Protein AF-A0A936H126-F1 (afdb_monomer_lite)

Sequence (619 aa):
MRSCILYIIISFVIPNYTYLKANDHKGKNLTFLTEAISPKIKIESTFFDRVHPHCNKDIDKGFNLSETLTKHTDVIVSNYPTHTKMLSPSVNLSISQVSAPETGLPLIVVTATNDVPVIGDQYVFLDVSGMGITFGDYSVSGYQINIADGSSAGSILFYVQDDLLVEGNEVATLSLYDPSVGLALGPVIEQNLTINDNEICGGPSGILINTQAQANAFRSTYPGCLVVEGDLTINDDDGMGTDLVSIDSLYGLTGVNGALGIFFNPVLTKLDSLNNITQVGGDISIFDNNIITNLAGLSGLTSHTGTFSVYNNTALNSLNGIYNLTTFNNLNIYNNPALINLNGLANADIINGSLYISGNDNLIDISGLSSISSVGSSLTISSNPALTTIQELTQLISVNESLFITDNASLENVNGFLFLESISLDLYIDNNGALTEYCGLNPIMDSEVNMGGTAIGGTITITNNAVDPSPSDIVMNGACGSLQNERTGQRYTSLQDAINDADPMGGDTIIFLDNIEESFVAYNSVYVNSNGFTLTIPDEIPDVSFGRMEIYHDVVFIWLGGNIIVNPAGYIENAGTLHNNGTIIYQGGTGTFDNGAIYKGTGSFQGTIPNYGSVKPGN

pLDDT: mean 73.84, std 27.91, range [23.19, 98.88]

Radius of gyration: 50.68 Å; chains: 1; bounding box: 106×81×162 Å

Foldseek 3Di:
DDDDDDDDDDDDDDPDDDDDDDDDDDDDDDDDDDDDDDDDDDDDPPPPPPDDPPPDDDPDDDDDPPPDPPDDDDDDDDDDPPPDPDDQWAWAWDWPDQEDEQPPWDKIKIKIFTPFFFAAKKKWFKDKDWFLDDPQQKDWPDGIFIGHHRGGMTITIIITHHDQDDRAKIKIKIFIDDIDDRHHYHPHGIGIHIYGYLQEDDPQVWDEAQAPVCLVCVCVVRPSHQEYAHEYAYAVPPPPDQHCQDNLSLANHAEYLYEYHAENRQRHAEQQRQLNHAEYNEEYEHEHHAHYQEQQNLLNHQDYDYAYEHAHHANHQEPRRQLNYQEGAHYHAEHNQNHAEHLSQLNHQEHLAEYHAYHNANHAYDLSQLNHQEHNAEYEDEHHQNHAEDLSLQRHAEHAAEYYAYNNQNHAEDNSLLNHQAHQEEYYAYQNANHDADQSCQNLLCCCPPVPHDRHNYYYHQYNYVDRDDSCCCHPVHCYAQKAWPVPRGHDNDPVVVVVPDDLVVWIKIAGNDADDDDDDDDWDDDDDPPDDDDDTDDDDDDDDDDDDDDPDQWGWDDDDRIITTHGDDDDDDDDDDDDPWDKDWPDFDWDADPVRDTDGDTDIDTDDPDPDDDDDDD

Structure (mmCIF, N/CA/C/O backbone):
data_AF-A0A936H126-F1
#
_entry.id   AF-A0A936H126-F1
#
loop_
_atom_site.group_PDB
_atom_site.id
_atom_site.type_symbol
_atom_site.label_atom_id
_atom_site.label_alt_id
_atom_site.label_comp_id
_atom_site.label_asym_id
_atom_site.label_entity_id
_atom_site.label_seq_id
_atom_site.pdbx_PDB_ins_code
_atom_site.Cartn_x
_atom_site.Cartn_y
_atom_site.Cartn_z
_atom_site.occupancy
_atom_site.B_iso_or_equiv
_atom_site.auth_seq_id
_atom_site.auth_comp_id
_atom_site.auth_asym_id
_atom_site.auth_atom_id
_atom_site.pdbx_PDB_model_num
ATOM 1 N N . MET A 1 1 ? -74.222 53.600 30.840 1.00 25.95 1 MET A N 1
ATOM 2 C CA . MET A 1 1 ? -73.215 54.168 31.766 1.00 25.95 1 MET A CA 1
ATOM 3 C C . MET A 1 1 ? -72.563 52.965 32.439 1.00 25.95 1 MET A C 1
ATOM 5 O O . MET A 1 1 ? -73.281 52.226 33.090 1.00 25.95 1 MET A O 1
ATOM 9 N N . ARG A 1 2 ? -71.393 52.503 31.971 1.00 23.48 2 ARG A N 1
ATOM 10 C CA . ARG A 1 2 ? -70.051 52.873 32.486 1.00 23.48 2 ARG A CA 1
ATOM 11 C C . ARG A 1 2 ? -69.997 52.757 34.019 1.00 23.48 2 ARG A C 1
ATOM 13 O O . ARG A 1 2 ? -70.615 53.580 34.674 1.00 23.48 2 ARG A O 1
ATOM 20 N N . SER A 1 3 ? -69.468 51.644 34.541 1.00 27.91 3 SER A N 1
ATOM 21 C CA . SER A 1 3 ? -68.084 51.505 35.075 1.00 27.91 3 SER A CA 1
ATOM 22 C C . SER A 1 3 ? -68.023 51.928 36.560 1.00 27.91 3 SER A C 1
ATOM 24 O O . SER A 1 3 ? -68.662 52.903 36.919 1.00 27.91 3 SER A O 1
ATOM 26 N N . CYS A 1 4 ? -67.339 51.244 37.484 1.00 23.19 4 CYS A N 1
ATOM 27 C CA . CYS A 1 4 ? -66.154 50.386 37.347 1.00 23.19 4 CYS A CA 1
ATOM 28 C C . CYS A 1 4 ? -66.260 49.060 38.130 1.00 23.19 4 CYS A C 1
ATOM 30 O O . CYS A 1 4 ? -66.804 49.023 39.229 1.00 23.19 4 CYS A O 1
ATOM 32 N N . ILE A 1 5 ? -65.637 48.004 37.599 1.00 27.77 5 ILE A N 1
ATOM 33 C CA . ILE A 1 5 ? -65.203 46.830 38.372 1.00 27.77 5 ILE A CA 1
ATOM 34 C C . ILE A 1 5 ? -63.781 47.126 38.858 1.00 27.77 5 ILE A C 1
ATOM 36 O O . ILE A 1 5 ? -62.944 47.519 38.047 1.00 27.77 5 ILE A O 1
ATOM 40 N N . LEU A 1 6 ? -63.501 46.929 40.148 1.00 26.58 6 LEU A N 1
ATOM 41 C CA . LEU A 1 6 ? -62.152 47.040 40.705 1.00 26.58 6 LEU A CA 1
ATOM 42 C C . LEU A 1 6 ? -61.682 45.661 41.188 1.00 26.58 6 LEU A C 1
ATOM 44 O O . LEU A 1 6 ? -61.857 45.300 42.348 1.00 26.58 6 LEU A O 1
ATOM 48 N N . TYR A 1 7 ? -61.098 44.883 40.276 1.00 26.28 7 TYR A N 1
ATOM 49 C CA . TYR A 1 7 ? -60.332 43.687 40.631 1.00 26.28 7 TYR A CA 1
ATOM 50 C C . TYR A 1 7 ? -58.918 44.124 41.022 1.00 26.28 7 TYR A C 1
ATOM 52 O O . TYR A 1 7 ? -58.127 44.508 40.163 1.00 26.28 7 TYR A O 1
ATOM 60 N N . ILE A 1 8 ? -58.596 44.067 42.315 1.00 25.88 8 ILE A N 1
ATOM 61 C CA . ILE A 1 8 ? -57.216 44.186 42.794 1.00 25.88 8 ILE A CA 1
ATOM 62 C C . ILE A 1 8 ? -56.686 42.769 42.978 1.00 25.88 8 ILE A C 1
ATOM 64 O O . ILE A 1 8 ? -56.989 42.106 43.968 1.00 25.88 8 ILE A O 1
ATOM 68 N N . ILE A 1 9 ? -55.892 42.303 42.015 1.00 26.08 9 ILE A N 1
ATOM 69 C CA . ILE A 1 9 ? -55.067 41.111 42.204 1.00 26.08 9 ILE A CA 1
ATOM 70 C C . ILE A 1 9 ? -53.831 41.547 42.990 1.00 26.08 9 ILE A C 1
ATOM 72 O O . ILE A 1 9 ? -52.904 42.132 42.437 1.00 26.08 9 ILE A O 1
ATOM 76 N N . ILE A 1 10 ? -53.822 41.243 44.286 1.00 25.19 10 ILE A N 1
ATOM 77 C CA . ILE A 1 10 ? -52.590 41.067 45.052 1.00 25.19 10 ILE A CA 1
ATOM 78 C C . ILE A 1 10 ? -52.625 39.631 45.557 1.00 25.19 10 ILE A C 1
ATOM 80 O O . ILE A 1 10 ? -53.424 39.271 46.418 1.00 25.19 10 ILE A O 1
ATOM 84 N N . SER A 1 11 ? -51.768 38.789 44.998 1.00 24.52 11 SER A N 1
ATOM 85 C CA . SER A 1 11 ? -51.476 37.467 45.541 1.00 24.52 11 SER A CA 1
ATOM 86 C C . SER A 1 11 ? -49.984 37.243 45.399 1.00 24.52 11 SER A C 1
ATOM 88 O O . SER A 1 11 ? -49.482 36.908 44.330 1.00 24.52 11 SER A O 1
ATOM 90 N N . PHE A 1 12 ? -49.280 37.516 46.496 1.00 25.03 12 PHE A N 1
ATOM 91 C CA . PHE A 1 12 ? -47.901 37.089 46.666 1.00 25.03 12 PHE A CA 1
ATOM 92 C C . PHE A 1 12 ? -47.845 35.562 46.705 1.00 25.03 12 PHE A C 1
ATOM 94 O O . PHE A 1 12 ? -48.740 34.903 47.236 1.00 25.03 12 PHE A O 1
ATOM 101 N N . VAL A 1 13 ? -46.767 35.020 46.150 1.00 26.77 13 VAL A N 1
ATOM 102 C CA . VAL A 1 13 ? -46.498 33.585 46.099 1.00 26.77 13 VAL A CA 1
ATOM 103 C C . VAL A 1 13 ? -46.238 33.047 47.508 1.00 26.77 13 VAL A C 1
ATOM 105 O O . VAL A 1 13 ? -45.222 33.365 48.122 1.00 26.77 13 VAL A O 1
ATOM 108 N N . ILE A 1 14 ? -47.138 32.189 47.991 1.00 27.03 14 ILE A N 1
ATOM 109 C CA . ILE A 1 14 ? -46.841 31.161 48.995 1.00 27.03 14 ILE A CA 1
ATOM 110 C C . ILE A 1 14 ? -47.488 29.862 48.485 1.00 27.03 14 ILE A C 1
ATOM 112 O O . ILE A 1 14 ? -48.705 29.708 48.615 1.00 27.03 14 ILE A O 1
ATOM 116 N N . PRO A 1 15 ? -46.729 28.939 47.870 1.00 25.92 15 PRO A N 1
ATOM 117 C CA . PRO A 1 15 ? -47.246 27.619 47.548 1.00 25.92 15 PRO A CA 1
ATOM 118 C C . PRO A 1 15 ? -47.317 26.810 48.849 1.00 25.92 15 PRO A C 1
ATOM 120 O O . PRO A 1 15 ? -46.318 26.741 49.561 1.00 25.92 15 PRO A O 1
ATOM 123 N N . ASN A 1 16 ? -48.511 26.289 49.173 1.00 30.16 16 ASN A N 1
ATOM 124 C CA . ASN A 1 16 ? -48.796 25.108 50.022 1.00 30.16 16 ASN A CA 1
ATOM 125 C C . ASN A 1 16 ? -50.191 25.155 50.685 1.00 30.16 16 ASN A C 1
ATOM 127 O O . ASN A 1 16 ? -50.305 24.863 51.869 1.00 30.16 16 ASN A O 1
ATOM 131 N N . TYR A 1 17 ? -51.267 25.472 49.949 1.00 31.66 17 TYR A N 1
ATOM 132 C CA . TYR A 1 17 ? -52.632 25.108 50.375 1.00 31.66 17 TYR A CA 1
ATOM 133 C C . TYR A 1 17 ? -53.550 24.817 49.183 1.00 31.66 17 TYR A C 1
ATOM 135 O O . TYR A 1 17 ? -53.791 25.685 48.343 1.00 31.66 17 TYR A O 1
ATOM 143 N N . THR A 1 18 ? -54.119 23.611 49.156 1.00 26.48 18 THR A N 1
ATOM 144 C CA . THR A 1 18 ? -55.199 23.228 48.235 1.00 26.48 18 THR A CA 1
ATOM 145 C C . THR A 1 18 ? -56.544 23.479 48.918 1.00 26.48 18 THR A C 1
ATOM 147 O O . THR A 1 18 ? -56.794 22.984 50.016 1.00 26.48 18 THR A O 1
ATOM 150 N N . TYR A 1 19 ? -57.425 24.258 48.288 1.00 26.02 19 TYR A N 1
ATOM 151 C CA . TYR A 1 19 ? -58.714 24.639 48.875 1.00 26.02 19 TYR A CA 1
ATOM 152 C C . TYR A 1 19 ? -59.754 23.517 48.760 1.00 26.02 19 TYR A C 1
ATOM 154 O O . TYR A 1 19 ? -60.062 23.057 47.660 1.00 26.02 19 TYR A O 1
ATOM 162 N N . LEU A 1 20 ? -60.378 23.145 49.883 1.00 24.00 20 LEU A N 1
ATOM 163 C CA . LEU A 1 20 ? -61.590 22.325 49.871 1.00 24.00 20 LEU A CA 1
ATOM 164 C C . LEU A 1 20 ? -62.825 23.181 49.560 1.00 24.00 20 LEU A C 1
ATOM 166 O O . LEU A 1 20 ? -63.097 24.199 50.194 1.00 24.00 20 LEU A O 1
ATOM 170 N N . LYS A 1 21 ? -63.580 22.731 48.559 1.00 25.78 21 LYS A N 1
ATOM 171 C CA . LYS A 1 21 ? -64.804 23.352 48.045 1.00 25.78 21 LYS A CA 1
ATOM 172 C C . LYS A 1 21 ? -65.969 23.107 49.011 1.00 25.78 21 LYS A C 1
ATOM 174 O O . LYS A 1 21 ? -66.246 21.957 49.340 1.00 25.78 21 LYS A O 1
ATOM 179 N N . ALA A 1 22 ? -66.689 24.154 49.411 1.00 25.95 22 ALA A N 1
ATOM 180 C CA . ALA A 1 22 ? -67.896 24.046 50.235 1.00 25.95 22 ALA A CA 1
ATOM 181 C C . ALA A 1 22 ? -69.112 24.622 49.497 1.00 25.95 22 ALA A C 1
ATOM 183 O O . ALA A 1 22 ? -69.016 25.691 48.897 1.00 25.95 22 ALA A O 1
ATOM 184 N N . ASN A 1 23 ? -70.251 23.928 49.569 1.00 26.61 23 ASN A N 1
ATOM 185 C CA . ASN A 1 23 ? -71.530 24.384 49.028 1.00 26.61 23 ASN A CA 1
ATOM 186 C C . ASN A 1 23 ? -72.638 24.295 50.092 1.00 26.61 23 ASN A C 1
ATOM 188 O O . ASN A 1 23 ? -72.768 23.278 50.764 1.00 26.61 23 ASN A O 1
ATOM 192 N N . ASP A 1 24 ? -73.460 25.345 50.117 1.00 30.42 24 ASP A N 1
ATOM 193 C CA . ASP A 1 24 ? -74.837 25.448 50.631 1.00 30.42 24 ASP A CA 1
ATOM 194 C C . ASP A 1 24 ? -75.144 25.293 52.146 1.00 30.42 24 ASP A C 1
ATOM 196 O O . ASP A 1 24 ? -74.736 24.386 52.871 1.00 30.42 24 ASP A O 1
ATOM 200 N N . HIS A 1 25 ? -75.984 26.221 52.602 1.00 38.25 25 HIS A N 1
ATOM 201 C CA . HIS A 1 25 ? -76.673 26.277 53.879 1.00 38.25 25 HIS A CA 1
ATOM 202 C C . HIS A 1 25 ? -77.534 25.028 54.167 1.00 38.25 25 HIS A C 1
ATOM 204 O O . HIS A 1 25 ? -78.661 24.923 53.679 1.00 38.25 25 HIS A O 1
ATOM 210 N N . LYS A 1 26 ? -77.115 24.208 55.146 1.00 33.50 26 LYS A N 1
ATOM 211 C CA . LYS A 1 26 ? -77.899 23.917 56.383 1.00 33.50 26 LYS A CA 1
ATOM 212 C C . LYS A 1 26 ? -77.162 22.988 57.366 1.00 33.50 26 LYS A C 1
ATOM 214 O O . LYS A 1 26 ? -77.470 21.814 57.508 1.00 33.50 26 LYS A O 1
ATOM 219 N N . GLY A 1 27 ? -76.217 23.598 58.083 1.00 40.19 27 GLY A N 1
ATOM 220 C CA . GLY A 1 27 ? -75.699 23.266 59.419 1.00 40.19 27 GLY A CA 1
ATOM 221 C C . GLY A 1 27 ? -75.761 21.838 59.990 1.00 40.19 27 GLY A C 1
ATOM 222 O O . GLY A 1 27 ? -76.818 21.378 60.419 1.00 40.19 27 GLY A O 1
ATOM 223 N N . LYS A 1 28 ? -74.570 21.300 60.302 1.00 30.02 28 LYS A N 1
ATOM 224 C CA . LYS A 1 28 ? -74.217 20.932 61.690 1.00 30.02 28 LYS A CA 1
ATOM 225 C C . LYS A 1 28 ? -72.698 20.849 61.924 1.00 30.02 28 LYS A C 1
ATOM 227 O O . LYS A 1 28 ? -71.977 20.315 61.099 1.00 30.02 28 LYS A O 1
ATOM 232 N N . ASN A 1 29 ? -72.290 21.351 63.093 1.00 28.80 29 ASN A N 1
ATOM 233 C CA . ASN A 1 29 ? -71.028 21.158 63.825 1.00 28.80 29 ASN A CA 1
ATOM 234 C C . ASN A 1 29 ? -69.686 21.308 63.075 1.00 28.80 29 ASN A C 1
ATOM 236 O O . ASN A 1 29 ? -69.172 20.357 62.496 1.00 28.80 29 ASN A O 1
ATOM 240 N N . LEU A 1 30 ? -69.043 22.463 63.277 1.00 24.53 30 LEU A N 1
ATOM 241 C CA . LEU A 1 30 ? -67.590 22.633 63.189 1.00 24.53 30 LEU A CA 1
ATOM 242 C C . LEU A 1 30 ? -67.051 23.035 64.567 1.00 24.53 30 LEU A C 1
ATOM 244 O O . LEU A 1 30 ? -67.583 23.944 65.206 1.00 24.53 30 LEU A O 1
ATOM 248 N N . THR A 1 31 ? -66.012 22.341 65.023 1.00 25.34 31 THR A N 1
ATOM 249 C CA . THR A 1 31 ? -65.267 22.669 66.245 1.00 25.34 31 THR A CA 1
ATOM 250 C C . THR A 1 31 ? -64.351 23.862 65.960 1.00 25.34 31 THR A C 1
ATOM 252 O O . THR A 1 31 ? -63.657 23.871 64.946 1.00 25.34 31 THR A O 1
ATOM 255 N N . PHE A 1 32 ? -64.350 24.876 66.826 1.00 23.92 32 PHE A N 1
ATOM 256 C CA . PHE A 1 32 ? -63.590 26.112 66.607 1.00 23.92 32 PHE A CA 1
ATOM 257 C C . PHE A 1 32 ? -62.101 25.968 66.950 1.00 23.92 32 PHE A C 1
ATOM 259 O O . PHE A 1 32 ? -61.765 25.469 68.021 1.00 23.92 32 PHE A O 1
ATOM 266 N N . LEU A 1 33 ? -61.242 26.530 66.092 1.00 24.41 33 LEU A N 1
ATOM 267 C CA . LEU A 1 33 ? -59.887 26.990 66.424 1.00 24.41 33 LEU A CA 1
ATOM 268 C C . LEU A 1 33 ? -59.634 28.371 65.781 1.00 24.41 33 LEU A C 1
ATOM 270 O O . LEU A 1 33 ? -59.030 28.501 64.721 1.00 24.41 33 LEU A O 1
ATOM 274 N N . THR A 1 34 ? -60.147 29.407 66.442 1.00 26.27 34 THR A N 1
ATOM 275 C CA . THR A 1 34 ? -59.568 30.768 66.503 1.00 26.27 34 THR A CA 1
ATOM 276 C C . THR A 1 34 ? -58.270 30.708 67.324 1.00 26.27 34 THR A C 1
ATOM 278 O O . THR A 1 34 ? -58.204 29.882 68.229 1.00 26.27 34 THR A O 1
ATOM 281 N N . GLU A 1 35 ? -57.219 31.518 67.194 1.00 31.50 35 GLU A N 1
ATOM 282 C CA . GLU A 1 35 ? -56.786 32.669 66.367 1.00 31.50 35 GLU A CA 1
ATOM 283 C C . GLU A 1 35 ? -55.218 32.684 66.505 1.00 31.50 35 GLU A C 1
ATOM 285 O O . GLU A 1 35 ? -54.674 31.800 67.162 1.00 31.50 35 GLU A O 1
ATOM 290 N N . ALA A 1 36 ? -54.357 33.547 65.951 1.00 26.48 36 ALA A N 1
ATOM 291 C CA . ALA A 1 36 ? -54.438 34.979 65.664 1.00 26.48 36 ALA A CA 1
ATOM 292 C C . ALA A 1 36 ? -53.338 35.426 64.668 1.00 26.48 36 ALA A C 1
ATOM 294 O O . ALA A 1 36 ? -52.376 34.706 64.401 1.00 26.48 36 ALA A O 1
ATOM 295 N N . ILE A 1 37 ? -53.452 36.661 64.170 1.00 27.08 37 ILE A N 1
ATOM 296 C CA . ILE A 1 37 ? -52.550 37.285 63.186 1.00 27.08 37 ILE A CA 1
ATOM 297 C C . ILE A 1 37 ? -51.665 38.350 63.854 1.00 27.08 37 ILE A C 1
ATOM 299 O O . ILE A 1 37 ? -52.142 39.126 64.681 1.00 27.08 37 ILE A O 1
ATOM 303 N N . SER A 1 38 ? -50.415 38.494 63.402 1.00 24.16 38 SER A N 1
ATOM 304 C CA . SER A 1 38 ? -49.755 39.807 63.261 1.00 24.16 38 SER A CA 1
ATOM 305 C C . SER A 1 38 ? -48.546 39.701 62.331 1.00 24.16 38 SER A C 1
ATOM 307 O O . SER A 1 38 ? -47.624 38.936 62.604 1.00 24.16 38 SER A O 1
ATOM 309 N N . PRO A 1 39 ? -48.518 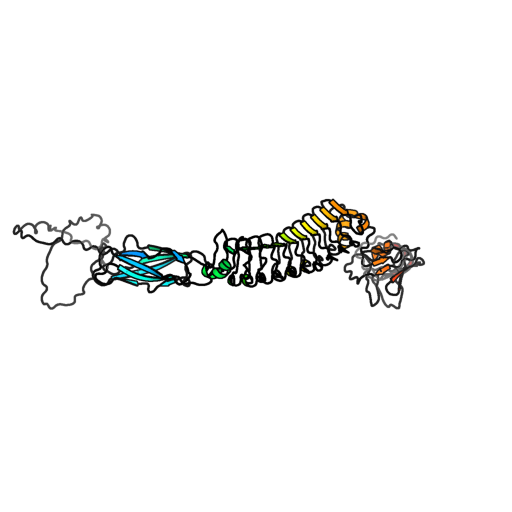40.500 61.252 1.00 30.62 39 PRO A N 1
ATOM 310 C CA . PRO A 1 39 ? -47.722 41.722 61.361 1.00 30.62 39 PRO A CA 1
ATOM 311 C C . PRO A 1 39 ? -48.428 42.991 60.852 1.00 30.62 39 PRO A C 1
ATOM 313 O O . PRO A 1 39 ? -49.438 42.960 60.154 1.00 30.62 39 PRO A O 1
ATOM 316 N N . LYS A 1 40 ? -47.850 44.139 61.223 1.00 25.31 40 LYS A N 1
ATOM 317 C CA . LYS A 1 40 ? -48.321 45.491 60.888 1.00 25.31 40 LYS A CA 1
ATOM 318 C C . LYS A 1 40 ? -48.373 45.708 59.370 1.00 25.31 40 LYS A C 1
ATOM 320 O O . LYS A 1 40 ? -47.328 45.745 58.724 1.00 25.31 40 LYS A O 1
ATOM 325 N N . ILE A 1 41 ? -49.566 45.944 58.826 1.00 28.33 41 ILE A N 1
ATOM 326 C CA . ILE A 1 41 ? -49.740 46.375 57.434 1.00 28.33 41 ILE A CA 1
ATOM 327 C C . ILE A 1 41 ? -49.248 47.821 57.302 1.00 28.33 41 ILE A C 1
ATOM 329 O O . ILE A 1 41 ? -49.760 48.728 57.959 1.00 28.33 41 ILE A O 1
ATOM 333 N N . LYS A 1 42 ? -48.253 48.035 56.439 1.00 27.80 42 LYS A N 1
ATOM 334 C CA . LYS A 1 42 ? -47.741 49.356 56.066 1.00 27.80 42 LYS A CA 1
ATOM 335 C C . LYS A 1 42 ? -48.319 49.693 54.689 1.00 27.80 42 LYS A C 1
ATOM 337 O O . LYS A 1 42 ? -47.927 49.082 53.702 1.00 27.80 42 LYS A O 1
ATOM 342 N N . ILE A 1 43 ? -49.294 50.598 54.632 1.00 30.34 43 ILE A N 1
ATOM 343 C CA . ILE A 1 43 ? -49.942 50.991 53.370 1.00 30.34 43 ILE A CA 1
ATOM 344 C C . ILE A 1 43 ? -49.024 51.983 52.646 1.00 30.34 43 ILE A C 1
ATOM 346 O O . ILE A 1 43 ? -48.740 53.053 53.184 1.00 30.34 43 ILE A O 1
ATOM 350 N N . GLU A 1 44 ? -48.556 51.638 51.445 1.00 28.11 44 GLU A N 1
ATOM 351 C CA . GLU A 1 44 ? -47.771 52.558 50.615 1.00 28.11 44 GLU A CA 1
ATOM 352 C C . GLU A 1 44 ? -48.662 53.578 49.893 1.00 28.11 44 GLU A C 1
ATOM 354 O O . GLU A 1 44 ? -49.742 53.270 49.387 1.00 28.11 44 GLU A O 1
ATOM 359 N N . SER A 1 45 ? -48.201 54.827 49.856 1.00 36.53 45 SER A N 1
ATOM 360 C CA . SER A 1 45 ? -49.002 56.009 49.523 1.00 36.53 45 SER A CA 1
ATOM 361 C C . SER A 1 45 ? -49.123 56.313 48.022 1.00 36.53 45 SER A C 1
ATOM 363 O O . SER A 1 45 ? -49.316 57.467 47.654 1.00 36.53 45 SER A O 1
ATOM 365 N N . THR A 1 46 ? -48.990 55.313 47.149 1.00 37.59 46 THR A N 1
ATOM 366 C CA . THR A 1 46 ? -48.987 55.475 45.677 1.00 37.59 46 THR A CA 1
ATOM 367 C C . THR A 1 46 ? -50.115 54.717 44.968 1.00 37.59 46 THR A C 1
ATOM 369 O O . THR A 1 46 ? -50.216 54.745 43.743 1.00 37.59 46 THR A O 1
ATOM 372 N N . PHE A 1 47 ? -51.024 54.081 45.717 1.00 37.72 47 PHE A N 1
ATOM 373 C CA . PHE A 1 47 ? -52.165 53.358 45.138 1.00 37.72 47 PHE A CA 1
ATOM 374 C C . PHE A 1 47 ? -53.301 54.274 44.623 1.00 37.72 47 PHE A C 1
ATOM 376 O O . PHE A 1 47 ? -54.203 53.811 43.926 1.00 37.72 47 PHE A O 1
ATOM 383 N N . PHE A 1 48 ? -53.275 55.576 44.929 1.00 36.81 48 PHE A N 1
ATOM 384 C CA . PHE A 1 48 ? -54.357 56.506 44.572 1.00 36.81 48 PHE A CA 1
ATOM 385 C C . PHE A 1 48 ? -54.290 57.081 43.143 1.00 36.81 48 PHE A C 1
ATOM 387 O O . PHE A 1 48 ? -55.310 57.556 42.647 1.00 36.81 48 PHE A O 1
ATOM 394 N N . ASP A 1 49 ? -53.163 56.958 42.433 1.00 38.62 49 ASP A N 1
ATOM 395 C CA . ASP A 1 49 ? -52.962 57.598 41.116 1.00 38.62 49 ASP A CA 1
ATOM 396 C C . ASP A 1 49 ? -53.378 56.736 39.902 1.00 38.62 49 ASP A C 1
ATOM 398 O O . ASP A 1 49 ? -53.065 57.065 38.757 1.00 38.62 49 ASP A O 1
ATOM 402 N N . ARG A 1 50 ? -54.087 55.614 40.113 1.00 38.88 50 ARG A N 1
ATOM 403 C CA . ARG A 1 50 ? -54.556 54.720 39.025 1.00 38.88 50 ARG A CA 1
ATOM 404 C C . ARG A 1 50 ? -56.060 54.419 39.041 1.00 38.88 50 ARG A C 1
ATOM 406 O O . ARG A 1 50 ? -56.494 53.414 38.482 1.00 38.88 50 ARG A O 1
ATOM 413 N N . VAL A 1 51 ? -56.872 55.301 39.628 1.00 36.81 51 VAL A N 1
ATOM 414 C CA . VAL A 1 51 ? -58.343 55.202 39.590 1.00 36.81 51 VAL A CA 1
ATOM 415 C C . VAL A 1 51 ? -58.930 56.273 38.666 1.00 36.81 51 VAL A C 1
ATOM 417 O O . VAL A 1 51 ? -58.683 57.465 38.825 1.00 36.81 51 VAL A O 1
ATOM 420 N N . HIS A 1 52 ? -59.734 55.849 37.688 1.00 34.44 52 HIS A N 1
ATOM 421 C CA . HIS A 1 52 ? -60.389 56.741 36.724 1.00 34.44 52 HIS A CA 1
ATOM 422 C C . HIS A 1 52 ? -61.345 57.727 37.444 1.00 34.44 52 HIS A C 1
ATOM 424 O O . HIS A 1 52 ? -62.142 57.281 38.275 1.00 34.44 52 HIS A O 1
ATOM 430 N N . PRO A 1 53 ? -61.355 59.040 37.120 1.00 37.53 53 PRO A N 1
ATOM 431 C CA . PRO A 1 53 ? -61.951 60.105 37.955 1.00 37.53 53 PRO A CA 1
ATOM 432 C C . PRO A 1 53 ? -63.499 60.183 38.003 1.00 37.53 53 PRO A C 1
ATOM 434 O O . PRO A 1 53 ? -64.068 61.264 38.138 1.00 37.53 53 PRO A O 1
ATOM 437 N N . HIS A 1 54 ? -64.217 59.059 37.903 1.00 37.44 54 HIS A N 1
ATOM 438 C CA . HIS A 1 54 ? -65.691 59.010 37.893 1.00 37.44 54 HIS A CA 1
ATOM 439 C C . HIS A 1 54 ? -66.350 58.230 39.048 1.00 37.44 54 HIS A C 1
ATOM 441 O O . HIS A 1 54 ? -67.573 58.124 39.065 1.00 37.44 54 HIS A O 1
ATOM 447 N N . CYS A 1 55 ? -65.592 57.750 40.041 1.00 36.00 55 CYS A N 1
ATOM 448 C CA . CYS A 1 55 ? -66.139 56.999 41.187 1.00 36.00 55 CYS A CA 1
ATOM 449 C C . CYS A 1 55 ? -65.969 57.695 42.554 1.00 36.00 55 CYS A C 1
ATOM 451 O O . CYS A 1 55 ? -66.023 57.028 43.581 1.00 36.00 55 CYS A O 1
ATOM 453 N N . ASN A 1 56 ? -65.755 59.016 42.593 1.00 37.84 56 ASN A N 1
ATOM 454 C CA . ASN A 1 56 ? -65.494 59.744 43.841 1.00 37.84 56 ASN A CA 1
ATOM 455 C C . ASN A 1 56 ? -66.713 60.554 44.327 1.00 37.84 56 ASN A C 1
ATOM 457 O O . ASN A 1 56 ? -66.895 61.698 43.905 1.00 37.84 56 ASN A O 1
ATOM 461 N N . LYS A 1 57 ? -67.518 59.965 45.222 1.00 33.84 57 LYS A N 1
ATOM 462 C CA . LYS A 1 57 ? -68.371 60.668 46.198 1.00 33.84 57 LYS A CA 1
ATOM 463 C C . LYS A 1 57 ? -68.468 59.853 47.494 1.00 33.84 57 LYS A C 1
ATOM 465 O O . LYS A 1 57 ? -68.454 58.629 47.449 1.00 33.84 57 LYS A O 1
ATOM 470 N N . ASP A 1 58 ? -68.590 60.574 48.605 1.00 31.28 58 ASP A N 1
ATOM 471 C CA . ASP A 1 58 ? -68.883 60.092 49.964 1.00 31.28 58 ASP A CA 1
ATOM 472 C C . ASP A 1 58 ? -67.744 59.380 50.728 1.00 31.28 58 ASP A C 1
ATOM 474 O O . ASP A 1 58 ? -67.971 58.481 51.536 1.00 31.28 58 ASP A O 1
ATOM 478 N N . ILE A 1 59 ? -66.511 59.883 50.578 1.00 31.06 59 ILE A N 1
ATOM 479 C CA . ILE A 1 59 ? -65.525 59.833 51.672 1.00 31.06 59 ILE A CA 1
ATOM 480 C C . ILE A 1 59 ? -65.803 61.017 52.602 1.00 31.06 59 ILE A C 1
ATOM 482 O O . ILE A 1 59 ? -65.361 62.125 52.309 1.00 31.06 59 ILE A O 1
ATOM 486 N N . ASP A 1 60 ? -66.494 60.792 53.725 1.00 32.72 60 ASP A N 1
ATOM 487 C CA . ASP A 1 60 ? -66.276 61.614 54.921 1.00 32.72 60 ASP A CA 1
ATOM 488 C C . ASP A 1 60 ? -66.778 60.965 56.226 1.00 32.72 60 ASP A C 1
ATOM 490 O O . ASP A 1 60 ? -67.962 60.646 56.354 1.00 32.72 60 ASP A O 1
ATOM 494 N N . LYS A 1 61 ? -65.860 60.886 57.208 1.00 30.03 61 LYS A N 1
ATOM 495 C CA . LYS A 1 61 ? -65.956 60.479 58.639 1.00 30.03 61 LYS A CA 1
ATOM 496 C C . LYS A 1 61 ? -65.203 59.198 58.993 1.00 30.03 61 LYS A C 1
ATOM 498 O O . LYS A 1 61 ? -65.718 58.087 58.915 1.00 30.03 61 LYS A O 1
ATOM 503 N N . GLY A 1 62 ? -63.968 59.393 59.454 1.00 34.91 62 GLY A N 1
ATOM 504 C CA . GLY A 1 62 ? -63.108 58.320 59.941 1.00 34.91 62 GLY A CA 1
ATOM 505 C C . GLY A 1 62 ? -63.610 57.683 61.239 1.00 34.91 62 GLY A C 1
ATOM 506 O O . GLY A 1 62 ? -64.059 58.371 62.153 1.00 34.91 62 GLY A O 1
ATOM 507 N N . PHE A 1 63 ? -63.439 56.366 61.330 1.00 29.11 63 PHE A N 1
ATOM 508 C CA . PHE A 1 63 ? -63.442 55.610 62.579 1.00 29.11 63 PHE A CA 1
ATOM 509 C C . PHE A 1 63 ? -62.145 54.802 62.644 1.00 29.11 63 PHE A C 1
ATOM 511 O O . PHE A 1 63 ? -61.824 54.054 61.722 1.00 29.11 63 PHE A O 1
ATOM 518 N N . ASN A 1 64 ? -61.373 55.001 63.711 1.00 29.97 64 ASN A N 1
ATOM 519 C CA . ASN A 1 64 ? -60.059 54.392 63.882 1.00 29.97 64 ASN A CA 1
ATOM 520 C C . ASN A 1 64 ? -60.192 53.089 64.687 1.00 29.97 64 ASN A C 1
ATOM 522 O O . ASN A 1 64 ? -60.642 53.109 65.829 1.00 29.97 64 ASN A O 1
ATOM 526 N N . LEU A 1 65 ? -59.806 51.957 64.096 1.00 29.94 65 LEU A N 1
ATOM 527 C CA . LEU A 1 65 ? -59.996 50.607 64.652 1.00 29.94 65 LEU A CA 1
ATOM 528 C C . LEU A 1 65 ? -58.935 50.193 65.699 1.00 29.94 65 LEU A C 1
ATOM 530 O O . LEU A 1 65 ? -58.804 49.015 66.020 1.00 29.94 65 LEU A O 1
ATOM 534 N N . SER A 1 66 ? -58.169 51.141 66.247 1.00 30.02 66 SER A N 1
ATOM 535 C CA . SER A 1 66 ? -57.015 50.864 67.117 1.00 30.02 66 SER A CA 1
ATOM 536 C C . SER A 1 66 ? -57.316 50.706 68.619 1.00 30.02 66 SER A C 1
ATOM 538 O O . SER A 1 66 ? -56.373 50.557 69.389 1.00 30.02 66 SER A O 1
ATOM 540 N N . GLU A 1 67 ? -58.579 50.753 69.065 1.00 30.44 67 GLU A N 1
ATOM 541 C CA . GLU A 1 67 ? -58.935 50.775 70.504 1.00 30.44 67 GLU A CA 1
ATOM 542 C C . GLU A 1 67 ? -59.643 49.513 71.046 1.00 30.44 67 GLU A C 1
ATOM 544 O O . GLU A 1 67 ? -59.951 49.448 72.233 1.00 30.44 67 GLU A O 1
ATOM 549 N N . THR A 1 68 ? -59.896 48.482 70.232 1.00 31.38 68 THR A N 1
ATOM 550 C CA . THR A 1 68 ? -60.762 47.343 70.634 1.00 31.38 68 THR A CA 1
ATOM 551 C C . THR A 1 68 ? -60.012 46.065 71.060 1.00 31.38 68 THR A C 1
ATOM 553 O O . THR A 1 68 ? -60.634 45.019 71.205 1.00 31.38 68 THR A O 1
ATOM 556 N N . LEU A 1 69 ? -58.690 46.115 71.279 1.00 26.80 69 LEU A N 1
ATOM 557 C CA . LEU A 1 69 ? -57.852 44.921 71.539 1.00 26.80 69 LEU A CA 1
ATOM 558 C C . LEU A 1 69 ? -56.917 45.025 72.765 1.00 26.80 69 LEU A C 1
ATOM 560 O O . LEU A 1 69 ? -55.906 44.333 72.852 1.00 26.80 69 LEU A O 1
ATOM 564 N N . THR A 1 70 ? -57.263 45.850 73.757 1.00 31.72 70 THR A N 1
ATOM 565 C CA . THR A 1 70 ? -56.509 45.983 75.023 1.00 31.72 70 THR A CA 1
ATOM 566 C C . THR A 1 70 ? -57.394 45.836 76.261 1.00 31.72 70 THR A C 1
ATOM 568 O O . THR A 1 70 ? -57.558 46.765 77.051 1.00 31.72 70 THR A O 1
ATOM 571 N N . LYS A 1 71 ? -57.933 44.627 76.469 1.00 28.34 71 LYS A N 1
ATOM 572 C CA . LYS A 1 71 ? -58.375 44.133 77.788 1.00 28.34 71 LYS A CA 1
ATOM 573 C C . LYS A 1 71 ? -58.592 42.619 77.765 1.00 28.34 71 LYS A C 1
ATOM 575 O O . LYS A 1 71 ? -59.650 42.169 77.356 1.00 28.34 71 LYS A O 1
ATOM 580 N N . HIS A 1 72 ? -57.583 41.867 78.204 1.00 29.41 72 HIS A N 1
ATOM 581 C CA . HIS A 1 72 ? -57.702 40.742 79.145 1.00 29.41 72 HIS A CA 1
ATOM 582 C C . HIS A 1 72 ? -56.318 40.111 79.359 1.00 29.41 72 HIS A C 1
ATOM 584 O O . HIS A 1 72 ? -55.873 39.254 78.603 1.00 29.41 72 HIS A O 1
ATOM 590 N N . THR A 1 73 ? -55.632 40.549 80.412 1.00 27.50 73 THR A N 1
ATOM 591 C CA . THR A 1 73 ? -54.612 39.736 81.078 1.00 27.50 73 THR A CA 1
ATOM 592 C C . THR A 1 73 ? -55.329 38.736 81.977 1.00 27.50 73 THR A C 1
ATOM 594 O O . THR A 1 73 ? -56.105 39.161 82.831 1.00 27.50 73 THR A O 1
ATOM 597 N N . ASP A 1 74 ? -55.129 37.438 81.750 1.00 27.58 74 ASP A N 1
ATOM 598 C CA . ASP A 1 74 ? -54.627 36.487 82.757 1.00 27.58 74 ASP A CA 1
ATOM 599 C C . ASP A 1 74 ? -54.794 35.029 82.300 1.00 27.58 74 ASP A C 1
ATOM 601 O O . ASP A 1 74 ? -55.648 34.706 81.480 1.00 27.58 74 ASP A O 1
ATOM 605 N N . VAL A 1 75 ? -53.984 34.164 82.922 1.00 25.67 75 VAL A N 1
ATOM 606 C CA . VAL A 1 75 ? -53.828 32.704 82.750 1.00 25.67 75 VAL A CA 1
ATOM 607 C C . VAL A 1 75 ? -52.692 32.295 81.805 1.00 25.67 75 VAL A C 1
ATOM 609 O O . VAL A 1 75 ? -52.868 31.983 80.630 1.00 25.67 75 VAL A O 1
ATOM 612 N N . ILE A 1 76 ? -51.495 32.202 82.392 1.00 28.86 76 ILE A N 1
ATOM 613 C CA . ILE A 1 76 ? -50.390 31.400 81.862 1.00 28.86 76 ILE A CA 1
ATOM 614 C C . ILE A 1 76 ? -50.699 29.927 82.162 1.00 28.86 76 ILE A C 1
ATOM 616 O O . ILE A 1 76 ? -50.656 29.511 83.319 1.00 28.86 76 ILE A O 1
ATOM 620 N N . VAL A 1 77 ? -50.960 29.129 81.125 1.00 26.36 77 VAL A N 1
ATOM 621 C CA . VAL A 1 77 ? -50.843 27.663 81.179 1.00 26.36 77 VAL A CA 1
ATOM 622 C C . VAL A 1 77 ? -49.798 27.243 80.154 1.00 26.36 77 VAL A C 1
ATOM 624 O O . VAL A 1 77 ? -49.916 27.514 78.961 1.00 26.36 77 VAL A O 1
ATOM 627 N N . SER A 1 78 ? -48.739 26.610 80.645 1.00 33.25 78 SER A N 1
ATOM 628 C CA . SER A 1 78 ? -47.611 26.132 79.854 1.00 33.25 78 SER A CA 1
ATOM 629 C C . SER A 1 78 ? -47.962 24.854 79.094 1.00 33.25 78 SER A C 1
ATOM 631 O O . SER A 1 78 ? -48.229 23.836 79.734 1.00 33.25 78 SER A O 1
ATOM 633 N N . ASN A 1 79 ? -47.918 24.916 77.760 1.00 32.94 79 ASN A N 1
ATOM 634 C CA . ASN A 1 79 ? -47.369 23.913 76.826 1.00 32.94 79 ASN A CA 1
ATOM 635 C C . ASN A 1 79 ? -48.069 24.023 75.465 1.00 32.94 79 ASN A C 1
ATOM 637 O O . ASN A 1 79 ? -49.101 23.399 75.237 1.00 32.94 79 ASN A O 1
ATOM 641 N N . TYR A 1 80 ? -47.448 24.750 74.536 1.00 27.89 80 TYR A N 1
ATOM 642 C CA . TYR A 1 80 ? -47.643 24.522 73.106 1.00 27.89 80 TYR A CA 1
ATOM 643 C C . TYR A 1 80 ? -46.323 24.001 72.535 1.00 27.89 80 TYR A C 1
ATOM 645 O O . TYR A 1 80 ? -45.288 24.625 72.790 1.00 27.89 80 TYR A O 1
ATOM 653 N N . PRO A 1 81 ? -46.315 22.876 71.798 1.00 32.41 81 PRO A N 1
ATOM 654 C CA . PRO A 1 81 ? -45.125 22.473 71.073 1.00 32.41 81 PRO A CA 1
ATOM 655 C C . PRO A 1 81 ? -44.821 23.526 70.004 1.00 32.41 81 PRO A C 1
ATOM 657 O O . PRO A 1 81 ? -45.722 24.057 69.354 1.00 32.41 81 PRO A O 1
ATOM 660 N N . THR A 1 82 ? -43.541 23.827 69.812 1.00 28.59 82 THR A N 1
ATOM 661 C CA . THR A 1 82 ? -43.082 24.633 68.681 1.00 28.59 82 THR A CA 1
ATOM 662 C C . THR A 1 82 ? -43.569 24.001 67.380 1.00 28.59 82 THR A C 1
ATOM 664 O O . THR A 1 82 ? -43.135 22.896 67.053 1.00 28.59 82 THR A O 1
ATOM 667 N N . HIS A 1 83 ? -44.419 24.696 66.616 1.00 35.75 83 HIS A N 1
ATOM 668 C CA . HIS A 1 83 ? -44.659 24.331 65.221 1.00 35.75 83 HIS A CA 1
ATOM 669 C C . HIS A 1 83 ? -43.369 24.581 64.437 1.00 35.75 83 HIS A C 1
ATOM 671 O O . HIS A 1 83 ? -43.125 25.675 63.924 1.00 35.75 83 HIS A O 1
ATOM 677 N N . THR A 1 84 ? -42.520 23.559 64.374 1.00 37.22 84 THR A N 1
ATOM 678 C CA . THR A 1 84 ? -41.443 23.487 63.400 1.00 37.22 84 THR A CA 1
ATOM 679 C C . THR A 1 84 ? -42.065 23.609 62.015 1.00 37.22 84 THR A C 1
ATOM 681 O O . THR A 1 84 ? -42.986 22.874 61.658 1.00 37.22 84 THR A O 1
ATOM 684 N N . LYS A 1 85 ? -41.567 24.563 61.225 1.00 42.28 85 LYS A N 1
ATOM 685 C CA . LYS A 1 85 ? -41.833 24.607 59.788 1.00 42.28 85 LYS A CA 1
ATOM 686 C C . LYS A 1 85 ? -41.354 23.269 59.222 1.00 42.28 85 LYS A C 1
ATOM 688 O O . LYS A 1 85 ? -40.145 23.057 59.177 1.00 42.28 85 LYS A O 1
ATOM 693 N N . MET A 1 86 ? -42.272 22.380 58.831 1.00 52.41 86 MET A N 1
ATOM 694 C CA . MET A 1 86 ? -41.890 21.191 58.071 1.00 52.41 86 MET A CA 1
ATOM 695 C C . MET A 1 86 ? -41.248 21.681 56.778 1.00 52.41 86 MET A C 1
ATOM 697 O O . MET A 1 86 ? -41.896 22.330 55.955 1.00 52.41 86 MET A O 1
ATOM 701 N N . LEU A 1 87 ? -39.947 21.449 56.661 1.00 64.69 87 LEU A N 1
ATOM 702 C CA . LEU A 1 87 ? -39.246 21.551 55.397 1.00 64.69 87 LEU A CA 1
ATOM 703 C C . LEU A 1 87 ? -39.618 20.295 54.609 1.00 64.69 87 LEU A C 1
ATOM 705 O O . LEU A 1 87 ? -39.576 19.195 55.158 1.00 64.69 87 LEU A O 1
ATOM 709 N N . SER A 1 88 ? -40.028 20.477 53.357 1.00 80.12 88 SER A N 1
ATOM 710 C CA . SER A 1 88 ? -40.128 19.372 52.405 1.00 80.12 88 SER A CA 1
ATOM 711 C C . SER A 1 88 ? -38.768 18.680 52.290 1.00 80.12 88 SER A C 1
ATOM 713 O O . SER A 1 88 ? -37.769 19.405 52.227 1.00 80.12 88 SER A O 1
ATOM 715 N N . PRO A 1 89 ? -38.709 17.335 52.248 1.00 90.44 89 PRO A N 1
ATOM 716 C CA . PRO A 1 89 ? -37.463 16.626 52.002 1.00 90.44 89 PRO A CA 1
ATOM 717 C C . PRO A 1 89 ? -36.824 17.088 50.688 1.00 90.44 89 PRO A C 1
ATOM 719 O O . PRO A 1 89 ? -37.522 17.398 49.717 1.00 90.44 89 PRO A O 1
ATOM 722 N N . SER A 1 90 ? -35.499 17.154 50.687 1.00 94.31 90 SER A N 1
ATOM 723 C CA . SER A 1 90 ? -34.670 17.683 49.607 1.00 94.31 90 SER A CA 1
ATOM 724 C C . SER A 1 90 ? -34.068 16.536 48.796 1.00 94.31 90 SER A C 1
ATOM 726 O O . SER A 1 90 ? -33.179 15.836 49.290 1.00 94.31 90 SER A O 1
ATOM 728 N N . VAL A 1 91 ? -34.557 16.325 47.570 1.00 97.12 91 VAL A N 1
ATOM 729 C CA . VAL A 1 91 ? -34.139 15.221 46.693 1.00 97.12 91 VAL A CA 1
ATOM 730 C C . VAL A 1 91 ? -32.917 15.587 45.857 1.00 97.12 91 VAL A C 1
ATOM 732 O O . VAL A 1 91 ? -32.877 16.637 45.218 1.00 97.12 91 VAL A O 1
ATOM 735 N N . ASN A 1 92 ? -31.919 14.708 45.846 1.00 97.75 92 ASN A N 1
ATOM 736 C CA . ASN A 1 92 ? -30.682 14.857 45.087 1.00 97.75 92 ASN A CA 1
ATOM 737 C C . ASN A 1 92 ? -30.440 13.643 44.185 1.00 97.75 92 ASN A C 1
ATOM 739 O O . ASN A 1 92 ? -30.770 12.513 44.551 1.00 97.75 92 ASN A O 1
ATOM 743 N N . LEU A 1 93 ? -29.832 13.877 43.025 1.00 98.31 93 LEU A N 1
ATOM 744 C CA . LEU A 1 93 ? -29.498 12.863 42.037 1.00 98.31 93 LEU A CA 1
ATOM 745 C C . LEU A 1 93 ? -28.110 12.266 42.279 1.00 98.31 93 LEU A C 1
ATOM 747 O O . LEU A 1 93 ? -27.122 12.974 42.484 1.00 98.31 93 LEU A O 1
ATOM 751 N N . SER A 1 94 ? -28.036 10.946 42.167 1.00 97.88 94 SER A N 1
ATOM 752 C CA . SER A 1 94 ? -26.796 10.176 42.145 1.00 97.88 94 SER A CA 1
ATOM 753 C C . SER A 1 94 ? -26.905 9.039 41.132 1.00 97.88 94 SER A C 1
ATOM 755 O O . SER A 1 94 ? -27.995 8.512 40.904 1.00 97.88 94 SER A O 1
ATOM 757 N N . ILE A 1 95 ? -25.776 8.657 40.541 1.00 97.81 95 ILE A N 1
ATOM 758 C CA . ILE A 1 95 ? -25.659 7.521 39.622 1.00 97.81 95 ILE A CA 1
ATOM 759 C C . ILE A 1 95 ? -24.583 6.563 40.128 1.00 97.81 95 ILE A C 1
ATOM 761 O O . ILE A 1 95 ? -23.608 6.993 40.744 1.00 97.81 95 ILE A O 1
ATOM 765 N N . SER A 1 96 ? -24.769 5.258 39.911 1.00 96.56 96 SER A N 1
ATOM 766 C CA . SER A 1 96 ? -23.843 4.228 40.410 1.00 96.56 96 SER A CA 1
ATOM 767 C C . SER A 1 96 ? -22.452 4.279 39.771 1.00 96.56 96 SER A C 1
ATOM 769 O O . SER A 1 96 ? -21.493 3.797 40.369 1.00 96.56 96 SER A O 1
ATOM 771 N N . GLN A 1 97 ? -22.350 4.846 38.569 1.00 94.44 97 GLN A N 1
ATOM 772 C CA . GLN A 1 97 ? -21.113 5.090 37.830 1.00 94.44 97 GLN A CA 1
ATOM 773 C C . GLN A 1 97 ? -21.309 6.292 36.898 1.00 94.44 97 GLN A C 1
ATOM 775 O O . GLN A 1 97 ? -22.430 6.544 36.467 1.00 94.44 97 GLN A O 1
ATOM 780 N N . VAL A 1 98 ? -20.231 7.036 36.632 1.00 93.88 98 VAL A N 1
ATOM 781 C CA . VAL A 1 98 ? -20.221 8.269 35.809 1.00 93.88 98 VAL A CA 1
ATOM 782 C C . VAL A 1 98 ? -19.665 8.053 34.395 1.00 93.88 98 VAL A C 1
ATOM 784 O O . VAL A 1 98 ? -19.601 8.988 33.608 1.00 93.88 98 VAL A O 1
ATOM 787 N N . SER A 1 99 ? -19.246 6.827 34.084 1.00 93.50 99 SER A N 1
ATOM 788 C CA . SER A 1 99 ? -18.778 6.382 32.769 1.00 93.50 99 SER A CA 1
ATOM 789 C C . SER A 1 99 ? -19.173 4.916 32.610 1.00 93.50 99 SER A C 1
ATOM 791 O O . SER A 1 99 ? -19.144 4.190 33.610 1.00 93.50 99 SER A O 1
ATOM 793 N N . ALA A 1 100 ? -19.517 4.477 31.404 1.00 91.38 100 ALA A N 1
ATOM 794 C CA . ALA A 1 100 ? -19.740 3.070 31.083 1.00 91.38 100 ALA A CA 1
ATOM 795 C C . ALA A 1 100 ? -19.454 2.798 29.592 1.00 91.38 100 ALA A C 1
ATOM 797 O O . ALA A 1 100 ? -19.773 3.658 28.774 1.00 91.38 100 ALA A O 1
ATOM 798 N N . PRO A 1 101 ? -18.880 1.633 29.233 1.00 88.19 101 PRO A N 1
ATOM 799 C CA . PRO A 1 101 ? -18.727 1.231 27.835 1.00 88.19 101 PRO A CA 1
ATOM 800 C C . PRO A 1 101 ? -20.075 0.882 27.207 1.00 88.19 101 PRO A C 1
ATOM 802 O O . PRO A 1 101 ? -21.051 0.683 27.925 1.00 88.19 101 PRO A O 1
ATOM 805 N N . GLU A 1 102 ? -20.128 0.730 25.893 1.00 87.38 102 GLU A N 1
ATOM 806 C CA . GLU A 1 102 ? -21.312 0.177 25.225 1.00 87.38 102 GLU A CA 1
ATOM 807 C C . GLU A 1 102 ? -21.347 -1.359 25.356 1.00 87.38 102 GLU A C 1
ATOM 809 O O . GLU A 1 102 ? -22.398 -1.948 25.640 1.00 87.38 102 GLU A O 1
ATOM 814 N N . THR A 1 103 ? -20.166 -1.997 25.377 1.00 82.62 103 THR A N 1
ATOM 815 C CA . THR A 1 103 ? -20.001 -3.447 25.551 1.00 82.62 103 THR A CA 1
ATOM 816 C C . THR A 1 103 ? -20.797 -4.015 26.734 1.00 82.62 103 THR A C 1
ATOM 818 O O . THR A 1 103 ? -20.616 -3.642 27.898 1.00 82.62 103 THR A O 1
ATOM 821 N N . GLY A 1 104 ? -21.601 -5.046 26.464 1.00 67.81 104 GLY A N 1
ATOM 822 C CA . GLY A 1 104 ? -22.120 -5.938 27.507 1.00 67.81 104 GLY A CA 1
ATOM 823 C C . GLY A 1 104 ? -23.297 -5.408 28.336 1.00 67.81 104 GLY A C 1
ATOM 824 O O . GLY A 1 104 ? -23.566 -5.970 29.402 1.00 67.81 104 GLY A O 1
ATOM 825 N N . LEU A 1 105 ? -24.019 -4.391 27.847 1.00 69.56 105 LEU A N 1
ATOM 826 C CA . LEU A 1 105 ? -25.221 -3.805 28.471 1.00 69.56 105 LEU A CA 1
ATOM 827 C C . LEU A 1 105 ? -25.005 -3.342 29.931 1.00 69.56 105 LEU A C 1
ATOM 829 O O . LEU A 1 105 ? -25.683 -3.832 30.849 1.00 69.56 105 LEU A O 1
ATOM 833 N N . PRO A 1 106 ? -24.065 -2.416 30.197 1.00 71.25 106 PRO A N 1
ATOM 834 C CA . PRO A 1 106 ? -23.785 -1.979 31.552 1.00 71.25 106 PRO A CA 1
ATOM 835 C C . PRO A 1 106 ? -24.980 -1.272 32.188 1.00 71.25 106 PRO A C 1
ATOM 837 O O . PRO A 1 106 ? -25.651 -0.412 31.615 1.00 71.25 106 PRO A O 1
ATOM 840 N N . LEU A 1 107 ? -25.219 -1.658 33.439 1.00 85.12 107 LEU A N 1
ATOM 841 C CA . LEU A 1 107 ? -26.355 -1.218 34.226 1.00 85.12 107 LEU A CA 1
ATOM 842 C C . LEU A 1 107 ? -25.978 -0.017 35.094 1.00 85.12 107 LEU A C 1
ATOM 844 O O . LEU A 1 107 ? -25.142 -0.123 35.997 1.00 85.12 107 LEU A O 1
ATOM 848 N N . ILE A 1 108 ? -26.635 1.115 34.870 1.00 94.62 108 ILE A N 1
ATOM 849 C CA . ILE A 1 108 ? -26.514 2.310 35.702 1.00 94.62 108 ILE A CA 1
ATOM 850 C C . ILE A 1 108 ? -27.735 2.379 36.621 1.00 94.62 108 ILE A C 1
ATOM 852 O O . ILE A 1 108 ? -28.879 2.389 36.162 1.00 94.62 108 ILE A O 1
ATOM 856 N N . VAL A 1 109 ? -27.513 2.445 37.933 1.00 96.62 109 VAL A N 1
ATOM 857 C CA . VAL A 1 109 ? -28.591 2.676 38.901 1.00 96.62 109 VAL A CA 1
ATOM 858 C C . VAL A 1 109 ? -28.695 4.174 39.149 1.00 96.62 109 VAL A C 1
ATOM 860 O O . VAL A 1 109 ? -27.832 4.766 39.801 1.00 96.62 109 VAL A O 1
ATOM 863 N N . VAL A 1 110 ? -29.761 4.784 38.638 1.00 97.94 110 VAL A N 1
ATOM 864 C CA . VAL A 1 110 ? -30.065 6.206 38.822 1.00 97.94 110 VAL A CA 1
ATOM 865 C C . VAL A 1 110 ? -30.917 6.343 40.078 1.00 97.94 110 VAL A C 1
ATOM 867 O O . VAL A 1 110 ? -32.014 5.790 40.149 1.00 97.94 110 VAL A O 1
ATOM 870 N N . THR A 1 111 ? -30.401 7.032 41.097 1.00 98.06 111 THR A N 1
ATOM 871 C CA . THR A 1 111 ? -30.998 7.080 42.439 1.00 98.06 111 THR A CA 1
ATOM 872 C C . THR A 1 111 ? -31.266 8.510 42.885 1.00 98.06 111 THR A C 1
ATOM 874 O O . THR A 1 111 ? -30.346 9.320 43.028 1.00 98.06 111 THR A O 1
ATOM 877 N N . ALA A 1 112 ? -32.536 8.781 43.174 1.00 97.94 112 ALA A N 1
ATOM 878 C CA . ALA A 1 112 ? -33.008 9.995 43.817 1.00 97.94 112 ALA A CA 1
ATOM 879 C C . ALA A 1 112 ? -32.986 9.790 45.341 1.00 97.94 112 ALA A C 1
ATOM 881 O O . ALA A 1 112 ? -33.704 8.934 45.859 1.00 97.94 112 ALA A O 1
ATOM 882 N N . THR A 1 113 ? -32.149 10.547 46.056 1.00 97.94 113 THR A N 1
ATOM 883 C CA . THR A 1 113 ? -31.933 10.421 47.509 1.00 97.94 113 THR A CA 1
ATOM 884 C C . THR A 1 113 ? -32.366 11.685 48.242 1.00 97.94 113 THR A C 1
ATOM 886 O O . THR A 1 113 ? -31.959 12.788 47.884 1.00 97.94 113 THR A O 1
ATOM 889 N N . ASN A 1 114 ? -33.141 11.515 49.307 1.00 96.12 114 ASN A N 1
ATOM 890 C CA . ASN A 1 114 ? -33.670 12.584 50.145 1.00 96.12 114 ASN A CA 1
ATOM 891 C C . ASN A 1 114 ? -32.839 12.749 51.420 1.00 96.12 114 ASN A C 1
ATOM 893 O O . ASN A 1 114 ? -32.346 11.770 51.984 1.00 96.12 114 ASN A O 1
ATOM 897 N N . ASP A 1 115 ? -32.743 13.979 51.918 1.00 94.00 115 ASP A N 1
ATOM 898 C CA . ASP A 1 115 ? -32.105 14.297 53.203 1.00 94.00 115 ASP A CA 1
ATOM 899 C C . ASP A 1 115 ? -32.812 13.665 54.420 1.00 94.00 115 ASP A C 1
ATOM 901 O O . ASP A 1 115 ? -32.163 13.339 55.417 1.00 94.00 115 ASP A O 1
ATOM 905 N N . VAL A 1 116 ? -34.127 13.449 54.329 1.00 92.81 116 VAL A N 1
ATOM 906 C CA . VAL A 1 116 ? -34.944 12.715 55.305 1.00 92.81 116 VAL A CA 1
ATOM 907 C C . VAL A 1 116 ? -35.954 11.789 54.605 1.00 92.81 116 VAL A C 1
ATOM 909 O O . VAL A 1 116 ? -36.309 12.031 53.449 1.00 92.81 116 VAL A O 1
ATOM 912 N N . PRO A 1 117 ? -36.456 10.733 55.276 1.00 94.81 117 PRO A N 1
ATOM 913 C CA . PRO A 1 117 ? -37.542 9.910 54.748 1.00 94.81 117 PRO A CA 1
ATOM 914 C C . PRO A 1 117 ? -38.793 10.721 54.384 1.00 94.81 117 PRO A C 1
ATOM 916 O O . PRO A 1 117 ? -39.170 11.645 55.110 1.00 94.81 117 PRO A O 1
ATOM 919 N N . VAL A 1 118 ? -39.449 10.360 53.279 1.00 94.25 118 VAL A N 1
ATOM 920 C CA . VAL A 1 118 ? -40.684 11.027 52.835 1.00 94.25 118 VAL A CA 1
ATOM 921 C C . VAL A 1 118 ? -41.898 10.616 53.670 1.00 94.25 118 VAL A C 1
ATOM 923 O O . VAL A 1 118 ? -41.899 9.567 54.313 1.00 94.25 118 VAL A O 1
ATOM 926 N N . ILE A 1 119 ? -42.933 11.461 53.648 1.00 90.31 119 ILE A N 1
ATOM 927 C CA . ILE A 1 119 ? -44.242 11.193 54.254 1.00 90.31 119 ILE A CA 1
ATOM 928 C C . ILE A 1 119 ? -45.271 11.075 53.125 1.00 90.31 119 ILE A C 1
ATOM 930 O O . ILE A 1 119 ? -45.483 12.028 52.367 1.00 90.31 119 ILE A O 1
ATOM 934 N N . GLY A 1 120 ? -45.912 9.912 53.041 1.00 92.12 120 GLY A N 1
ATOM 935 C CA . GLY A 1 120 ? -46.657 9.466 51.865 1.00 92.12 120 GLY A CA 1
ATOM 936 C C . GLY A 1 120 ? -45.732 9.116 50.697 1.00 92.12 120 GLY A C 1
ATOM 937 O O . GLY A 1 120 ? -44.583 9.555 50.649 1.00 92.12 120 GLY A O 1
ATOM 938 N N . ASP A 1 121 ? -46.242 8.343 49.738 1.00 94.31 121 ASP A N 1
ATOM 939 C CA . ASP A 1 121 ? -45.509 8.053 48.504 1.00 94.31 121 ASP A CA 1
ATOM 940 C C . ASP A 1 121 ? -45.250 9.356 47.726 1.00 94.31 121 ASP A C 1
ATOM 942 O O . ASP A 1 121 ? -46.162 10.157 47.500 1.00 94.31 121 ASP A O 1
ATOM 946 N N . GLN A 1 122 ? -43.999 9.566 47.323 1.00 97.38 122 GLN A N 1
ATOM 947 C CA . GLN A 1 122 ? -43.538 10.711 46.538 1.00 97.38 122 GLN A CA 1
ATOM 948 C C . GLN A 1 122 ? -42.905 10.223 45.226 1.00 97.38 122 GLN A C 1
ATOM 950 O O . GLN A 1 122 ? -42.546 9.053 45.081 1.00 97.38 122 GLN A O 1
ATOM 955 N N . TYR A 1 123 ? -42.735 11.123 44.264 1.00 97.12 123 TYR A N 1
ATOM 956 C CA . TYR A 1 123 ? -42.026 10.852 43.019 1.00 97.12 123 TYR A CA 1
ATOM 957 C C . TYR A 1 123 ? -41.265 12.086 42.524 1.00 97.12 123 TYR A C 1
ATOM 959 O O . TYR A 1 123 ? -41.534 13.219 42.927 1.00 97.12 123 TYR A O 1
ATOM 967 N N . VAL A 1 124 ? -40.327 11.857 41.613 1.00 98.19 124 VAL A N 1
ATOM 968 C CA . VAL A 1 124 ? -39.648 12.890 40.820 1.00 98.19 124 VAL A CA 1
ATOM 969 C C . VAL A 1 124 ? -39.410 12.339 39.413 1.00 98.19 124 VAL A C 1
ATOM 971 O O . VAL A 1 124 ? -39.208 11.131 39.259 1.00 98.19 124 VAL A O 1
ATOM 974 N N . PHE A 1 125 ? -39.474 13.181 38.384 1.00 98.44 125 PHE A N 1
ATOM 975 C CA . PHE A 1 125 ? -39.197 12.751 37.015 1.00 98.44 125 PHE A CA 1
ATOM 976 C C . PHE A 1 125 ? -37.707 12.863 36.687 1.00 98.44 125 PHE A C 1
ATOM 978 O O . PHE A 1 125 ? -37.010 13.736 37.205 1.00 98.44 125 PHE A O 1
ATOM 985 N N . LEU A 1 126 ? -37.237 11.964 35.825 1.00 98.06 126 LEU A N 1
ATOM 986 C CA . LEU A 1 126 ? -35.926 11.999 35.189 1.00 98.06 126 LEU A CA 1
ATOM 987 C C . LEU A 1 126 ? -36.096 12.476 33.744 1.00 98.06 126 LEU A C 1
ATOM 989 O O . LEU A 1 126 ? -36.931 11.942 33.013 1.00 98.06 126 LEU A O 1
ATOM 993 N N . ASP A 1 127 ? -35.280 13.441 33.337 1.00 97.25 127 ASP A N 1
ATOM 994 C CA . ASP A 1 127 ? -35.014 13.773 31.939 1.00 97.25 127 ASP A CA 1
ATOM 995 C C . ASP A 1 127 ? -33.659 13.193 31.513 1.00 97.25 127 ASP A C 1
ATOM 997 O O . ASP A 1 127 ? -32.751 13.059 32.342 1.00 97.25 127 ASP A O 1
ATOM 1001 N N . VAL A 1 128 ? -33.532 12.860 30.229 1.00 96.81 128 VAL A N 1
ATOM 1002 C CA . VAL A 1 128 ? -32.273 12.421 29.615 1.00 96.81 128 VAL A CA 1
ATOM 1003 C C . VAL A 1 128 ? -32.034 13.272 28.375 1.00 96.81 128 VAL A C 1
ATOM 1005 O O . VAL A 1 128 ? -32.802 13.232 27.416 1.00 96.81 128 VAL A O 1
ATOM 1008 N N . SER A 1 129 ? -30.960 14.048 28.410 1.00 95.25 129 SER A N 1
ATOM 1009 C CA . SER A 1 129 ? -30.475 14.877 27.304 1.00 95.25 129 SER A CA 1
ATOM 1010 C C . SER A 1 129 ? -28.960 14.703 27.193 1.00 95.25 129 SER A C 1
ATOM 1012 O O . SER A 1 129 ? -28.391 13.935 27.964 1.00 95.25 129 SER A O 1
ATOM 1014 N N . GLY A 1 130 ? -28.276 15.363 26.259 1.00 93.38 130 GLY A N 1
ATOM 1015 C CA . GLY A 1 130 ? -26.836 15.153 26.138 1.00 93.38 130 GLY A CA 1
ATOM 1016 C C . GLY A 1 130 ? -26.186 15.714 24.884 1.00 93.38 130 GLY A C 1
ATOM 1017 O O . GLY A 1 130 ? -26.757 16.545 24.175 1.00 93.38 130 GLY A O 1
ATOM 1018 N N . MET A 1 131 ? -24.967 15.237 24.641 1.00 91.62 131 MET A N 1
ATOM 1019 C CA . MET A 1 131 ? -24.171 15.463 23.436 1.00 91.62 131 MET A CA 1
ATOM 1020 C C . MET A 1 131 ? -23.691 14.103 22.912 1.00 91.62 131 MET A C 1
ATOM 1022 O O . MET A 1 131 ? -23.261 13.279 23.716 1.00 91.62 131 MET A O 1
ATOM 1026 N N . GLY A 1 132 ? -23.769 13.887 21.597 1.00 87.06 132 GLY A N 1
ATOM 1027 C CA . GLY A 1 132 ? -23.677 12.552 20.987 1.00 87.06 132 GLY A CA 1
ATOM 1028 C C . GLY A 1 132 ? -25.061 11.904 20.958 1.00 87.06 132 GLY A C 1
ATOM 1029 O O . GLY A 1 132 ? -25.726 11.962 19.925 1.00 87.06 132 GLY A O 1
ATOM 1030 N N . ILE A 1 133 ? -25.514 11.495 22.149 1.00 92.19 133 ILE A N 1
ATOM 1031 C CA . ILE A 1 133 ? -26.606 10.542 22.387 1.00 92.19 133 ILE A CA 1
ATOM 1032 C C . ILE A 1 133 ? -27.845 10.666 21.484 1.00 92.19 133 ILE A C 1
ATOM 1034 O O . ILE A 1 133 ? -28.377 11.756 21.221 1.00 92.19 133 ILE A O 1
ATOM 1038 N N . THR A 1 134 ? -28.392 9.513 21.114 1.00 89.88 134 THR A N 1
ATOM 1039 C CA . THR A 1 134 ? -29.622 9.343 20.340 1.00 89.88 134 THR A CA 1
ATOM 1040 C C . THR A 1 134 ? -30.651 8.504 21.123 1.00 89.88 134 THR A C 1
ATOM 1042 O O . THR A 1 134 ? -30.804 8.653 22.331 1.00 89.88 134 THR A O 1
ATOM 1045 N N . PHE A 1 135 ? -31.470 7.694 20.444 1.00 85.88 135 PHE A N 1
ATOM 1046 C CA . PHE A 1 135 ? -32.295 6.651 21.075 1.00 85.88 135 PHE A CA 1
ATOM 1047 C C . PHE A 1 135 ? -31.755 5.236 20.779 1.00 85.88 135 PHE A C 1
ATOM 1049 O O . PHE A 1 135 ? -32.429 4.260 21.113 1.00 85.88 135 PHE A O 1
ATOM 1056 N N . GLY A 1 136 ? -30.610 5.123 20.095 1.00 87.50 136 GLY A N 1
ATOM 1057 C CA . GLY A 1 136 ? -29.920 3.858 19.833 1.00 87.50 136 GLY A CA 1
ATOM 1058 C C . GLY A 1 136 ? -29.114 3.414 21.048 1.00 87.50 136 GLY A C 1
ATOM 1059 O O . GLY A 1 136 ? -29.376 2.349 21.590 1.00 87.50 136 GLY A O 1
ATOM 1060 N N . ASP A 1 137 ? -28.246 4.304 21.510 1.00 90.25 137 ASP A N 1
ATOM 1061 C CA . ASP A 1 137 ? -27.206 4.210 22.547 1.00 90.25 137 ASP A CA 1
ATOM 1062 C C . ASP A 1 137 ? -27.705 4.068 24.006 1.00 90.25 137 ASP A C 1
ATOM 1064 O O . ASP A 1 137 ? -26.966 3.597 24.877 1.00 90.25 137 ASP A O 1
ATOM 1068 N N . TYR A 1 138 ? -28.976 4.366 24.323 1.00 93.19 138 TYR A N 1
ATOM 1069 C CA . TYR A 1 138 ? -29.513 4.093 25.668 1.00 93.19 138 TYR A CA 1
ATOM 1070 C C . TYR A 1 138 ? -30.997 3.709 25.752 1.00 93.19 138 TYR A C 1
ATOM 1072 O O . TYR A 1 138 ? -31.840 4.040 24.919 1.00 93.19 138 TYR A O 1
ATOM 1080 N N . SER A 1 139 ? -31.352 3.055 26.863 1.00 93.31 139 SER A N 1
ATOM 1081 C CA . SER A 1 139 ? -32.738 2.879 27.305 1.00 93.31 139 SER A CA 1
ATOM 1082 C C . SER A 1 139 ? -32.882 3.016 28.828 1.00 93.31 139 SER A C 1
ATOM 1084 O O . SER A 1 139 ? -31.934 2.814 29.584 1.00 93.31 139 SER A O 1
ATOM 1086 N N . VAL A 1 140 ? -34.078 3.366 29.315 1.00 94.50 140 VAL A N 1
ATOM 1087 C CA . VAL A 1 140 ? -34.375 3.488 30.758 1.00 94.50 140 VAL A CA 1
ATOM 1088 C C . VAL A 1 140 ? -35.576 2.639 31.166 1.00 94.50 140 VAL A C 1
ATOM 1090 O O . VAL A 1 140 ? -36.538 2.495 30.413 1.00 94.50 140 VAL A O 1
ATOM 1093 N N . SER A 1 141 ? -35.579 2.121 32.398 1.00 95.19 141 SER A N 1
ATOM 1094 C CA . SER A 1 141 ? -36.708 1.344 32.940 1.00 95.19 141 SER A CA 1
ATOM 1095 C C . SER A 1 141 ? -37.976 2.178 33.184 1.00 95.19 141 SER A C 1
ATOM 1097 O O . SER A 1 141 ? -39.032 1.625 33.485 1.00 95.19 141 SER A O 1
ATOM 1099 N N . GLY A 1 142 ? -37.870 3.506 33.109 1.00 95.25 142 GLY A N 1
ATOM 1100 C CA . GLY A 1 142 ? -38.968 4.462 33.219 1.00 95.25 142 GLY A CA 1
ATOM 1101 C C . GLY A 1 142 ? -38.460 5.857 33.585 1.00 95.25 142 GLY A C 1
ATOM 1102 O O . GLY A 1 142 ? -37.399 5.986 34.180 1.00 95.25 142 GLY A O 1
ATOM 1103 N N . TYR A 1 143 ? -39.234 6.896 33.269 1.00 96.50 143 TYR A N 1
ATOM 1104 C CA . TYR A 1 143 ? -38.862 8.302 33.506 1.00 96.50 143 TYR A CA 1
ATOM 1105 C C . TYR A 1 143 ? -39.379 8.872 34.841 1.00 96.50 143 TYR A C 1
ATOM 1107 O O . TYR A 1 143 ? -39.203 10.053 35.113 1.00 96.50 143 TYR A O 1
ATOM 1115 N N . GLN A 1 144 ? -40.029 8.063 35.684 1.00 98.06 144 GLN A N 1
ATOM 1116 C CA . GLN A 1 144 ? -40.542 8.478 36.996 1.00 98.06 144 GLN A CA 1
ATOM 1117 C C . GLN A 1 144 ? -39.883 7.647 38.099 1.00 98.06 144 GLN A C 1
ATOM 1119 O O . GLN A 1 144 ? -40.060 6.428 38.156 1.00 98.06 144 GLN A O 1
ATOM 1124 N N . ILE A 1 145 ? -39.159 8.311 38.998 1.00 98.25 145 ILE A N 1
ATOM 1125 C CA . ILE A 1 145 ? -38.525 7.690 40.160 1.00 98.25 145 ILE A CA 1
ATOM 1126 C C . ILE A 1 145 ? -39.499 7.763 41.335 1.00 98.25 145 ILE A C 1
ATOM 1128 O O . ILE A 1 145 ? -39.794 8.845 41.841 1.00 98.25 145 ILE A O 1
ATOM 1132 N N . ASN A 1 146 ? -40.003 6.608 41.770 1.00 97.62 146 ASN A N 1
ATOM 1133 C CA . ASN A 1 146 ? -40.926 6.503 42.901 1.00 97.62 146 ASN A CA 1
ATOM 1134 C C . ASN A 1 146 ? -40.165 6.308 44.217 1.00 97.62 146 ASN A C 1
ATOM 1136 O O . ASN A 1 146 ? -39.270 5.468 44.304 1.00 97.62 146 ASN A O 1
ATOM 1140 N N . ILE A 1 147 ? -40.567 7.045 45.249 1.00 97.50 147 ILE A N 1
ATOM 1141 C CA . ILE A 1 147 ? -40.026 6.988 46.607 1.00 97.50 147 ILE A CA 1
ATOM 1142 C C . ILE A 1 147 ? -41.193 6.640 47.539 1.00 97.50 147 ILE A C 1
ATOM 1144 O O . ILE A 1 147 ? -42.100 7.448 47.729 1.00 97.50 147 ILE A O 1
ATOM 1148 N N . ALA A 1 148 ? -41.186 5.436 48.108 1.00 96.94 148 ALA A N 1
ATOM 1149 C CA . ALA A 1 148 ? -42.273 4.967 48.970 1.00 96.94 148 ALA A CA 1
ATOM 1150 C C . ALA A 1 148 ? -42.310 5.693 50.330 1.00 96.94 148 ALA A C 1
ATOM 1152 O O . ALA A 1 148 ? -41.267 6.115 50.836 1.00 96.94 148 ALA A O 1
ATOM 1153 N N . ASP A 1 149 ? -43.490 5.773 50.952 1.00 95.56 149 ASP A N 1
ATOM 1154 C CA . ASP A 1 149 ? -43.676 6.310 52.310 1.00 95.56 149 ASP A CA 1
ATOM 1155 C C . ASP A 1 149 ? -42.647 5.739 53.308 1.00 95.56 149 ASP A C 1
ATOM 1157 O O . ASP A 1 149 ? -42.359 4.538 53.328 1.00 95.56 149 ASP A O 1
ATOM 1161 N N . GLY A 1 150 ? -42.043 6.610 54.119 1.00 93.56 150 GLY A N 1
ATOM 1162 C CA . GLY A 1 150 ? -40.988 6.239 55.064 1.00 93.56 150 GLY A CA 1
ATOM 1163 C C . GLY A 1 150 ? -39.634 5.864 54.441 1.00 93.56 150 GLY A C 1
ATOM 1164 O O . GLY A 1 150 ? -38.717 5.511 55.186 1.00 93.56 150 GLY A O 1
ATOM 1165 N N . SER A 1 151 ? -39.462 5.967 53.118 1.00 96.62 151 SER A N 1
ATOM 1166 C CA . SER A 1 151 ? -38.180 5.738 52.431 1.00 96.62 151 SER A CA 1
ATOM 1167 C C . SER A 1 151 ? -37.426 7.046 52.175 1.00 96.62 151 SER A C 1
ATOM 1169 O O . SER A 1 151 ? -38.018 8.094 51.920 1.00 96.62 151 SER A O 1
ATOM 1171 N N . SER A 1 152 ? -36.093 6.995 52.214 1.00 95.88 152 SER A N 1
ATOM 1172 C CA . SER A 1 152 ? -35.217 8.135 51.896 1.00 95.88 152 SER A CA 1
ATOM 1173 C C . SER A 1 152 ? -34.633 8.086 50.482 1.00 95.88 152 SER A C 1
ATOM 1175 O O . SER A 1 152 ? -33.828 8.945 50.145 1.00 95.88 152 SER A O 1
ATOM 1177 N N . ALA A 1 153 ? -34.986 7.096 49.660 1.00 97.38 153 ALA A N 1
ATOM 1178 C CA . ALA A 1 153 ? -34.515 7.000 48.283 1.00 97.38 153 ALA A CA 1
ATOM 1179 C C . ALA A 1 153 ? -35.489 6.219 47.390 1.00 97.38 153 ALA A C 1
ATOM 1181 O O . ALA A 1 153 ? -36.287 5.416 47.878 1.00 97.38 153 ALA A O 1
ATOM 1182 N N . GLY A 1 154 ? -35.374 6.449 46.086 1.00 97.81 154 GLY A N 1
ATOM 1183 C CA . GLY A 1 154 ? -35.985 5.668 45.015 1.00 97.81 154 GLY A CA 1
ATOM 1184 C C . GLY A 1 154 ? -35.007 5.559 43.845 1.00 97.81 154 GLY A C 1
ATOM 1185 O O . GLY A 1 154 ? -34.171 6.446 43.662 1.00 97.81 154 GLY A O 1
ATOM 1186 N N . SER A 1 155 ? -35.102 4.488 43.057 1.00 97.75 155 SER A N 1
ATOM 1187 C CA . SER A 1 155 ? -34.168 4.232 41.953 1.00 97.75 155 SER A CA 1
ATOM 1188 C C . SER A 1 155 ? -34.870 3.711 40.703 1.00 97.75 155 SER A C 1
ATOM 1190 O O . SER A 1 155 ? -35.893 3.032 40.788 1.00 97.75 155 SER A O 1
ATOM 1192 N N . ILE A 1 156 ? -34.264 3.989 39.552 1.00 97.50 156 ILE A N 1
ATOM 1193 C CA . ILE A 1 156 ? -34.568 3.397 38.244 1.00 97.50 156 ILE A CA 1
ATOM 1194 C C . ILE A 1 156 ? -33.271 2.904 37.595 1.00 97.50 156 ILE A C 1
ATOM 1196 O O . ILE A 1 156 ? -32.170 3.187 38.077 1.00 97.50 156 ILE A O 1
ATOM 1200 N N . LEU A 1 157 ? -33.407 2.137 36.519 1.00 96.00 157 LEU A N 1
ATOM 1201 C CA . LEU A 1 157 ? -32.293 1.574 35.768 1.00 96.00 157 LEU A CA 1
ATOM 1202 C C . LEU A 1 157 ? -32.140 2.318 34.442 1.00 96.00 157 LEU A C 1
ATOM 1204 O O . LEU A 1 157 ? -33.129 2.570 33.753 1.00 96.00 157 LEU A O 1
ATOM 1208 N N . PHE A 1 158 ? -30.902 2.640 34.097 1.00 95.50 158 PHE A N 1
ATOM 1209 C CA . PHE A 1 158 ? -30.483 3.120 32.787 1.00 95.50 158 PHE A CA 1
ATOM 1210 C C . PHE A 1 158 ? -29.536 2.063 32.208 1.00 95.50 158 PHE A C 1
ATOM 1212 O O . PHE A 1 158 ? -28.682 1.531 32.922 1.00 95.50 158 PHE A O 1
ATOM 1219 N N . TYR A 1 159 ? -29.732 1.728 30.939 1.00 92.81 159 TYR A N 1
ATOM 1220 C CA . TYR A 1 159 ? -29.000 0.708 30.204 1.00 92.81 159 TYR A CA 1
ATOM 1221 C C . TYR A 1 159 ? -28.337 1.376 29.008 1.00 92.81 159 TYR A C 1
ATOM 1223 O O . TYR A 1 159 ? -29.043 1.867 28.125 1.00 92.81 159 TYR A O 1
ATOM 1231 N N . VAL A 1 160 ? -27.010 1.346 28.954 1.00 93.19 160 VAL A N 1
ATOM 1232 C CA . VAL A 1 160 ? -26.294 1.624 27.703 1.00 93.19 160 VAL A CA 1
ATOM 1233 C C . VAL A 1 160 ? -26.615 0.493 26.714 1.00 93.19 160 VAL A C 1
ATOM 1235 O O . VAL A 1 160 ? -26.794 -0.656 27.139 1.00 93.19 160 VAL A O 1
ATOM 1238 N N . GLN A 1 161 ? -26.796 0.818 25.438 1.00 90.44 161 GLN A N 1
ATOM 1239 C CA . GLN A 1 161 ? -26.942 -0.157 24.357 1.00 90.44 161 GLN A CA 1
ATOM 1240 C C . GLN A 1 161 ? -25.622 -0.288 23.590 1.00 90.44 161 GLN A C 1
ATOM 1242 O O . GLN A 1 161 ? -24.831 0.641 23.562 1.00 90.44 161 GLN A O 1
ATOM 1247 N N . ASP A 1 162 ? -25.408 -1.457 22.997 1.00 87.94 162 ASP A N 1
ATOM 1248 C CA . ASP A 1 162 ? -24.226 -1.817 22.207 1.00 87.94 162 ASP A CA 1
ATOM 1249 C C . ASP A 1 162 ? -24.673 -1.876 20.740 1.00 87.94 162 ASP A C 1
ATOM 1251 O O . ASP A 1 162 ? -25.639 -2.601 20.447 1.00 87.94 162 ASP A O 1
ATOM 1255 N N . ASP A 1 163 ? -24.040 -1.123 19.834 1.00 84.75 163 ASP A N 1
ATOM 1256 C CA . ASP A 1 163 ? -24.320 -1.222 18.396 1.00 84.75 163 ASP A CA 1
ATOM 1257 C C . ASP A 1 163 ? -23.075 -1.468 17.515 1.00 84.75 163 ASP A C 1
ATOM 1259 O O . ASP A 1 163 ? -22.309 -2.382 17.809 1.00 84.75 163 ASP A O 1
ATOM 1263 N N . LEU A 1 164 ? -22.960 -0.835 16.346 1.00 83.62 164 LEU A N 1
ATOM 1264 C CA . LEU A 1 164 ? -21.890 -1.027 15.356 1.00 83.62 164 LEU A CA 1
ATOM 1265 C C . LEU A 1 164 ? -21.507 0.293 14.651 1.00 83.62 164 LEU A C 1
ATOM 1267 O O . LEU A 1 164 ? -20.888 0.262 13.581 1.00 83.62 164 LEU A O 1
ATOM 1271 N N . LEU A 1 165 ? -21.940 1.441 15.173 1.00 84.69 165 LEU A N 1
ATOM 1272 C CA . LEU A 1 165 ? -21.623 2.763 14.651 1.00 84.69 165 LEU A CA 1
ATOM 1273 C C . LEU A 1 165 ? -20.360 3.305 15.332 1.00 84.69 165 LEU A C 1
ATOM 1275 O O . LEU A 1 165 ? -20.121 3.075 16.505 1.00 84.69 165 LEU A O 1
ATOM 1279 N N . VAL A 1 166 ? -19.532 4.022 14.570 1.00 84.00 166 VAL A N 1
ATOM 1280 C CA . VAL A 1 166 ? -18.356 4.721 15.110 1.00 84.00 166 VAL A CA 1
ATOM 1281 C C . VAL A 1 166 ? -18.777 6.158 15.399 1.00 84.00 166 VAL A C 1
ATOM 1283 O O . VAL A 1 166 ? -18.807 6.985 14.481 1.00 84.00 166 VAL A O 1
ATOM 1286 N N . GLU A 1 167 ? -19.134 6.447 16.648 1.00 84.12 167 GLU A N 1
ATOM 1287 C CA . GLU A 1 167 ? -19.738 7.727 17.061 1.00 84.12 167 GLU A CA 1
ATOM 1288 C C . GLU A 1 167 ? -18.876 8.467 18.104 1.00 84.12 167 GLU A C 1
ATOM 1290 O O . GLU A 1 167 ? -18.870 9.703 18.157 1.00 84.12 167 GLU A O 1
ATOM 1295 N N . GLY A 1 168 ? -18.016 7.735 18.818 1.00 84.62 168 GLY A N 1
ATOM 1296 C CA . GLY A 1 168 ? -17.088 8.247 19.821 1.00 84.62 168 GLY A CA 1
ATOM 1297 C C . GLY A 1 168 ? -17.730 8.456 21.196 1.00 84.62 168 GLY A C 1
ATOM 1298 O O . GLY A 1 168 ? -18.903 8.194 21.416 1.00 84.62 168 GLY A O 1
ATOM 1299 N N . ASN A 1 169 ? -16.947 8.936 22.170 1.00 89.12 169 ASN A N 1
ATOM 1300 C CA . ASN A 1 169 ? -17.449 9.111 23.539 1.00 89.12 169 ASN A CA 1
ATOM 1301 C C . ASN A 1 169 ? -18.585 10.146 23.619 1.00 89.12 169 ASN A C 1
ATOM 1303 O O . ASN A 1 169 ? -18.368 11.336 23.365 1.00 89.12 169 ASN A O 1
ATOM 1307 N N . GLU A 1 170 ? -19.741 9.713 24.108 1.00 92.94 170 GLU A N 1
ATOM 1308 C CA . GLU A 1 170 ? -20.933 10.540 24.280 1.00 92.94 170 GLU A CA 1
ATOM 1309 C C . GLU A 1 170 ? -21.143 10.964 25.739 1.00 92.94 170 GLU A C 1
ATOM 1311 O O . GLU A 1 170 ? -20.526 10.431 26.666 1.00 92.94 170 GLU A O 1
ATOM 1316 N N . VAL A 1 171 ? -22.039 11.926 25.978 1.00 95.50 171 VAL A N 1
ATOM 1317 C CA . VAL A 1 171 ? -22.391 12.372 27.335 1.00 95.50 171 VAL A CA 1
ATOM 1318 C C . VAL A 1 171 ? -23.902 12.463 27.505 1.00 95.50 171 VAL A C 1
ATOM 1320 O O . VAL A 1 171 ? -24.530 13.396 27.005 1.00 95.50 171 VAL A O 1
ATOM 1323 N N . ALA A 1 172 ? -24.460 11.547 28.298 1.00 96.38 172 ALA A N 1
ATOM 1324 C CA . ALA A 1 172 ? -25.833 11.590 28.782 1.00 96.38 172 ALA A CA 1
ATOM 1325 C C . ALA A 1 172 ? -25.940 12.431 30.067 1.00 96.38 172 ALA A C 1
ATOM 1327 O O . ALA A 1 172 ? -25.478 12.045 31.143 1.00 96.38 172 ALA A O 1
ATOM 1328 N N . THR A 1 173 ? -26.589 13.585 29.960 1.00 97.31 173 THR A N 1
ATOM 1329 C CA . THR A 1 173 ? -26.978 14.464 31.065 1.00 97.31 173 THR A CA 1
ATOM 1330 C C . THR A 1 173 ? -28.341 14.038 31.612 1.00 97.31 173 THR A C 1
ATOM 1332 O O . THR A 1 173 ? -29.385 14.192 30.973 1.00 97.31 173 THR A O 1
ATOM 1335 N N . LEU A 1 174 ? -28.310 13.497 32.827 1.00 97.81 174 LEU A N 1
ATOM 1336 C CA . LEU A 1 174 ? -29.444 12.988 33.591 1.00 97.81 174 LEU A CA 1
ATOM 1337 C C . LEU A 1 174 ? -29.916 14.067 34.570 1.00 97.81 174 LEU A C 1
ATOM 1339 O O . LEU A 1 174 ? -29.139 14.454 35.443 1.00 97.81 174 LEU A O 1
ATOM 1343 N N . SER A 1 175 ? -31.173 14.512 34.473 1.00 97.94 175 SER A N 1
ATOM 1344 C CA . SER A 1 175 ? -31.677 15.650 35.265 1.00 97.94 175 SER A CA 1
ATOM 1345 C C . SER A 1 175 ? -33.018 15.384 35.952 1.00 97.94 175 SER A C 1
ATOM 1347 O O . SER A 1 175 ? -33.969 14.911 35.335 1.00 97.94 175 SER A O 1
ATOM 1349 N N . LEU A 1 176 ? -33.124 15.718 37.242 1.00 98.19 176 LEU A N 1
ATOM 1350 C CA . LEU A 1 176 ? -34.364 15.609 38.018 1.00 98.19 176 LEU A CA 1
ATOM 1351 C C . LEU A 1 176 ? -35.261 16.840 37.855 1.00 98.19 176 LEU A C 1
ATOM 1353 O O . LEU A 1 176 ? -34.818 17.972 38.063 1.00 98.19 176 LEU A O 1
ATOM 1357 N N . TYR A 1 177 ? -36.549 16.618 37.585 1.00 97.81 177 TYR A N 1
ATOM 1358 C CA . TYR A 1 177 ? -37.547 17.681 37.449 1.00 97.81 177 TYR A CA 1
ATOM 1359 C C . TYR A 1 177 ? -38.936 17.291 37.993 1.00 97.81 177 TYR A C 1
ATOM 1361 O O . TYR A 1 177 ? -39.193 16.138 38.333 1.00 97.81 177 TYR A O 1
ATOM 1369 N N . ASP A 1 178 ? -39.811 18.299 38.117 1.00 97.00 178 ASP A N 1
ATOM 1370 C CA . ASP A 1 178 ? -41.224 18.203 38.541 1.00 97.00 178 ASP A CA 1
ATOM 1371 C C . ASP A 1 178 ? -41.498 17.216 39.708 1.00 97.00 178 ASP A C 1
ATOM 1373 O O . ASP A 1 178 ? -42.196 16.211 39.543 1.00 97.00 178 ASP A O 1
ATOM 1377 N N . PRO A 1 179 ? -40.922 17.459 40.906 1.00 96.94 179 PRO A N 1
ATOM 1378 C CA . PRO A 1 179 ? -41.157 16.617 42.075 1.00 96.94 179 PRO A CA 1
ATOM 1379 C C . PRO A 1 179 ? -42.603 16.728 42.583 1.00 96.94 179 PRO A C 1
ATOM 1381 O O . PRO A 1 179 ? -43.238 17.784 42.520 1.00 96.94 179 PRO A O 1
ATOM 1384 N N . SER A 1 180 ? -43.107 15.643 43.166 1.00 95.75 180 SER A N 1
ATOM 1385 C CA . SER A 1 180 ? -44.453 15.578 43.736 1.00 95.75 180 SER A CA 1
ATOM 1386 C C . SER A 1 180 ? -44.673 16.533 44.917 1.00 95.75 180 SER A C 1
ATOM 1388 O O . SER A 1 180 ? -43.750 16.927 45.632 1.00 95.75 180 SER A O 1
ATOM 1390 N N . VAL A 1 181 ? -45.942 16.883 45.167 1.00 89.19 181 VAL A N 1
ATOM 1391 C CA . VAL A 1 181 ? -46.332 17.799 46.251 1.00 89.19 181 VAL A CA 1
ATOM 1392 C C . VAL A 1 181 ? -45.964 17.216 47.618 1.00 89.19 181 VAL A C 1
ATOM 1394 O O . VAL A 1 181 ? -46.645 16.339 48.148 1.00 89.19 181 VAL A O 1
ATOM 1397 N N . GLY A 1 182 ? -44.908 17.769 48.209 1.00 86.94 182 GLY A N 1
ATOM 1398 C CA . GLY A 1 182 ? -44.328 17.301 49.466 1.00 86.94 182 GLY A CA 1
ATOM 1399 C C . GLY A 1 182 ? -42.808 17.214 49.396 1.00 86.94 182 GLY A C 1
ATOM 1400 O O . GLY A 1 182 ? -42.160 17.445 50.414 1.00 86.94 182 GLY A O 1
ATOM 1401 N N . LEU A 1 183 ? -42.262 16.992 48.200 1.00 93.31 183 LEU A N 1
ATOM 1402 C CA . LEU A 1 183 ? -40.840 16.882 47.888 1.00 93.31 183 LEU A CA 1
ATOM 1403 C C . LEU A 1 183 ? -40.304 18.189 47.268 1.00 93.31 183 LEU A C 1
ATOM 1405 O O . LEU A 1 183 ? -41.039 18.919 46.604 1.00 93.31 183 LEU A O 1
ATOM 1409 N N . ALA A 1 184 ? -39.027 18.507 47.486 1.00 94.38 184 ALA A N 1
ATOM 1410 C CA . ALA A 1 184 ? -38.357 19.666 46.894 1.00 94.38 184 ALA A CA 1
ATOM 1411 C C . ALA A 1 184 ? -37.039 19.252 46.228 1.00 94.38 184 ALA A C 1
ATOM 1413 O O . ALA A 1 184 ? -36.328 18.399 46.752 1.00 94.38 184 ALA A O 1
ATOM 1414 N N . LEU A 1 185 ? -36.691 19.874 45.098 1.00 96.69 185 LEU A N 1
ATOM 1415 C CA . LEU A 1 185 ? -35.391 19.671 44.452 1.00 96.69 185 LEU A CA 1
ATOM 1416 C C . LEU A 1 185 ? -34.248 20.212 45.328 1.00 96.69 185 LEU A C 1
ATOM 1418 O O . LEU A 1 185 ? -34.327 21.328 45.850 1.00 96.69 185 LEU A O 1
ATOM 1422 N N . GLY A 1 186 ? -33.197 19.409 45.479 1.00 95.44 186 GLY A N 1
ATOM 1423 C CA . GLY A 1 186 ? -31.984 19.736 46.219 1.00 95.44 186 GLY A CA 1
ATOM 1424 C C . GLY A 1 186 ? -30.915 20.454 45.385 1.00 95.44 186 GLY A C 1
ATOM 1425 O O . GLY A 1 186 ? -31.167 20.862 44.252 1.00 95.44 186 GLY A O 1
ATOM 1426 N N . PRO A 1 187 ? -29.705 20.651 45.943 1.00 95.31 187 PRO A N 1
ATOM 1427 C CA . PRO A 1 187 ? -28.592 21.297 45.242 1.00 95.31 187 PRO A CA 1
ATOM 1428 C C . PRO A 1 187 ? -27.979 20.472 44.100 1.00 95.31 187 PRO A C 1
ATOM 1430 O O . PRO A 1 187 ? -27.363 21.064 43.219 1.00 95.31 187 PRO A O 1
ATOM 1433 N N . VAL A 1 188 ? -28.104 19.140 44.109 1.00 97.12 188 VAL A N 1
ATOM 1434 C CA . VAL A 1 188 ? -27.562 18.260 43.060 1.00 97.12 188 VAL A CA 1
ATOM 1435 C C . VAL A 1 188 ? -28.725 17.567 42.366 1.00 97.12 188 VAL A C 1
ATOM 1437 O O . VAL A 1 188 ? -29.248 16.587 42.882 1.00 97.12 188 VAL A O 1
ATOM 1440 N N . ILE A 1 189 ? -29.148 18.081 41.214 1.00 97.62 189 ILE A N 1
ATOM 1441 C CA . ILE A 1 189 ? -30.254 17.512 40.418 1.00 97.62 189 ILE A CA 1
ATOM 1442 C C . ILE A 1 189 ? -29.820 16.984 39.056 1.00 97.62 189 ILE A C 1
ATOM 1444 O O . ILE A 1 189 ? -30.632 16.370 38.380 1.00 97.62 189 ILE A O 1
ATOM 1448 N N . GLU A 1 190 ? -28.566 17.207 38.677 1.00 97.88 190 GLU A N 1
ATOM 1449 C CA . GLU A 1 190 ? -28.003 16.876 37.371 1.00 97.88 190 GLU A CA 1
ATOM 1450 C C . GLU A 1 190 ? -26.753 16.012 37.569 1.00 97.88 190 GLU A C 1
ATOM 1452 O O . GLU A 1 190 ? -25.973 16.247 38.498 1.00 97.88 190 GLU A O 1
ATOM 1457 N N . GLN A 1 191 ? -26.587 14.992 36.731 1.00 97.94 191 GLN A N 1
ATOM 1458 C CA . GLN A 1 191 ? -25.413 14.123 36.679 1.00 97.94 191 GLN A CA 1
ATOM 1459 C C . GLN A 1 191 ? -25.085 13.812 35.220 1.00 97.94 191 GLN A C 1
ATOM 1461 O O . GLN A 1 191 ? -25.984 13.512 34.441 1.00 97.94 191 GLN A O 1
ATOM 1466 N N . ASN A 1 192 ? -23.802 13.823 34.870 1.00 97.06 192 ASN A N 1
ATOM 1467 C CA . ASN A 1 192 ? -23.342 13.385 33.555 1.00 97.06 192 ASN A CA 1
ATOM 1468 C C . ASN A 1 192 ? -22.827 11.947 33.640 1.00 97.06 192 ASN A C 1
ATOM 1470 O O . ASN A 1 192 ? -22.014 11.623 34.509 1.00 97.06 192 ASN A O 1
ATOM 1474 N N . LEU A 1 193 ? -23.302 11.116 32.721 1.00 96.06 193 LEU A N 1
ATOM 1475 C CA . LEU A 1 193 ? -22.796 9.789 32.415 1.00 96.06 193 LEU A CA 1
ATOM 1476 C C . LEU A 1 193 ? -22.093 9.863 31.059 1.00 96.06 193 LEU A C 1
ATOM 1478 O O . LEU A 1 193 ? -22.724 10.213 30.066 1.00 96.06 193 LEU A O 1
ATOM 1482 N N . THR A 1 194 ? -20.810 9.524 31.009 1.00 95.12 194 THR A N 1
ATOM 1483 C CA . THR A 1 194 ? -20.117 9.310 29.735 1.00 95.12 194 THR A CA 1
ATOM 1484 C C . THR A 1 194 ? -20.441 7.910 29.213 1.00 95.12 194 THR A C 1
ATOM 1486 O O . THR A 1 194 ? -20.304 6.936 29.957 1.00 95.12 194 THR A O 1
ATOM 1489 N N . ILE A 1 195 ? -20.853 7.807 27.953 1.00 92.62 195 ILE A N 1
ATOM 1490 C CA . ILE A 1 195 ? -20.970 6.535 27.233 1.00 92.62 195 ILE A CA 1
ATOM 1491 C C . ILE A 1 195 ? -19.688 6.371 26.407 1.00 92.62 195 ILE A C 1
ATOM 1493 O O . ILE A 1 195 ? -19.207 7.340 25.817 1.00 92.62 195 ILE A O 1
ATOM 1497 N N . ASN A 1 196 ? -19.064 5.193 26.467 1.00 89.12 196 ASN A N 1
ATOM 1498 C CA . ASN A 1 196 ? -17.781 4.927 25.822 1.00 89.12 196 ASN A CA 1
ATOM 1499 C C . ASN A 1 196 ? -17.936 3.920 24.668 1.00 89.12 196 ASN A C 1
ATOM 1501 O O . ASN A 1 196 ? -17.983 2.717 24.929 1.00 89.12 196 ASN A O 1
ATOM 1505 N N . ASP A 1 197 ? -17.945 4.448 23.438 1.00 88.69 197 ASP A N 1
ATOM 1506 C CA . ASP A 1 197 ? -17.751 3.742 22.155 1.00 88.69 197 ASP A CA 1
ATOM 1507 C C . ASP A 1 197 ? -16.618 2.704 22.250 1.00 88.69 197 ASP A C 1
ATOM 1509 O O . ASP A 1 197 ? -15.572 2.958 22.870 1.00 88.69 197 ASP A O 1
ATOM 1513 N N . ASN A 1 198 ? -16.835 1.523 21.663 1.00 87.19 198 ASN A N 1
ATOM 1514 C CA . ASN A 1 198 ? -15.869 0.418 21.636 1.00 87.19 198 ASN A CA 1
ATOM 1515 C C . ASN A 1 198 ? -15.373 0.047 20.233 1.00 87.19 198 ASN A C 1
ATOM 1517 O O . ASN A 1 198 ? -14.539 -0.853 20.069 1.00 87.19 198 ASN A O 1
ATOM 1521 N N . GLU A 1 199 ? -15.842 0.763 19.224 1.00 92.69 199 GLU A N 1
ATOM 1522 C CA . GLU A 1 199 ? -15.611 0.495 17.818 1.00 92.69 199 GLU A CA 1
ATOM 1523 C C . GLU A 1 199 ? -14.243 1.056 17.421 1.00 92.69 199 GLU A C 1
ATOM 1525 O O . GLU A 1 199 ? -13.609 0.517 16.513 1.00 92.69 199 GLU A O 1
ATOM 1530 N N . ILE A 1 200 ? -13.730 2.047 18.158 1.00 92.62 200 ILE A N 1
ATOM 1531 C CA . ILE A 1 200 ? -12.337 2.503 18.106 1.00 92.62 200 ILE A CA 1
ATOM 1532 C C . ILE A 1 200 ? -11.505 1.851 19.226 1.00 92.62 200 ILE A C 1
ATOM 1534 O O . ILE A 1 200 ? -11.793 2.008 20.411 1.00 92.62 200 ILE A O 1
ATOM 1538 N N . CYS A 1 201 ? -10.413 1.159 18.876 1.00 93.31 201 CYS A N 1
ATOM 1539 C CA . CYS A 1 201 ? -9.553 0.481 19.855 1.00 93.31 201 CYS A CA 1
ATOM 1540 C C . CYS A 1 201 ? -8.037 0.697 19.671 1.00 93.31 201 CYS A C 1
ATOM 1542 O O . CYS A 1 201 ? -7.561 1.236 18.675 1.00 93.31 201 CYS A O 1
ATOM 1544 N N . GLY A 1 202 ? -7.253 0.289 20.679 1.00 92.88 202 GLY A N 1
ATOM 1545 C CA . GLY A 1 202 ? -5.784 0.403 20.712 1.00 92.88 202 GLY A CA 1
ATOM 1546 C C . GLY A 1 202 ? -5.238 1.714 21.289 1.00 92.88 202 GLY A C 1
ATOM 1547 O O . GLY A 1 202 ? -4.162 1.724 21.887 1.00 92.88 202 GLY A O 1
ATOM 1548 N N . GLY A 1 203 ? -5.987 2.812 21.186 1.00 93.06 203 GLY A N 1
ATOM 1549 C CA . GLY A 1 203 ? -5.478 4.134 21.550 1.00 93.06 203 GLY A CA 1
ATOM 1550 C C . GLY A 1 203 ? -4.434 4.657 20.547 1.00 93.06 203 GLY A C 1
ATOM 1551 O O . GLY A 1 203 ? -4.042 3.936 19.624 1.00 93.06 203 GLY A O 1
ATOM 1552 N N . PRO A 1 204 ? -3.863 5.855 20.769 1.00 93.88 204 PRO A N 1
ATOM 1553 C CA . PRO A 1 204 ? -2.801 6.410 19.918 1.00 93.88 204 PRO A CA 1
ATOM 1554 C C . PRO A 1 204 ? -1.515 5.569 19.845 1.00 93.88 204 PRO A C 1
ATOM 1556 O O . PRO A 1 204 ? -0.643 5.849 19.030 1.00 93.88 204 PRO A O 1
ATOM 1559 N N . SER A 1 205 ? -1.351 4.576 20.727 1.00 94.12 205 SER A N 1
ATOM 1560 C CA . SER A 1 205 ? -0.229 3.625 20.704 1.00 94.12 205 SER A CA 1
ATOM 1561 C C . SER A 1 205 ? -0.478 2.401 19.819 1.00 94.12 205 SER A C 1
ATOM 1563 O O . SER A 1 205 ? 0.450 1.622 19.616 1.00 94.12 205 SER A O 1
ATOM 1565 N N . GLY A 1 206 ? -1.696 2.229 19.299 1.00 97.44 206 GLY A N 1
ATOM 1566 C CA . GLY A 1 206 ? -2.044 1.120 18.423 1.00 97.44 206 GLY A CA 1
ATOM 1567 C C . GLY A 1 206 ? -2.166 -0.234 19.126 1.00 97.44 206 GLY A C 1
ATOM 1568 O O . GLY A 1 206 ? -2.290 -0.336 20.348 1.00 97.44 206 GLY A O 1
ATOM 1569 N N . ILE A 1 207 ? -2.157 -1.295 18.323 1.00 98.44 207 ILE A N 1
ATOM 1570 C CA . ILE A 1 207 ? -2.268 -2.688 18.755 1.00 98.44 207 ILE A CA 1
ATOM 1571 C C . ILE A 1 207 ? -1.098 -3.480 18.185 1.00 98.44 207 ILE A C 1
ATOM 1573 O O . ILE A 1 207 ? -0.892 -3.528 16.974 1.00 98.44 207 ILE A O 1
ATOM 1577 N N . LEU A 1 208 ? -0.375 -4.155 19.077 1.00 97.31 208 LEU A N 1
ATOM 1578 C CA . LEU A 1 208 ? 0.635 -5.147 18.735 1.00 97.31 208 LEU A CA 1
ATOM 1579 C C . LEU A 1 208 ? 0.065 -6.554 18.943 1.00 97.31 208 LEU A C 1
ATOM 1581 O O . LEU A 1 208 ? -0.392 -6.885 20.036 1.00 97.31 208 LEU A O 1
ATOM 1585 N N . ILE A 1 209 ? 0.141 -7.374 17.899 1.00 97.19 209 ILE A N 1
ATOM 1586 C CA . ILE A 1 209 ? -0.091 -8.816 17.924 1.00 97.19 209 ILE A CA 1
ATOM 1587 C C . ILE A 1 209 ? 1.256 -9.491 17.662 1.00 97.19 209 ILE A C 1
ATOM 1589 O O . ILE A 1 209 ? 1.690 -9.584 16.516 1.00 97.19 209 ILE A O 1
ATOM 1593 N N . ASN A 1 210 ? 1.920 -9.937 18.729 1.00 94.62 210 ASN A N 1
ATOM 1594 C CA . ASN A 1 210 ? 3.206 -10.635 18.682 1.00 94.62 210 ASN A CA 1
ATOM 1595 C C . ASN A 1 210 ? 3.184 -12.072 19.213 1.00 94.62 210 ASN A C 1
ATOM 1597 O O . ASN A 1 210 ? 4.230 -12.685 19.361 1.00 94.62 210 ASN A O 1
ATOM 1601 N N . THR A 1 211 ? 1.998 -12.615 19.496 1.00 94.44 211 THR A N 1
ATOM 1602 C CA . THR A 1 211 ? 1.807 -14.030 19.852 1.00 94.44 211 THR A CA 1
ATOM 1603 C C . THR A 1 211 ? 0.449 -14.528 19.373 1.00 94.44 211 THR A C 1
ATOM 1605 O O . THR A 1 211 ? -0.538 -13.781 19.338 1.00 94.44 211 THR A O 1
ATOM 1608 N N . GLN A 1 212 ? 0.335 -15.831 19.125 1.00 95.19 212 GLN A N 1
ATOM 1609 C CA . GLN A 1 212 ? -0.940 -16.497 18.866 1.00 95.19 212 GLN A CA 1
ATOM 1610 C C . GLN A 1 212 ? -1.920 -16.351 20.040 1.00 95.19 212 GLN A C 1
ATOM 1612 O O . GLN A 1 212 ? -3.136 -16.338 19.839 1.00 95.19 212 GLN A O 1
ATOM 1617 N N . ALA A 1 213 ? -1.418 -16.208 21.272 1.00 93.88 213 ALA A N 1
ATOM 1618 C CA . ALA A 1 213 ? -2.241 -15.958 22.453 1.00 93.88 213 ALA A CA 1
ATOM 1619 C C . ALA A 1 213 ? -2.959 -14.598 22.387 1.00 93.88 213 ALA A C 1
ATOM 1621 O O . ALA A 1 213 ? -4.163 -14.538 22.640 1.00 93.88 213 ALA A O 1
ATOM 1622 N N . GLN A 1 214 ? -2.255 -13.527 22.003 1.00 95.25 214 GLN A N 1
ATOM 1623 C CA . GLN A 1 214 ? -2.857 -12.205 21.792 1.00 95.25 214 GLN A CA 1
ATOM 1624 C C . GLN A 1 214 ? -3.813 -12.199 20.602 1.00 95.25 214 GLN A C 1
ATOM 1626 O O . GLN A 1 214 ? -4.917 -11.672 20.729 1.00 95.25 214 GLN A O 1
ATOM 1631 N N . ALA A 1 215 ? -3.432 -12.832 19.485 1.00 96.19 215 ALA A N 1
ATOM 1632 C CA . ALA A 1 215 ? -4.316 -12.991 18.335 1.00 96.19 215 ALA A CA 1
ATOM 1633 C C . ALA A 1 215 ? -5.633 -13.652 18.771 1.00 96.19 215 ALA A C 1
ATOM 1635 O O . ALA A 1 215 ? -6.700 -13.058 18.634 1.00 96.19 215 ALA A O 1
ATOM 1636 N N . ASN A 1 216 ? -5.574 -14.823 19.411 1.00 96.06 216 ASN A N 1
ATOM 1637 C CA . ASN A 1 216 ? -6.758 -15.533 19.908 1.00 96.06 216 ASN A CA 1
ATOM 1638 C C . ASN A 1 216 ? -7.595 -14.697 20.894 1.00 96.06 216 ASN A C 1
ATOM 1640 O O . ASN A 1 216 ? -8.820 -14.818 20.912 1.00 96.06 216 ASN A O 1
ATOM 1644 N N . ALA A 1 217 ? -6.950 -13.855 21.705 1.00 96.62 217 ALA A N 1
ATOM 1645 C CA . ALA A 1 217 ? -7.612 -12.992 22.675 1.00 96.62 217 ALA A CA 1
ATOM 1646 C C . ALA A 1 217 ? -8.213 -11.708 22.075 1.00 96.62 217 ALA A C 1
ATOM 1648 O O . ALA A 1 217 ? -9.018 -11.084 22.763 1.00 96.62 217 ALA A O 1
ATOM 1649 N N . PHE A 1 218 ? -7.887 -11.320 20.832 1.00 97.25 218 PHE A N 1
ATOM 1650 C CA . PHE A 1 218 ? -8.224 -10.009 20.247 1.00 97.25 218 PHE A CA 1
ATOM 1651 C C . PHE A 1 218 ? -9.671 -9.570 20.516 1.00 97.25 218 PHE A C 1
ATOM 1653 O O . PHE A 1 218 ? -9.884 -8.534 21.135 1.00 97.25 218 PHE A O 1
ATOM 1660 N N . ARG A 1 219 ? -10.666 -10.403 20.177 1.00 93.38 219 ARG A N 1
ATOM 1661 C CA . ARG A 1 219 ? -12.101 -10.094 20.365 1.00 93.38 219 ARG A CA 1
ATOM 1662 C C . ARG A 1 219 ? -12.604 -10.138 21.813 1.00 93.38 219 ARG A C 1
ATOM 1664 O O . ARG A 1 219 ? -13.723 -9.716 22.075 1.00 93.38 219 ARG A O 1
ATOM 1671 N N . SER A 1 220 ? -11.797 -10.637 22.749 1.00 92.56 220 SER A N 1
ATOM 1672 C CA . SER A 1 220 ? -12.053 -10.536 24.196 1.00 92.56 220 SER A CA 1
ATOM 1673 C C . SER A 1 220 ? -11.328 -9.360 24.859 1.00 92.56 220 SER A C 1
ATOM 1675 O O . SER A 1 220 ? -11.788 -8.874 25.886 1.00 92.56 220 SER A O 1
ATOM 1677 N N . THR A 1 221 ? -10.221 -8.897 24.270 1.00 94.25 221 THR A N 1
ATOM 1678 C CA . THR A 1 221 ? -9.468 -7.708 24.704 1.00 94.25 221 THR A CA 1
ATOM 1679 C C . THR A 1 221 ? -10.089 -6.424 24.154 1.00 94.25 221 THR A C 1
ATOM 1681 O O . THR A 1 221 ? -10.160 -5.425 24.862 1.00 94.25 221 THR A O 1
ATOM 1684 N N . TYR A 1 222 ? -10.569 -6.480 22.910 1.00 92.56 222 TYR A N 1
ATOM 1685 C CA . TYR A 1 222 ? -11.230 -5.405 22.175 1.00 92.56 222 TYR A CA 1
ATOM 1686 C C . TYR A 1 222 ? -12.565 -5.929 21.599 1.00 92.56 222 TYR A C 1
ATOM 1688 O O . TYR A 1 222 ? -12.647 -6.281 20.414 1.00 92.56 222 TYR A O 1
ATOM 1696 N N . PRO A 1 223 ? -13.611 -6.078 22.437 1.00 89.12 223 PRO A N 1
ATOM 1697 C CA . PRO A 1 223 ? -14.969 -6.304 21.945 1.00 89.12 223 PRO A CA 1
ATOM 1698 C C . PRO A 1 223 ? -15.428 -5.080 21.133 1.00 89.12 223 PRO A C 1
ATOM 1700 O O . PRO A 1 223 ? -14.881 -3.998 21.321 1.00 89.12 223 PRO A O 1
ATOM 1703 N N . GLY A 1 224 ? -16.379 -5.254 20.210 1.00 88.12 224 GLY A N 1
ATOM 1704 C CA . GLY A 1 224 ? -16.842 -4.182 19.310 1.00 88.12 224 GLY A CA 1
ATOM 1705 C C . GLY A 1 224 ? -15.861 -3.866 18.173 1.00 88.12 224 GLY A C 1
ATOM 1706 O O . GLY A 1 224 ? -16.155 -4.120 17.008 1.00 88.12 224 GLY A O 1
ATOM 1707 N N . CYS A 1 225 ? -14.633 -3.468 18.521 1.00 93.62 225 CYS A N 1
ATOM 1708 C CA . CYS A 1 225 ? -13.640 -2.821 17.657 1.00 93.62 225 CYS A CA 1
ATOM 1709 C C . CYS A 1 225 ? -13.712 -3.089 16.141 1.00 93.62 225 CYS A C 1
ATOM 1711 O O . CYS A 1 225 ? -13.442 -4.194 15.645 1.00 93.62 225 CYS A O 1
ATOM 1713 N N . LEU A 1 226 ? -13.980 -2.014 15.406 1.00 95.44 226 LEU A N 1
ATOM 1714 C CA . LEU A 1 226 ? -14.011 -1.929 13.951 1.00 95.44 226 LEU A CA 1
ATOM 1715 C C . LEU A 1 226 ? -12.8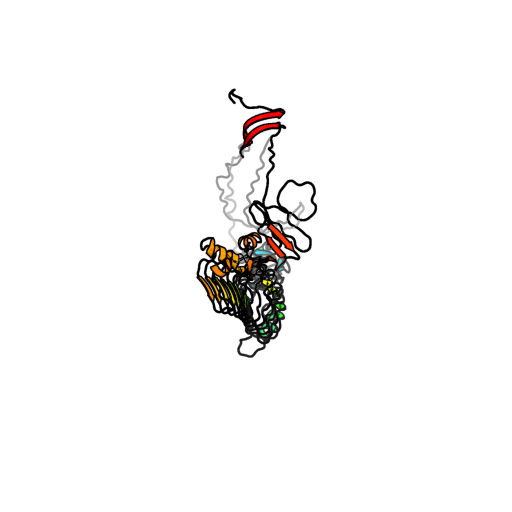34 -1.107 13.399 1.00 95.44 226 LEU A C 1
ATOM 1717 O O . LEU A 1 226 ? -12.473 -1.295 12.239 1.00 95.44 226 LEU A O 1
ATOM 1721 N N . VAL A 1 227 ? -12.222 -0.221 14.189 1.00 97.25 227 VAL A N 1
ATOM 1722 C CA . VAL A 1 227 ? -11.143 0.686 13.771 1.00 97.25 227 VAL A CA 1
ATOM 1723 C C . VAL A 1 227 ? -10.027 0.710 14.815 1.00 97.25 227 VAL A C 1
ATOM 1725 O O . VAL A 1 227 ? -10.273 0.894 16.004 1.00 97.25 227 VAL A O 1
ATOM 1728 N N . VAL A 1 228 ? -8.773 0.569 14.383 1.00 98.06 228 VAL A N 1
ATOM 1729 C CA . VAL A 1 228 ? -7.608 0.768 15.264 1.00 98.06 228 VAL A CA 1
ATOM 1730 C C . VAL A 1 228 ? -7.218 2.251 15.253 1.00 98.06 228 VAL A C 1
ATOM 1732 O O . VAL A 1 228 ? -6.987 2.804 14.182 1.00 98.06 228 VAL A O 1
ATOM 1735 N N . GLU A 1 229 ? -7.155 2.912 16.414 1.00 96.25 229 GLU A N 1
ATOM 1736 C CA . GLU A 1 229 ? -6.865 4.358 16.524 1.00 96.25 229 GLU A CA 1
ATOM 1737 C C . GLU A 1 229 ? -5.406 4.707 16.186 1.00 96.25 229 GLU A C 1
ATOM 1739 O O . GLU A 1 229 ? -5.128 5.754 15.606 1.00 96.25 229 GLU A O 1
ATOM 1744 N N . GLY A 1 230 ? -4.475 3.830 16.558 1.00 97.94 230 GLY A N 1
ATOM 1745 C CA . GLY A 1 230 ? -3.060 3.928 16.209 1.00 97.94 230 GLY A CA 1
ATOM 1746 C C . GLY A 1 230 ? -2.665 2.899 15.154 1.00 97.94 230 GLY A C 1
ATOM 1747 O O . GLY A 1 230 ? -3.463 2.514 14.298 1.00 97.94 230 GLY A O 1
ATOM 1748 N N . ASP A 1 231 ? -1.422 2.438 15.234 1.00 98.62 231 ASP A N 1
ATOM 1749 C CA . ASP A 1 231 ? -0.880 1.431 14.323 1.00 98.62 231 ASP A CA 1
ATOM 1750 C C . ASP A 1 231 ? -1.464 0.034 14.605 1.00 98.62 231 ASP A C 1
ATOM 1752 O O . ASP A 1 231 ? -1.681 -0.339 15.756 1.00 98.62 231 ASP A O 1
ATOM 1756 N N . LEU A 1 232 ? -1.648 -0.790 13.574 1.00 98.75 232 LEU A N 1
ATOM 1757 C CA . LEU A 1 232 ? -1.865 -2.231 13.723 1.00 98.75 232 LEU A CA 1
ATOM 1758 C C . LEU A 1 232 ? -0.577 -2.956 13.330 1.00 98.75 232 LEU A C 1
ATOM 1760 O O . LEU A 1 232 ? -0.228 -3.004 12.154 1.00 98.75 232 LEU A O 1
ATOM 1764 N N . THR A 1 233 ? 0.129 -3.519 14.310 1.00 98.50 233 THR A N 1
ATOM 1765 C CA . THR A 1 233 ? 1.377 -4.266 14.097 1.00 98.50 233 THR A CA 1
ATOM 1766 C C . THR A 1 233 ? 1.170 -5.753 14.366 1.00 98.50 233 THR A C 1
ATOM 1768 O O . THR A 1 233 ? 0.751 -6.142 15.453 1.00 98.50 233 THR A O 1
ATOM 1771 N N . ILE A 1 234 ? 1.506 -6.588 13.389 1.00 98.25 234 ILE A N 1
ATOM 1772 C CA . ILE A 1 234 ? 1.438 -8.051 13.425 1.00 98.25 234 ILE A CA 1
ATOM 1773 C C . ILE A 1 234 ? 2.869 -8.566 13.223 1.00 98.25 234 ILE A C 1
ATOM 1775 O O . ILE A 1 234 ? 3.406 -8.449 12.118 1.00 98.25 234 ILE A O 1
ATOM 1779 N N . ASN A 1 235 ? 3.502 -9.040 14.301 1.00 95.38 235 ASN A N 1
ATOM 1780 C CA . ASN A 1 235 ? 4.938 -9.336 14.342 1.00 95.38 235 ASN A CA 1
ATOM 1781 C C . ASN A 1 235 ? 5.318 -10.393 15.397 1.00 95.38 235 ASN A C 1
ATOM 1783 O O . ASN A 1 235 ? 5.369 -10.069 16.576 1.00 95.38 235 ASN A O 1
ATOM 1787 N N . ASP A 1 236 ? 5.658 -11.609 14.961 1.00 92.25 236 ASP A N 1
ATOM 1788 C CA . ASP A 1 236 ? 6.046 -12.796 15.760 1.00 92.25 236 ASP A CA 1
ATOM 1789 C C . ASP A 1 236 ? 7.469 -12.716 16.394 1.00 92.25 236 ASP A C 1
ATOM 1791 O O . ASP A 1 236 ? 7.932 -13.686 16.989 1.00 92.25 236 ASP A O 1
ATOM 1795 N N . ASP A 1 237 ? 8.194 -11.585 16.304 1.00 85.81 237 ASP A N 1
ATOM 1796 C CA . ASP A 1 237 ? 9.526 -11.374 16.922 1.00 85.81 237 ASP A CA 1
ATOM 1797 C C . ASP A 1 237 ? 9.442 -11.047 18.434 1.00 85.81 237 ASP A C 1
ATOM 1799 O O . ASP A 1 237 ? 9.918 -10.016 18.918 1.00 85.81 237 ASP A O 1
ATOM 1803 N N . ASP A 1 238 ? 8.787 -11.916 19.212 1.00 79.19 238 ASP A N 1
ATOM 1804 C CA . ASP A 1 238 ? 8.647 -11.776 20.673 1.00 79.19 238 ASP A CA 1
ATOM 1805 C C . ASP A 1 238 ? 9.768 -12.470 21.481 1.00 79.19 238 ASP A C 1
ATOM 1807 O O . ASP A 1 238 ? 9.903 -12.270 22.694 1.00 79.19 238 ASP A O 1
ATOM 1811 N N . GLY A 1 239 ? 10.589 -13.281 20.806 1.00 77.00 239 GLY A N 1
ATOM 1812 C CA . GLY A 1 239 ? 11.685 -14.053 21.391 1.00 77.00 239 GLY A CA 1
ATOM 1813 C C . GLY A 1 239 ? 11.269 -15.306 22.179 1.00 77.00 239 GLY A C 1
ATOM 1814 O O . GLY A 1 239 ? 12.135 -15.942 22.789 1.00 77.00 239 GLY A O 1
ATOM 1815 N N . MET A 1 240 ? 9.988 -15.687 22.184 1.00 72.62 240 MET A N 1
ATOM 1816 C CA . MET A 1 240 ? 9.460 -16.884 22.857 1.00 72.62 240 MET A CA 1
ATOM 1817 C C . MET A 1 240 ? 9.255 -18.074 21.911 1.00 72.62 240 MET A C 1
ATOM 1819 O O . MET A 1 240 ? 9.162 -19.216 22.372 1.00 72.62 240 MET A O 1
ATOM 1823 N N . GLY A 1 241 ? 9.254 -17.842 20.599 1.00 74.88 241 GLY A N 1
ATOM 1824 C CA . GLY A 1 241 ? 9.177 -18.883 19.581 1.00 74.88 241 GLY A CA 1
ATOM 1825 C C . GLY A 1 241 ? 8.889 -18.296 18.207 1.00 74.88 241 GLY A C 1
ATOM 1826 O O . GLY A 1 241 ? 9.252 -17.163 17.930 1.00 74.88 241 GLY A O 1
ATOM 1827 N N . THR A 1 242 ? 8.248 -19.095 17.361 1.00 81.75 242 THR A N 1
ATOM 1828 C CA . THR A 1 242 ? 7.527 -18.607 16.181 1.00 81.75 242 THR A CA 1
ATOM 1829 C C . THR A 1 242 ? 6.172 -19.301 16.207 1.00 81.75 242 THR A C 1
ATOM 1831 O O . THR A 1 242 ? 6.110 -20.507 15.924 1.00 81.75 242 THR A O 1
ATOM 1834 N N . ASP A 1 243 ? 5.136 -18.620 16.694 1.00 87.31 243 ASP A N 1
ATOM 1835 C CA . ASP A 1 243 ? 3.861 -19.248 17.071 1.00 87.31 243 ASP A CA 1
ATOM 1836 C C . ASP A 1 243 ? 2.621 -18.620 16.420 1.00 87.31 243 ASP A C 1
ATOM 1838 O O . ASP A 1 243 ? 1.581 -19.285 16.351 1.00 87.31 243 ASP A O 1
ATOM 1842 N N . LEU A 1 244 ? 2.741 -17.416 15.852 1.00 94.75 244 LEU A N 1
ATOM 1843 C CA . LEU A 1 244 ? 1.653 -16.684 15.206 1.00 94.75 244 LEU A CA 1
ATOM 1844 C C . LEU A 1 244 ? 1.287 -17.263 13.823 1.00 94.75 244 LEU A C 1
ATOM 1846 O O . LEU A 1 244 ? 1.671 -16.765 12.766 1.00 94.75 244 LEU A O 1
ATOM 1850 N N . VAL A 1 245 ? 0.505 -18.344 13.827 1.00 95.00 245 VAL A N 1
ATOM 1851 C CA . VAL A 1 245 ? 0.059 -19.080 12.628 1.00 95.00 245 VAL A CA 1
ATOM 1852 C C . VAL A 1 245 ? -1.203 -18.475 11.995 1.00 95.00 245 VAL A C 1
ATOM 1854 O O . VAL A 1 245 ? -1.394 -18.577 10.775 1.00 95.00 245 VAL A O 1
ATOM 1857 N N . SER A 1 246 ? -2.079 -17.868 12.805 1.00 95.75 246 SER A N 1
ATOM 1858 C CA . SER A 1 246 ? -3.351 -17.280 12.366 1.00 95.75 246 SER A CA 1
ATOM 1859 C C . SER A 1 246 ? -3.726 -16.002 13.123 1.00 95.75 246 SER A C 1
ATOM 1861 O O . SER A 1 246 ? -3.602 -15.907 14.343 1.00 95.75 246 SER A O 1
ATOM 1863 N N . ILE A 1 247 ? -4.296 -15.060 12.371 1.00 97.56 247 ILE A N 1
ATOM 1864 C CA . ILE A 1 247 ? -4.918 -13.817 12.838 1.00 97.56 247 ILE A CA 1
ATOM 1865 C C . ILE A 1 247 ? -6.437 -13.802 12.571 1.00 97.56 247 ILE A C 1
ATOM 1867 O O . ILE A 1 247 ? -7.032 -12.733 12.453 1.00 97.56 247 ILE A O 1
ATOM 1871 N N . ASP A 1 248 ? -7.086 -14.969 12.430 1.00 96.00 248 ASP A N 1
ATOM 1872 C CA . ASP A 1 248 ? -8.499 -15.071 12.006 1.00 96.00 248 ASP A CA 1
ATOM 1873 C C . ASP A 1 248 ? -9.462 -14.254 12.902 1.00 96.00 248 ASP A C 1
ATOM 1875 O O . ASP A 1 248 ? -10.483 -13.771 12.424 1.00 96.00 248 ASP A O 1
ATOM 1879 N N . SER A 1 249 ? -9.126 -14.044 14.179 1.00 95.88 249 SER A N 1
ATOM 1880 C CA . SER A 1 249 ? -9.870 -13.238 15.166 1.00 95.88 249 SER A CA 1
ATOM 1881 C C . SER A 1 249 ? -9.945 -11.733 14.870 1.00 95.88 249 SER A C 1
ATOM 1883 O O . SER A 1 249 ? -10.829 -11.064 15.405 1.00 95.88 249 SER A O 1
ATOM 1885 N N . LEU A 1 250 ? -9.066 -11.199 14.017 1.00 97.25 250 LEU A N 1
ATOM 1886 C CA . LEU A 1 250 ? -9.083 -9.795 13.584 1.00 97.25 250 LEU A CA 1
ATOM 1887 C C . LEU A 1 250 ? -10.224 -9.504 12.583 1.00 97.25 250 LEU A C 1
ATOM 1889 O O . LEU A 1 250 ? -10.377 -8.366 12.145 1.00 97.25 250 LEU A O 1
ATOM 1893 N N . TYR A 1 251 ? -11.044 -10.513 12.243 1.00 94.81 251 TYR A N 1
ATOM 1894 C CA . TYR A 1 251 ? -12.186 -10.387 11.335 1.00 94.81 251 TYR A CA 1
ATOM 1895 C C . TYR A 1 251 ? -13.052 -9.169 11.672 1.00 94.81 251 TYR A C 1
ATOM 1897 O O . TYR A 1 251 ? -13.335 -8.901 12.840 1.00 94.81 251 TYR A O 1
ATOM 1905 N N . GLY A 1 252 ? -13.518 -8.450 10.652 1.00 92.88 252 GLY A N 1
ATOM 1906 C CA . GLY A 1 252 ? -14.434 -7.320 10.836 1.00 92.88 252 GLY A CA 1
ATOM 1907 C C . GLY A 1 252 ? -13.776 -5.982 11.180 1.00 92.88 252 GLY A C 1
ATOM 1908 O O . GLY A 1 252 ? -14.501 -5.003 11.298 1.00 92.88 252 GLY A O 1
ATOM 1909 N N . LEU A 1 253 ? -12.443 -5.900 11.283 1.00 97.50 253 LEU A N 1
ATOM 1910 C CA . LEU A 1 253 ? -11.763 -4.603 11.209 1.00 97.50 253 LEU A CA 1
ATOM 1911 C C . LEU A 1 253 ? -12.020 -3.944 9.843 1.00 97.50 253 LEU A C 1
ATOM 1913 O O . LEU A 1 253 ? -12.001 -4.606 8.807 1.00 97.50 253 LEU A O 1
ATOM 1917 N N . THR A 1 254 ? -12.261 -2.636 9.867 1.00 97.62 254 THR A N 1
ATOM 1918 C CA . THR A 1 254 ? -12.652 -1.785 8.730 1.00 97.62 254 THR A CA 1
ATOM 1919 C C . THR A 1 254 ? -11.656 -0.656 8.460 1.00 97.62 254 THR A C 1
ATOM 1921 O O . THR A 1 254 ? -11.554 -0.184 7.329 1.00 97.62 254 THR A O 1
ATOM 1924 N N . GLY A 1 255 ? -10.857 -0.264 9.456 1.00 98.06 255 GLY A N 1
ATOM 1925 C CA . GLY A 1 255 ? -9.849 0.782 9.307 1.00 98.06 255 GLY A CA 1
ATOM 1926 C C . GLY A 1 255 ? -8.704 0.673 10.309 1.00 98.06 255 GLY A C 1
ATOM 1927 O O . GLY A 1 255 ? -8.841 0.099 11.390 1.00 98.06 255 GLY A O 1
ATOM 1928 N N . VAL A 1 256 ? -7.570 1.259 9.939 1.00 98.69 256 VAL A N 1
ATOM 1929 C CA . VAL A 1 256 ? -6.428 1.516 10.824 1.00 98.69 256 VAL A CA 1
ATOM 1930 C C . VAL A 1 256 ? -6.070 2.985 10.642 1.00 98.69 256 VAL A C 1
ATOM 1932 O O . VAL A 1 256 ? -5.740 3.394 9.536 1.00 98.69 256 VAL A O 1
ATOM 1935 N N . ASN A 1 257 ? -6.172 3.800 11.687 1.00 98.25 257 ASN A N 1
ATOM 1936 C CA . ASN A 1 257 ? -5.906 5.239 11.609 1.00 98.25 257 ASN A CA 1
ATOM 1937 C C . ASN A 1 257 ? -4.399 5.556 11.629 1.00 98.25 257 ASN A C 1
ATOM 1939 O O . ASN A 1 257 ? -3.996 6.603 11.125 1.00 98.25 257 ASN A O 1
ATOM 1943 N N . GLY A 1 258 ? -3.571 4.659 12.173 1.00 98.44 258 GLY A N 1
ATOM 1944 C CA . GLY A 1 258 ? -2.114 4.677 12.030 1.00 98.44 258 GLY A CA 1
ATOM 1945 C C . GLY A 1 258 ? -1.613 3.834 10.851 1.00 98.44 258 GLY A C 1
ATOM 1946 O O . GLY A 1 258 ? -2.297 3.660 9.841 1.00 98.44 258 GLY A O 1
ATOM 1947 N N . ALA A 1 259 ? -0.400 3.304 10.985 1.00 98.69 259 ALA A N 1
ATOM 1948 C CA . ALA A 1 259 ? 0.240 2.403 10.032 1.00 98.69 259 ALA A CA 1
ATOM 1949 C C . ALA A 1 259 ? -0.220 0.938 10.182 1.00 98.69 259 ALA A C 1
ATOM 1951 O O . ALA A 1 259 ? -0.590 0.489 11.267 1.00 98.69 259 ALA A O 1
ATOM 1952 N N . LEU A 1 260 ? -0.135 0.159 9.101 1.00 98.88 260 LEU A N 1
ATOM 1953 C CA . LEU A 1 260 ? -0.340 -1.292 9.096 1.00 98.88 260 LEU A CA 1
ATOM 1954 C C . LEU A 1 260 ? 1.001 -2.008 8.885 1.00 98.88 260 LEU A C 1
ATOM 1956 O O . LEU A 1 260 ? 1.550 -2.020 7.783 1.00 98.88 260 LEU A O 1
ATOM 1960 N N . GLY A 1 261 ? 1.518 -2.625 9.944 1.00 98.69 261 GLY A N 1
ATOM 1961 C CA . GLY A 1 261 ? 2.726 -3.446 9.924 1.00 98.69 261 GLY A CA 1
ATOM 1962 C C . GLY A 1 261 ? 2.394 -4.936 9.961 1.00 98.69 261 GLY A C 1
ATOM 1963 O O . GLY A 1 261 ? 1.725 -5.394 10.881 1.00 98.69 261 GLY A O 1
ATOM 1964 N N . ILE A 1 262 ? 2.880 -5.705 8.990 1.00 98.62 262 ILE A N 1
ATOM 1965 C CA . ILE A 1 262 ? 2.748 -7.167 8.926 1.00 98.62 262 ILE A CA 1
ATOM 1966 C C . ILE A 1 262 ? 4.135 -7.731 8.629 1.00 98.62 262 ILE A C 1
ATOM 1968 O O . ILE A 1 262 ? 4.514 -7.871 7.464 1.00 98.62 262 ILE A O 1
ATOM 1972 N N . PHE A 1 263 ? 4.936 -7.993 9.659 1.00 97.81 263 PHE A N 1
ATOM 1973 C CA . PHE A 1 263 ? 6.341 -8.325 9.440 1.00 97.81 263 PHE A CA 1
ATOM 1974 C C . PHE A 1 263 ? 6.972 -9.269 10.457 1.00 97.81 263 PHE A C 1
ATOM 1976 O O . PHE A 1 263 ? 6.479 -9.392 11.565 1.00 97.81 263 PHE A O 1
ATOM 1983 N N . PHE A 1 264 ? 8.052 -9.951 10.060 1.00 96.44 264 PHE A N 1
ATOM 1984 C CA . PHE A 1 264 ? 8.691 -11.036 10.823 1.00 96.44 264 PHE A CA 1
ATOM 1985 C C . PHE A 1 264 ? 7.709 -12.137 11.268 1.00 96.44 264 PHE A C 1
ATOM 1987 O O . PHE A 1 264 ? 7.810 -12.650 12.377 1.00 96.44 264 PHE A O 1
ATOM 1994 N N . ASN A 1 265 ? 6.768 -12.543 10.406 1.00 96.69 265 ASN A N 1
ATOM 1995 C CA . ASN A 1 265 ? 5.846 -13.648 10.697 1.00 96.69 265 ASN A CA 1
ATOM 1996 C C . ASN A 1 265 ? 6.215 -14.896 9.867 1.00 96.69 265 ASN A C 1
ATOM 1998 O O . ASN A 1 265 ? 5.659 -15.120 8.785 1.00 96.69 265 ASN A O 1
ATOM 2002 N N . PRO A 1 266 ? 7.163 -15.738 10.322 1.00 94.38 266 PRO A N 1
ATOM 2003 C CA . PRO A 1 266 ? 7.682 -16.848 9.526 1.00 94.38 266 PRO A CA 1
ATOM 2004 C C . PRO A 1 266 ? 6.718 -18.037 9.416 1.00 94.38 266 PRO A C 1
ATOM 2006 O O . PRO A 1 266 ? 6.949 -18.905 8.576 1.00 94.38 266 PRO A O 1
ATOM 2009 N N . VAL A 1 267 ? 5.663 -18.093 10.240 1.00 95.06 267 VAL A N 1
ATOM 2010 C CA . VAL A 1 267 ? 4.652 -19.169 10.236 1.00 95.06 267 VAL A CA 1
ATOM 2011 C C . VAL A 1 267 ? 3.222 -18.699 9.924 1.00 95.06 267 VAL A C 1
ATOM 2013 O O . VAL A 1 267 ? 2.328 -19.538 9.792 1.00 95.06 267 VAL A O 1
ATOM 2016 N N . LEU A 1 268 ? 2.999 -17.391 9.747 1.00 96.44 268 LEU A N 1
ATOM 2017 C CA . LEU A 1 268 ? 1.690 -16.833 9.402 1.00 96.44 268 LEU A CA 1
ATOM 2018 C C . LEU A 1 268 ? 1.302 -17.221 7.971 1.00 96.44 268 LEU A C 1
ATOM 2020 O O . LEU A 1 268 ? 2.030 -16.972 7.010 1.00 96.44 268 LEU A O 1
ATOM 2024 N N . THR A 1 269 ? 0.140 -17.857 7.831 1.00 93.25 269 THR A N 1
ATOM 2025 C CA . THR A 1 269 ? -0.236 -18.543 6.582 1.00 93.25 269 THR A CA 1
ATOM 2026 C C . THR A 1 269 ? -1.027 -17.689 5.590 1.00 93.25 269 THR A C 1
ATOM 2028 O O . THR A 1 269 ? -0.958 -17.941 4.386 1.00 93.25 269 THR A O 1
ATOM 2031 N N . LYS A 1 270 ? -1.809 -16.717 6.074 1.00 94.75 270 LYS A N 1
ATOM 2032 C CA . LYS A 1 270 ? -2.774 -15.935 5.283 1.00 94.75 270 LYS A CA 1
ATOM 2033 C C . LYS A 1 270 ? -3.192 -14.660 6.020 1.00 94.75 270 LYS A C 1
ATOM 2035 O O . LYS A 1 270 ? -2.994 -14.557 7.229 1.00 94.75 270 LYS A O 1
ATOM 2040 N N . LEU A 1 271 ? -3.821 -13.733 5.296 1.00 97.62 271 LEU A N 1
ATOM 2041 C CA . LEU A 1 271 ? -4.260 -12.427 5.810 1.00 97.62 271 LEU A CA 1
ATOM 2042 C C . LEU A 1 271 ? -5.786 -12.219 5.766 1.00 97.62 271 LEU A C 1
ATOM 2044 O O . LEU A 1 271 ? -6.249 -11.111 6.003 1.00 97.62 271 LEU A O 1
ATOM 2048 N N . ASP A 1 272 ? -6.571 -13.256 5.447 1.00 94.88 272 ASP A N 1
ATOM 2049 C CA . ASP A 1 272 ? -7.999 -13.157 5.087 1.00 94.88 272 ASP A CA 1
ATOM 2050 C C . ASP A 1 272 ? -8.883 -12.355 6.058 1.00 94.88 272 ASP A C 1
ATOM 2052 O O . ASP A 1 272 ? -9.893 -11.807 5.633 1.00 94.88 272 ASP A O 1
ATOM 2056 N N . SER A 1 273 ? -8.548 -12.293 7.350 1.00 96.31 273 SER A N 1
ATOM 2057 C CA . SER A 1 273 ? -9.319 -11.548 8.356 1.00 96.31 273 SER A CA 1
ATOM 2058 C C . SER A 1 273 ? -9.211 -10.025 8.234 1.00 96.31 273 SER A C 1
ATOM 2060 O O . SER A 1 273 ? -10.040 -9.317 8.803 1.00 96.31 273 SER A O 1
ATOM 2062 N N . LEU A 1 274 ? -8.230 -9.522 7.480 1.00 98.31 274 LEU A N 1
ATOM 2063 C CA . LEU A 1 274 ? -8.028 -8.098 7.199 1.00 98.31 274 LEU A CA 1
ATOM 2064 C C . LEU A 1 274 ? -8.851 -7.606 5.990 1.00 98.31 274 LEU A C 1
ATOM 2066 O O . LEU A 1 274 ? -8.819 -6.422 5.663 1.00 98.31 274 LEU A O 1
ATOM 2070 N N . ASN A 1 275 ? -9.613 -8.492 5.333 1.00 97.31 275 ASN A N 1
ATOM 2071 C CA . ASN A 1 275 ? -10.250 -8.247 4.032 1.00 97.31 275 ASN A CA 1
ATOM 2072 C C . ASN A 1 275 ? -11.301 -7.127 4.011 1.00 97.31 275 ASN A C 1
ATOM 2074 O O . ASN A 1 275 ? -11.670 -6.674 2.928 1.00 97.31 275 ASN A O 1
ATOM 2078 N N . ASN A 1 276 ? -11.782 -6.710 5.181 1.00 97.75 276 ASN A N 1
ATOM 2079 C CA . ASN A 1 276 ? -12.739 -5.624 5.351 1.00 97.75 276 ASN A CA 1
ATOM 2080 C C . ASN A 1 276 ? -12.068 -4.263 5.618 1.00 97.75 276 ASN A C 1
ATOM 2082 O O . ASN A 1 276 ? -12.775 -3.259 5.621 1.00 97.75 276 ASN A O 1
ATOM 2086 N N . ILE A 1 277 ? -10.743 -4.200 5.817 1.00 98.56 277 ILE A N 1
ATOM 2087 C CA . ILE A 1 277 ? -10.026 -2.936 6.035 1.00 98.56 277 ILE A CA 1
ATOM 2088 C C . ILE A 1 277 ? -10.034 -2.129 4.735 1.00 98.56 277 ILE A C 1
ATOM 2090 O O . ILE A 1 277 ? -9.401 -2.516 3.755 1.00 98.56 277 ILE A O 1
ATOM 2094 N N . THR A 1 278 ? -10.740 -0.996 4.727 1.00 98.38 278 THR A N 1
ATOM 2095 C CA . THR A 1 278 ? -10.884 -0.131 3.547 1.00 98.38 278 THR A CA 1
ATOM 2096 C C . THR A 1 278 ? -9.876 1.011 3.490 1.00 98.38 278 THR A C 1
ATOM 2098 O O . THR A 1 278 ? -9.646 1.553 2.405 1.00 98.38 278 THR A O 1
ATOM 2101 N N . GLN A 1 279 ? -9.271 1.373 4.625 1.00 98.00 279 GLN A N 1
ATOM 2102 C CA . GLN A 1 279 ? -8.355 2.508 4.754 1.00 98.00 279 GLN A CA 1
ATOM 2103 C C . GLN A 1 279 ? -7.238 2.242 5.776 1.00 98.00 279 GLN A C 1
ATOM 2105 O O . GLN A 1 279 ? -7.491 1.683 6.846 1.00 98.00 279 GLN A O 1
ATOM 2110 N N . VAL A 1 280 ? -6.025 2.713 5.461 1.00 98.69 280 VAL A N 1
ATOM 2111 C CA . VAL A 1 280 ? -4.897 2.833 6.404 1.00 98.69 280 VAL A CA 1
ATOM 2112 C C . VAL A 1 280 ? -4.422 4.293 6.460 1.00 98.69 280 VAL A C 1
ATOM 2114 O O . VAL A 1 280 ? -4.123 4.900 5.434 1.00 98.69 280 VAL A O 1
ATOM 2117 N N . GLY A 1 281 ? -4.372 4.882 7.652 1.00 98.12 281 GLY A N 1
ATOM 2118 C CA . GLY A 1 281 ? -4.064 6.298 7.879 1.00 98.12 281 GLY A CA 1
ATOM 2119 C C . GLY A 1 281 ? -2.572 6.638 7.966 1.00 98.12 281 GLY A C 1
ATOM 2120 O O . GLY A 1 281 ? -2.239 7.814 8.136 1.00 98.12 281 GLY A O 1
ATOM 2121 N N . GLY A 1 282 ? -1.689 5.651 7.785 1.00 97.94 282 GLY A N 1
ATOM 2122 C CA . GLY A 1 282 ? -0.234 5.794 7.702 1.00 97.94 282 GLY A CA 1
ATOM 2123 C C . GLY A 1 282 ? 0.416 4.868 6.663 1.00 97.94 282 GLY A C 1
ATOM 2124 O O . GLY A 1 282 ? -0.155 4.593 5.604 1.00 97.94 282 GLY A O 1
ATOM 2125 N N . ASP A 1 283 ? 1.637 4.416 6.957 1.00 98.62 283 ASP A N 1
ATOM 2126 C CA . ASP A 1 283 ? 2.407 3.488 6.116 1.00 98.62 283 ASP A CA 1
ATOM 2127 C C . ASP A 1 283 ? 1.795 2.075 6.105 1.00 98.62 283 ASP A C 1
ATOM 2129 O O . ASP A 1 283 ? 1.163 1.642 7.067 1.00 98.62 283 ASP A O 1
ATOM 2133 N N . ILE A 1 284 ? 2.040 1.317 5.035 1.00 98.88 284 ILE A N 1
ATOM 2134 C CA . ILE A 1 284 ? 1.762 -0.123 4.959 1.00 98.88 284 ILE A CA 1
ATOM 2135 C C . ILE A 1 284 ? 3.093 -0.837 4.734 1.00 98.88 284 ILE A C 1
ATOM 2137 O O . ILE A 1 284 ? 3.767 -0.589 3.738 1.00 98.88 284 ILE A O 1
ATOM 2141 N N . SER A 1 285 ? 3.485 -1.713 5.659 1.00 98.75 285 SER A N 1
ATOM 2142 C CA . SER A 1 285 ? 4.776 -2.413 5.631 1.00 98.75 285 SER A CA 1
ATOM 2143 C C . SER A 1 285 ? 4.592 -3.916 5.800 1.00 98.75 285 SER A C 1
ATOM 2145 O O . SER A 1 285 ? 4.206 -4.378 6.871 1.00 98.75 285 SER A O 1
ATOM 2147 N N . ILE A 1 286 ? 4.894 -4.679 4.748 1.00 98.81 286 ILE A N 1
ATOM 2148 C CA . ILE A 1 286 ? 4.712 -6.133 4.690 1.00 98.81 286 ILE A CA 1
ATOM 2149 C C . ILE A 1 286 ? 6.058 -6.789 4.384 1.00 98.81 286 ILE A C 1
ATOM 2151 O O . ILE A 1 286 ? 6.488 -6.785 3.226 1.00 98.81 286 ILE A O 1
ATOM 2155 N N . PHE A 1 287 ? 6.753 -7.326 5.391 1.00 98.62 287 PHE A N 1
ATOM 2156 C CA . PHE A 1 287 ? 8.104 -7.850 5.165 1.00 98.62 287 PHE A CA 1
ATOM 2157 C C . PHE A 1 287 ? 8.567 -9.011 6.043 1.00 98.62 287 PHE A C 1
ATOM 2159 O O . PHE A 1 287 ? 8.078 -9.212 7.145 1.00 98.62 287 PH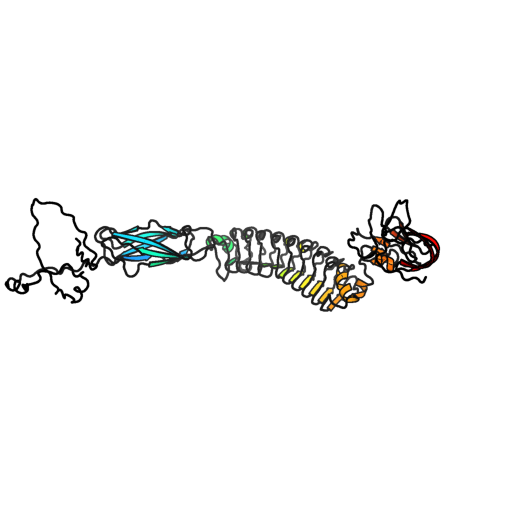E A O 1
ATOM 2166 N N . ASP A 1 288 ? 9.523 -9.798 5.546 1.00 97.44 288 ASP A N 1
ATOM 2167 C CA . ASP A 1 288 ? 10.057 -10.979 6.246 1.00 97.44 288 ASP A CA 1
ATOM 2168 C C . ASP A 1 288 ? 8.951 -11.982 6.682 1.00 97.44 288 ASP A C 1
ATOM 2170 O O . ASP A 1 288 ? 9.030 -12.640 7.723 1.00 97.44 288 ASP A O 1
ATOM 2174 N N . ASN A 1 289 ? 7.891 -12.119 5.869 1.00 97.06 289 ASN A N 1
ATOM 2175 C CA . ASN A 1 289 ? 6.855 -13.143 6.037 1.00 97.06 289 ASN A CA 1
ATOM 2176 C C . ASN A 1 289 ? 7.149 -14.338 5.113 1.00 97.06 289 ASN A C 1
ATOM 2178 O O . ASN A 1 289 ? 6.970 -14.267 3.895 1.00 97.06 289 ASN A O 1
ATOM 2182 N N . ASN A 1 290 ? 7.593 -15.460 5.684 1.00 94.81 290 ASN A N 1
ATOM 2183 C CA . ASN A 1 290 ? 8.170 -16.565 4.902 1.00 94.81 290 ASN A CA 1
ATOM 2184 C C . ASN A 1 290 ? 7.156 -17.493 4.213 1.00 94.81 290 ASN A C 1
ATOM 2186 O O . ASN A 1 290 ? 7.554 -18.282 3.359 1.00 94.81 290 ASN A O 1
ATOM 2190 N N . ILE A 1 291 ? 5.873 -17.450 4.588 1.00 96.56 291 ILE A N 1
ATOM 2191 C CA . ILE A 1 291 ? 4.838 -18.372 4.071 1.00 96.56 291 ILE A CA 1
ATOM 2192 C C . ILE A 1 291 ? 3.730 -17.645 3.294 1.00 96.56 291 ILE A C 1
ATOM 2194 O O . ILE A 1 291 ? 3.068 -18.264 2.458 1.00 96.56 291 ILE A O 1
ATOM 2198 N N . ILE A 1 292 ? 3.540 -16.340 3.508 1.00 96.69 292 ILE A N 1
ATOM 2199 C CA . ILE A 1 292 ? 2.504 -15.560 2.820 1.00 96.69 292 ILE A CA 1
ATOM 2200 C C . ILE A 1 292 ? 2.793 -15.543 1.313 1.00 96.69 292 ILE A C 1
ATOM 2202 O O . ILE A 1 292 ? 3.820 -15.044 0.863 1.00 96.69 292 ILE A O 1
ATOM 2206 N N . THR A 1 293 ? 1.869 -16.101 0.527 1.00 97.69 293 THR A N 1
ATOM 2207 C CA . THR A 1 293 ? 2.026 -16.260 -0.931 1.00 97.69 293 THR A CA 1
ATOM 2208 C C . THR A 1 293 ? 1.419 -15.123 -1.747 1.00 97.69 293 THR A C 1
ATOM 2210 O O . THR A 1 293 ? 1.809 -14.921 -2.897 1.00 97.69 293 THR A O 1
ATOM 2213 N N . ASN A 1 294 ? 0.460 -14.396 -1.171 1.00 97.81 294 ASN A N 1
ATOM 2214 C CA . ASN A 1 294 ? -0.267 -13.303 -1.807 1.00 97.81 294 ASN A CA 1
ATOM 2215 C C . ASN A 1 294 ? -0.869 -12.354 -0.755 1.00 97.81 294 ASN A C 1
ATOM 2217 O O . ASN A 1 294 ? -0.880 -12.671 0.435 1.00 97.81 294 ASN A O 1
ATOM 2221 N N . LEU A 1 295 ? -1.403 -11.217 -1.203 1.00 98.25 295 LEU A N 1
ATOM 2222 C CA . LEU A 1 295 ? -1.960 -10.164 -0.352 1.00 98.25 295 LEU A CA 1
ATOM 2223 C C . LEU A 1 295 ? -3.501 -10.156 -0.320 1.00 98.25 295 LEU A C 1
ATOM 2225 O O . LEU A 1 295 ? -4.083 -9.127 0.006 1.00 98.25 295 LEU A O 1
ATOM 2229 N N . ALA A 1 296 ? -4.190 -11.260 -0.649 1.00 96.88 296 ALA A N 1
ATOM 2230 C CA . ALA A 1 296 ? -5.645 -11.253 -0.875 1.00 96.88 296 ALA A CA 1
ATOM 2231 C C . ALA A 1 296 ? -6.463 -10.793 0.343 1.00 96.88 296 ALA A C 1
ATOM 2233 O O . ALA A 1 296 ? -7.549 -10.244 0.180 1.00 96.88 296 ALA A O 1
ATOM 2234 N N . GLY A 1 297 ? -5.914 -10.936 1.551 1.00 97.50 297 GLY A N 1
ATOM 2235 C CA . GLY A 1 297 ? -6.474 -10.363 2.774 1.00 97.50 297 GLY A CA 1
ATOM 2236 C C . GLY A 1 297 ? -6.526 -8.832 2.816 1.00 97.50 297 GLY A C 1
ATOM 2237 O O . GLY A 1 297 ? -7.123 -8.295 3.730 1.00 97.50 297 GLY A O 1
ATOM 2238 N N . LEU A 1 298 ? -5.948 -8.117 1.850 1.00 98.31 298 LEU A N 1
ATOM 2239 C CA . LEU A 1 298 ? -6.044 -6.659 1.720 1.00 98.31 298 LEU A CA 1
ATOM 2240 C C . LEU A 1 298 ? -7.062 -6.223 0.651 1.00 98.31 298 LEU A C 1
ATOM 2242 O O . LEU A 1 298 ? -7.126 -5.044 0.325 1.00 98.31 298 LEU A O 1
ATOM 2246 N N . SER A 1 299 ? -7.893 -7.140 0.131 1.00 97.56 299 SER A N 1
ATOM 2247 C CA . SER A 1 299 ? -8.850 -6.872 -0.960 1.00 97.56 299 SER A CA 1
ATOM 2248 C C . SER A 1 299 ? -9.850 -5.741 -0.702 1.00 97.56 299 SER A C 1
ATOM 2250 O O . SER A 1 299 ? -10.421 -5.214 -1.654 1.00 97.56 299 SER A O 1
ATOM 2252 N N . GLY A 1 300 ? -10.111 -5.389 0.559 1.00 97.81 300 GLY A N 1
ATOM 2253 C CA . GLY A 1 300 ? -10.976 -4.264 0.918 1.00 97.81 300 GLY A CA 1
ATOM 2254 C C . GLY A 1 300 ? -10.317 -2.896 0.750 1.00 97.81 300 GLY A C 1
ATOM 2255 O O . GLY A 1 300 ? -11.028 -1.898 0.669 1.00 97.81 300 GLY A O 1
ATOM 2256 N N . LEU A 1 301 ? -8.985 -2.833 0.683 1.00 98.31 301 LEU A N 1
ATOM 2257 C CA . LEU A 1 301 ? -8.226 -1.596 0.815 1.00 98.31 301 LEU A CA 1
ATOM 2258 C C . LEU A 1 301 ? -8.399 -0.693 -0.413 1.00 98.31 301 LEU A C 1
ATOM 2260 O O . LEU A 1 301 ? -8.065 -1.070 -1.533 1.00 98.31 301 LEU A O 1
ATOM 2264 N N . THR A 1 302 ? -8.889 0.525 -0.180 1.00 97.56 302 THR A N 1
ATOM 2265 C CA . THR A 1 302 ? -9.167 1.530 -1.225 1.00 97.56 302 THR A CA 1
ATOM 2266 C C . THR A 1 302 ? -8.299 2.780 -1.107 1.00 97.56 302 THR A C 1
ATOM 2268 O O . THR A 1 302 ? -8.196 3.551 -2.057 1.00 97.56 302 THR A O 1
ATOM 2271 N N . SER A 1 303 ? -7.659 2.999 0.045 1.00 97.25 303 SER A N 1
ATOM 2272 C CA . SER A 1 303 ? -6.801 4.162 0.277 1.00 97.25 303 SER A CA 1
ATOM 2273 C C . SER A 1 303 ? -5.746 3.913 1.352 1.00 97.25 303 SER A C 1
ATOM 2275 O O . SER A 1 303 ? -5.981 3.206 2.334 1.00 97.25 303 SER A O 1
ATOM 2277 N N . HIS A 1 304 ? -4.591 4.553 1.181 1.00 97.69 304 HIS A N 1
ATOM 2278 C CA . HIS A 1 304 ? -3.597 4.742 2.231 1.00 97.69 304 HIS A CA 1
ATOM 2279 C C . HIS A 1 304 ? -2.982 6.145 2.132 1.00 97.69 304 HIS A C 1
ATOM 2281 O O . HIS A 1 304 ? -3.094 6.800 1.094 1.00 97.69 304 HIS A O 1
ATOM 2287 N N . THR A 1 305 ? -2.348 6.629 3.201 1.00 96.56 305 THR A N 1
ATOM 2288 C CA . THR A 1 305 ? -1.721 7.968 3.236 1.00 96.56 305 THR A CA 1
ATOM 2289 C C . THR A 1 305 ? -0.191 7.918 3.274 1.00 96.56 305 THR A C 1
ATOM 2291 O O . THR A 1 305 ? 0.458 8.902 2.924 1.00 96.56 305 THR A O 1
ATOM 2294 N N . GLY A 1 306 ? 0.399 6.800 3.698 1.00 97.25 306 GLY A N 1
ATOM 2295 C CA . GLY A 1 306 ? 1.844 6.638 3.818 1.00 97.25 306 GLY A CA 1
ATOM 2296 C C . GLY A 1 306 ? 2.497 5.956 2.617 1.00 97.25 306 GLY A C 1
ATOM 2297 O O . GLY A 1 306 ? 1.943 5.873 1.521 1.00 97.25 306 GLY A O 1
ATOM 2298 N N . THR A 1 307 ? 3.697 5.446 2.847 1.00 98.62 307 THR A N 1
ATOM 2299 C CA . THR A 1 307 ? 4.464 4.578 1.953 1.00 98.62 307 THR A CA 1
ATOM 2300 C C . THR A 1 307 ? 3.898 3.157 1.964 1.00 98.62 307 THR A C 1
ATOM 2302 O O . THR A 1 307 ? 3.609 2.614 3.027 1.00 98.62 307 THR A O 1
ATOM 2305 N N . PHE A 1 308 ? 3.800 2.524 0.794 1.00 98.81 308 PHE A N 1
ATOM 2306 C CA . PHE A 1 308 ? 3.462 1.109 0.649 1.00 98.81 308 PHE A CA 1
ATOM 2307 C C . PHE A 1 308 ? 4.745 0.308 0.386 1.00 98.81 308 PHE A C 1
ATOM 2309 O O . PHE A 1 308 ? 5.398 0.507 -0.637 1.00 98.81 308 PHE A O 1
ATOM 2316 N N . SER A 1 309 ? 5.136 -0.579 1.302 1.00 98.88 309 SER A N 1
ATOM 2317 C CA . SER A 1 309 ? 6.360 -1.386 1.200 1.00 98.88 309 SER A CA 1
ATOM 2318 C C . SER A 1 309 ? 6.075 -2.878 1.334 1.00 98.88 309 SER A C 1
ATOM 2320 O O . SER A 1 309 ? 5.490 -3.318 2.322 1.00 98.88 309 SER A O 1
ATOM 2322 N N . VAL A 1 310 ? 6.548 -3.664 0.367 1.00 98.81 310 VAL A N 1
ATOM 2323 C CA . VAL A 1 310 ? 6.450 -5.129 0.339 1.00 98.81 310 VAL A CA 1
ATOM 2324 C C . VAL A 1 310 ? 7.828 -5.710 0.052 1.00 98.81 310 VAL A C 1
ATOM 2326 O O . VAL A 1 310 ? 8.314 -5.601 -1.076 1.00 98.81 310 VAL A O 1
ATOM 2329 N N . TYR A 1 311 ? 8.481 -6.313 1.048 1.00 98.81 311 TYR A N 1
ATOM 2330 C CA . TYR A 1 311 ? 9.852 -6.788 0.854 1.00 98.81 311 TYR A CA 1
ATOM 2331 C C . TYR A 1 311 ? 10.293 -8.004 1.667 1.00 98.81 311 TYR A C 1
ATOM 2333 O O . TYR A 1 311 ? 9.688 -8.349 2.668 1.00 98.81 311 TYR A O 1
ATOM 2341 N N . ASN A 1 312 ? 11.355 -8.687 1.237 1.00 98.38 312 ASN A N 1
ATOM 2342 C CA . ASN A 1 312 ? 11.878 -9.906 1.880 1.00 98.38 312 ASN A CA 1
ATOM 2343 C C . ASN A 1 312 ? 10.843 -11.055 2.050 1.00 98.38 312 ASN A C 1
ATOM 2345 O O . ASN A 1 312 ? 11.071 -11.986 2.824 1.00 98.38 312 ASN A O 1
ATOM 2349 N N . ASN A 1 313 ? 9.693 -11.044 1.360 1.00 98.44 313 ASN A N 1
ATOM 2350 C CA . ASN A 1 313 ? 8.673 -12.086 1.529 1.00 98.44 313 ASN A CA 1
ATOM 2351 C C . ASN A 1 313 ? 8.983 -13.271 0.602 1.00 98.44 313 ASN A C 1
ATOM 2353 O O . ASN A 1 313 ? 8.597 -13.300 -0.567 1.00 98.44 313 ASN A O 1
ATOM 2357 N N . THR A 1 314 ? 9.711 -14.259 1.121 1.00 97.88 314 THR A N 1
ATOM 2358 C CA . THR A 1 314 ? 10.330 -15.327 0.311 1.00 97.88 314 THR A CA 1
ATOM 2359 C C . THR A 1 314 ? 9.353 -16.219 -0.466 1.00 97.88 314 THR A C 1
ATOM 2361 O O . THR A 1 314 ? 9.729 -16.729 -1.520 1.00 97.88 314 THR A O 1
ATOM 2364 N N . ALA A 1 315 ? 8.110 -16.390 0.002 1.00 98.31 315 ALA A N 1
ATOM 2365 C CA . ALA A 1 315 ? 7.067 -17.171 -0.679 1.00 98.31 315 ALA A CA 1
ATOM 2366 C C . ALA A 1 315 ? 6.058 -16.326 -1.486 1.00 98.31 315 ALA A C 1
ATOM 2368 O O . ALA A 1 315 ? 5.212 -16.894 -2.191 1.00 98.31 315 ALA A O 1
ATOM 2369 N N . LEU A 1 316 ? 6.133 -14.993 -1.392 1.00 98.56 316 LEU A N 1
ATOM 2370 C CA . LEU A 1 316 ? 5.183 -14.078 -2.020 1.00 98.56 316 LEU A CA 1
ATOM 2371 C C . LEU A 1 316 ? 5.364 -14.105 -3.538 1.00 98.56 316 LEU A C 1
ATOM 2373 O O . LEU A 1 316 ? 6.351 -13.599 -4.060 1.00 98.56 316 LEU A O 1
ATOM 2377 N N . ASN A 1 317 ? 4.398 -14.696 -4.241 1.00 97.81 317 ASN A N 1
ATOM 2378 C CA . ASN A 1 317 ? 4.438 -14.860 -5.695 1.00 97.81 317 ASN A CA 1
ATOM 2379 C C . ASN A 1 317 ? 3.486 -13.928 -6.456 1.00 97.81 317 ASN A C 1
ATOM 2381 O O . ASN A 1 317 ? 3.563 -13.842 -7.683 1.00 97.81 317 ASN A O 1
ATOM 2385 N N . SER A 1 318 ? 2.614 -13.210 -5.742 1.00 96.88 318 SER A N 1
ATOM 2386 C CA . SER A 1 318 ? 1.644 -12.290 -6.332 1.00 96.88 318 SER A CA 1
ATOM 2387 C C . SER A 1 318 ? 1.266 -11.154 -5.379 1.00 96.88 318 SER A C 1
ATOM 2389 O O . SER A 1 318 ? 1.072 -11.373 -4.186 1.00 96.88 318 SER A O 1
ATOM 2391 N N . LEU A 1 319 ? 1.059 -9.954 -5.928 1.00 98.31 319 LEU A N 1
ATOM 2392 C CA . LEU A 1 319 ? 0.473 -8.809 -5.216 1.00 98.31 319 LEU A CA 1
ATOM 2393 C C . LEU A 1 319 ? -1.070 -8.813 -5.217 1.00 98.31 319 LEU A C 1
ATOM 2395 O O . LEU A 1 319 ? -1.689 -7.833 -4.802 1.00 98.31 319 LEU A O 1
ATOM 2399 N N . ASN A 1 320 ? -1.714 -9.892 -5.685 1.00 95.38 320 ASN A N 1
ATOM 2400 C CA . ASN A 1 320 ? -3.173 -10.026 -5.692 1.00 95.38 320 ASN A CA 1
ATOM 2401 C C . ASN A 1 320 ? -3.761 -9.683 -4.319 1.00 95.38 320 ASN A C 1
ATOM 2403 O O . ASN A 1 320 ? -3.403 -10.310 -3.325 1.00 95.38 320 ASN A O 1
ATOM 2407 N N . GLY A 1 321 ? -4.667 -8.705 -4.298 1.00 95.56 321 GLY A N 1
ATOM 2408 C CA . GLY A 1 321 ? -5.262 -8.134 -3.088 1.00 95.56 321 GLY A CA 1
ATOM 2409 C C . GLY A 1 321 ? -5.216 -6.607 -3.051 1.00 95.56 321 GLY A C 1
ATOM 2410 O O . GLY A 1 321 ? -6.135 -6.005 -2.522 1.00 95.56 321 GLY A O 1
ATOM 2411 N N . ILE A 1 322 ? -4.225 -5.967 -3.681 1.00 97.69 322 ILE A N 1
ATOM 2412 C CA . ILE A 1 322 ? -4.081 -4.494 -3.651 1.00 97.69 322 ILE A CA 1
ATOM 2413 C C . ILE A 1 322 ? -4.696 -3.775 -4.866 1.00 97.69 322 ILE A C 1
ATOM 2415 O O . ILE A 1 322 ? -4.557 -2.566 -5.009 1.00 97.69 322 ILE A O 1
ATOM 2419 N N . TYR A 1 323 ? -5.437 -4.501 -5.710 1.00 95.62 323 TYR A N 1
ATOM 2420 C CA . TYR A 1 323 ? -5.991 -4.019 -6.986 1.00 95.62 323 TYR A CA 1
ATOM 2421 C C . TYR A 1 323 ? -7.055 -2.918 -6.854 1.00 95.62 323 TYR A C 1
ATOM 2423 O O . TYR A 1 323 ? -7.468 -2.355 -7.863 1.00 95.62 323 TYR A O 1
ATOM 2431 N N . ASN A 1 324 ? -7.535 -2.627 -5.646 1.00 96.38 324 ASN A N 1
ATOM 2432 C CA . ASN A 1 324 ? -8.466 -1.528 -5.384 1.00 96.38 324 ASN A CA 1
ATOM 2433 C C . ASN A 1 324 ? -7.752 -0.197 -5.067 1.00 96.38 324 ASN A C 1
ATOM 2435 O O . ASN A 1 324 ? -8.420 0.829 -4.952 1.00 96.38 324 ASN A O 1
ATOM 2439 N N . LEU A 1 325 ? -6.416 -0.191 -4.960 1.00 97.19 325 LEU A N 1
ATOM 2440 C CA . LEU A 1 325 ? -5.612 1.025 -4.841 1.00 97.19 325 LEU A CA 1
ATOM 2441 C C . LEU A 1 325 ? -5.324 1.628 -6.222 1.00 97.19 325 LEU A C 1
ATOM 2443 O O . LEU A 1 325 ? -4.766 0.963 -7.093 1.00 97.19 325 LEU A O 1
ATOM 2447 N N . THR A 1 326 ? -5.655 2.909 -6.393 1.00 95.88 326 THR A N 1
ATOM 2448 C CA . THR A 1 326 ? -5.390 3.674 -7.628 1.00 95.88 326 THR A CA 1
ATOM 2449 C C . THR A 1 326 ? -4.236 4.665 -7.501 1.00 95.88 326 THR A C 1
ATOM 2451 O O . THR A 1 326 ? -3.730 5.169 -8.502 1.00 95.88 326 THR A O 1
ATOM 2454 N N . THR A 1 327 ? -3.832 4.987 -6.274 1.00 95.56 327 THR A N 1
ATOM 2455 C CA . THR A 1 327 ? -2.851 6.034 -5.983 1.00 95.56 327 THR A CA 1
ATOM 2456 C C . THR A 1 327 ? -1.948 5.577 -4.853 1.00 95.56 327 THR A C 1
ATOM 2458 O O . THR A 1 327 ? -2.436 5.141 -3.813 1.00 95.56 327 THR A O 1
ATOM 2461 N N . PHE A 1 328 ? -0.642 5.727 -5.052 1.00 97.75 328 PHE A N 1
ATOM 2462 C CA . PHE A 1 328 ? 0.380 5.447 -4.051 1.00 97.75 328 PHE A CA 1
ATOM 2463 C C . PHE A 1 328 ? 1.201 6.711 -3.807 1.00 97.75 328 PHE A C 1
ATOM 2465 O O . PHE A 1 328 ? 1.384 7.523 -4.714 1.00 97.75 328 PHE A O 1
ATOM 2472 N N . ASN A 1 329 ? 1.734 6.876 -2.596 1.00 96.12 329 ASN A N 1
ATOM 2473 C CA . ASN A 1 329 ? 2.753 7.894 -2.350 1.00 96.12 329 ASN A CA 1
ATOM 2474 C C . ASN A 1 329 ? 4.122 7.349 -2.753 1.00 96.12 329 ASN A C 1
ATOM 2476 O O . ASN A 1 329 ? 4.528 7.552 -3.890 1.00 96.12 329 ASN A O 1
ATOM 2480 N N . ASN A 1 330 ? 4.782 6.577 -1.892 1.00 98.06 330 ASN A N 1
ATOM 2481 C CA . ASN A 1 330 ? 5.912 5.745 -2.315 1.00 98.06 330 ASN A CA 1
ATOM 2482 C C . ASN A 1 330 ? 5.452 4.290 -2.428 1.00 98.06 330 ASN A C 1
ATOM 2484 O O . ASN A 1 330 ? 4.675 3.836 -1.583 1.00 98.06 330 ASN A O 1
ATOM 2488 N N . LEU A 1 331 ? 5.954 3.568 -3.428 1.00 98.75 331 LEU A N 1
ATOM 2489 C CA . LEU A 1 331 ? 5.695 2.145 -3.630 1.00 98.75 331 LEU A CA 1
ATOM 2490 C C . LEU A 1 331 ? 7.023 1.388 -3.753 1.00 98.75 331 LEU A C 1
ATOM 2492 O O . LEU A 1 331 ? 7.728 1.507 -4.753 1.00 98.75 331 LEU A O 1
ATOM 2496 N N . ASN A 1 332 ? 7.347 0.598 -2.729 1.00 98.88 332 ASN A N 1
ATOM 2497 C CA . ASN A 1 332 ? 8.577 -0.185 -2.641 1.00 98.88 332 ASN A CA 1
ATOM 2498 C C . ASN A 1 332 ? 8.248 -1.682 -2.715 1.00 98.88 332 ASN A C 1
ATOM 2500 O O . ASN A 1 332 ? 7.577 -2.212 -1.829 1.00 98.88 332 ASN A O 1
ATOM 2504 N N . ILE A 1 333 ? 8.735 -2.382 -3.738 1.00 98.88 333 ILE A N 1
ATOM 2505 C CA . ILE A 1 333 ? 8.528 -3.821 -3.944 1.00 98.88 333 ILE A CA 1
ATOM 2506 C C . ILE A 1 333 ? 9.892 -4.461 -4.191 1.00 98.88 333 ILE A C 1
ATOM 2508 O O . ILE A 1 333 ? 10.407 -4.421 -5.311 1.00 98.88 333 ILE A O 1
ATOM 2512 N N . TYR A 1 334 ? 10.516 -5.024 -3.154 1.00 98.88 334 TYR A N 1
ATOM 2513 C CA . TYR A 1 334 ? 11.888 -5.518 -3.292 1.00 98.88 334 TYR A CA 1
ATOM 2514 C C . TYR A 1 334 ? 12.231 -6.796 -2.527 1.00 98.88 334 TYR A C 1
ATOM 2516 O O . TYR A 1 334 ? 11.623 -7.107 -1.516 1.00 98.88 334 TYR A O 1
ATOM 2524 N N . ASN A 1 335 ? 13.227 -7.555 -2.984 1.00 98.69 335 ASN A N 1
ATOM 2525 C CA . ASN A 1 335 ? 13.647 -8.820 -2.366 1.00 98.69 335 ASN A CA 1
ATOM 2526 C C . ASN A 1 335 ? 12.493 -9.830 -2.164 1.00 98.69 335 ASN A C 1
ATOM 2528 O O . ASN A 1 335 ? 12.468 -10.552 -1.165 1.00 98.69 335 ASN A O 1
ATOM 2532 N N . ASN A 1 336 ? 11.514 -9.893 -3.071 1.00 98.75 336 ASN A N 1
ATOM 2533 C CA . ASN A 1 336 ? 10.476 -10.930 -3.054 1.00 98.75 336 ASN A CA 1
ATOM 2534 C C . ASN A 1 336 ? 10.822 -11.970 -4.139 1.00 98.75 336 ASN A C 1
ATOM 2536 O O . ASN A 1 336 ? 10.290 -11.898 -5.246 1.00 98.75 336 ASN A O 1
ATOM 2540 N N . PRO A 1 337 ? 11.741 -12.925 -3.886 1.00 98.44 337 PRO A N 1
ATOM 2541 C CA . PRO A 1 337 ? 12.323 -13.760 -4.938 1.00 98.44 337 PRO A CA 1
ATOM 2542 C C . PRO A 1 337 ? 11.306 -14.670 -5.635 1.00 98.44 337 PRO A C 1
ATOM 2544 O O . PRO A 1 337 ? 11.548 -15.084 -6.762 1.00 98.44 337 PRO A O 1
ATOM 2547 N N . ALA A 1 338 ? 10.170 -14.984 -5.007 1.00 98.62 338 ALA A N 1
ATOM 2548 C CA . ALA A 1 338 ? 9.098 -15.766 -5.624 1.00 98.62 338 ALA A CA 1
ATOM 2549 C C . ALA A 1 338 ? 8.124 -14.934 -6.482 1.00 98.62 338 ALA A C 1
ATOM 2551 O O . ALA A 1 338 ? 7.272 -15.530 -7.141 1.00 98.62 338 ALA A O 1
ATOM 2552 N N . LEU A 1 339 ? 8.215 -13.598 -6.477 1.00 98.81 339 LEU A N 1
ATOM 2553 C CA . LEU A 1 339 ? 7.274 -12.700 -7.151 1.00 98.81 339 LEU A CA 1
ATOM 2554 C C . LEU A 1 339 ? 7.427 -12.793 -8.669 1.00 98.81 339 LEU A C 1
ATOM 2556 O O . LEU A 1 339 ? 8.491 -12.490 -9.193 1.00 98.81 339 LEU A O 1
ATOM 2560 N N . ILE A 1 340 ? 6.363 -13.206 -9.366 1.00 98.06 340 ILE A N 1
ATOM 2561 C CA . ILE A 1 340 ? 6.397 -13.448 -10.822 1.00 98.06 340 ILE A CA 1
ATOM 2562 C C . ILE A 1 340 ? 5.854 -12.252 -11.612 1.00 98.06 340 ILE A C 1
ATOM 2564 O O . ILE A 1 340 ? 6.329 -11.971 -12.714 1.00 98.06 340 ILE A O 1
ATOM 2568 N N . ASN A 1 341 ? 4.848 -11.564 -11.060 1.00 97.50 341 ASN A N 1
ATOM 2569 C CA . ASN A 1 341 ? 4.162 -10.455 -11.718 1.00 97.50 341 ASN A CA 1
ATOM 2570 C C . ASN A 1 341 ? 3.689 -9.365 -10.749 1.00 97.50 341 ASN A C 1
ATOM 2572 O O . ASN A 1 341 ? 3.516 -9.606 -9.551 1.00 97.50 341 ASN A O 1
ATOM 2576 N N . LEU A 1 342 ? 3.404 -8.185 -11.303 1.00 98.00 342 LEU A N 1
ATOM 2577 C CA . LEU A 1 342 ? 2.879 -7.024 -10.576 1.00 98.00 342 LEU A CA 1
ATOM 2578 C C . LEU A 1 342 ? 1.361 -6.821 -10.730 1.00 98.00 342 LEU A C 1
ATOM 2580 O O . LEU A 1 342 ? 0.859 -5.746 -10.423 1.00 98.00 342 LEU A O 1
ATOM 2584 N N . ASN A 1 343 ? 0.598 -7.832 -11.156 1.00 95.19 343 ASN A N 1
ATOM 2585 C CA . ASN A 1 343 ? -0.791 -7.659 -11.630 1.00 95.19 343 ASN A CA 1
ATOM 2586 C C . ASN A 1 343 ? -1.785 -7.184 -10.552 1.00 95.19 343 ASN A C 1
ATOM 2588 O O . ASN A 1 343 ? -2.864 -6.691 -10.876 1.00 95.19 343 ASN A O 1
ATOM 2592 N N . GLY A 1 344 ? -1.397 -7.242 -9.274 1.00 96.56 344 GLY A N 1
ATOM 2593 C CA . GLY A 1 344 ? -2.108 -6.569 -8.184 1.00 96.56 344 GLY A CA 1
ATOM 2594 C C . GLY A 1 344 ? -2.127 -5.036 -8.287 1.00 96.56 344 GLY A C 1
ATOM 2595 O O . GLY A 1 344 ? -2.935 -4.422 -7.607 1.00 96.56 344 GLY A O 1
ATOM 2596 N N . LEU A 1 345 ? -1.286 -4.427 -9.130 1.00 97.31 345 LEU A N 1
ATOM 2597 C CA . LEU A 1 345 ? -1.192 -2.980 -9.349 1.00 97.31 345 LEU A CA 1
ATOM 2598 C C . LEU A 1 345 ? -1.976 -2.471 -10.568 1.00 97.31 345 LEU A C 1
ATOM 2600 O O . LEU A 1 345 ? -1.940 -1.277 -10.813 1.00 97.31 345 LEU A O 1
ATOM 2604 N N . ALA A 1 346 ? -2.697 -3.312 -11.320 1.00 94.50 346 ALA A N 1
ATOM 2605 C CA . ALA A 1 346 ? -3.242 -2.950 -12.643 1.00 94.50 346 ALA A CA 1
ATOM 2606 C C . ALA A 1 346 ? -4.123 -1.673 -12.704 1.00 94.50 346 ALA A C 1
ATOM 2608 O O . ALA A 1 346 ? -4.278 -1.083 -13.774 1.00 94.50 346 ALA A O 1
ATOM 2609 N N . ASN A 1 347 ? -4.687 -1.238 -11.570 1.00 93.38 347 ASN A N 1
ATOM 2610 C CA . ASN A 1 347 ? -5.487 -0.013 -11.446 1.00 93.38 347 ASN A CA 1
ATOM 2611 C C . ASN A 1 347 ? -4.703 1.199 -10.887 1.00 93.38 347 ASN A C 1
ATOM 2613 O O . ASN A 1 347 ? -5.303 2.247 -10.658 1.00 93.38 347 ASN A O 1
ATOM 2617 N N . ALA A 1 348 ? -3.394 1.072 -10.651 1.00 95.06 348 ALA A N 1
ATOM 2618 C CA . ALA A 1 348 ? -2.518 2.146 -10.195 1.00 95.06 348 ALA A CA 1
ATOM 2619 C C . ALA A 1 348 ? -2.289 3.163 -11.324 1.00 95.06 348 ALA A C 1
ATOM 2621 O O . ALA A 1 348 ? -1.669 2.848 -12.336 1.00 95.06 348 ALA A O 1
ATOM 2622 N N . ASP A 1 349 ? -2.788 4.380 -11.133 1.00 90.88 349 ASP A N 1
ATOM 2623 C CA . ASP A 1 349 ? -2.722 5.490 -12.093 1.00 90.88 349 ASP A CA 1
ATOM 2624 C C . ASP A 1 349 ? -1.568 6.452 -11.750 1.00 90.88 349 ASP A C 1
ATOM 2626 O O . ASP A 1 349 ? -0.790 6.865 -12.610 1.00 90.88 349 ASP A O 1
ATOM 2630 N N . ILE A 1 350 ? -1.405 6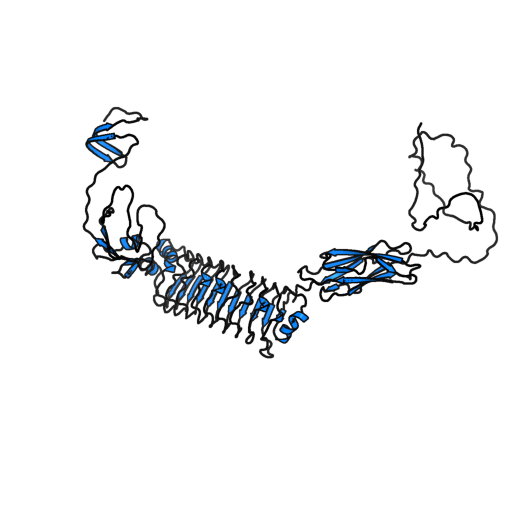.763 -10.456 1.00 90.25 350 ILE A N 1
ATOM 2631 C CA . ILE A 1 350 ? -0.483 7.805 -9.983 1.00 90.25 350 ILE A CA 1
ATOM 2632 C C . ILE A 1 350 ? 0.407 7.288 -8.847 1.00 90.25 350 ILE A C 1
ATOM 2634 O O . ILE A 1 350 ? -0.089 6.795 -7.828 1.00 90.25 350 ILE A O 1
ATOM 2638 N N . ILE A 1 351 ? 1.721 7.492 -8.987 1.00 97.75 351 ILE A N 1
ATOM 2639 C CA . ILE A 1 351 ? 2.698 7.381 -7.898 1.00 97.75 351 ILE A CA 1
ATOM 2640 C C . ILE A 1 351 ? 3.167 8.801 -7.541 1.00 97.75 351 ILE A C 1
ATOM 2642 O O . ILE A 1 351 ? 3.930 9.407 -8.286 1.00 97.75 351 ILE A O 1
ATOM 2646 N N . ASN A 1 352 ? 2.717 9.365 -6.414 1.00 97.62 352 ASN A N 1
ATOM 2647 C CA . ASN A 1 352 ? 3.037 10.755 -6.031 1.00 97.62 352 ASN A CA 1
ATOM 2648 C C . ASN A 1 352 ? 4.502 10.958 -5.597 1.00 97.62 352 ASN A C 1
ATOM 2650 O O . ASN A 1 352 ? 4.975 12.091 -5.536 1.00 97.62 352 ASN A O 1
ATOM 2654 N N . GLY A 1 353 ? 5.193 9.879 -5.236 1.00 97.88 353 GLY A N 1
ATOM 2655 C CA . GLY A 1 353 ? 6.587 9.835 -4.805 1.00 97.88 353 GLY A CA 1
ATOM 2656 C C . GLY A 1 353 ? 7.372 8.828 -5.640 1.00 97.88 353 GLY A C 1
ATOM 2657 O O . GLY A 1 353 ? 7.283 8.845 -6.867 1.00 97.88 353 GLY A O 1
ATOM 2658 N N . SER A 1 354 ? 8.166 7.977 -4.991 1.00 98.50 354 SER A N 1
ATOM 2659 C CA . SER A 1 354 ? 9.062 7.040 -5.681 1.00 98.50 354 SER A CA 1
ATOM 2660 C C . SER A 1 354 ? 8.413 5.688 -5.971 1.00 98.50 354 SER A C 1
ATOM 2662 O O . SER A 1 354 ? 7.665 5.157 -5.147 1.00 98.50 354 SER A O 1
ATOM 2664 N N . LEU A 1 355 ? 8.784 5.088 -7.104 1.00 98.75 355 LEU A N 1
ATOM 2665 C CA . LEU A 1 355 ? 8.503 3.688 -7.432 1.00 98.75 355 LEU A CA 1
ATOM 2666 C C . LEU A 1 355 ? 9.821 2.904 -7.437 1.00 98.75 355 LEU A C 1
ATOM 2668 O O . LEU A 1 355 ? 10.686 3.154 -8.273 1.00 98.75 355 LEU A O 1
ATOM 2672 N N . TYR A 1 356 ? 9.977 1.966 -6.502 1.00 98.88 356 TYR A N 1
ATOM 2673 C CA . TYR A 1 356 ? 11.199 1.182 -6.311 1.00 98.88 356 TYR A CA 1
ATOM 2674 C C . TYR A 1 356 ? 10.909 -0.318 -6.426 1.00 98.88 356 TYR A C 1
ATOM 2676 O O . TYR A 1 356 ? 10.302 -0.909 -5.533 1.00 98.88 356 TYR A O 1
ATOM 2684 N N . ILE A 1 357 ? 11.353 -0.943 -7.519 1.00 98.88 357 ILE A N 1
ATOM 2685 C CA . ILE A 1 357 ? 11.155 -2.369 -7.816 1.00 98.88 357 ILE A CA 1
ATOM 2686 C C . ILE A 1 357 ? 12.526 -3.038 -7.932 1.00 98.88 357 ILE A C 1
ATOM 2688 O O . ILE A 1 357 ? 13.223 -2.839 -8.928 1.00 98.88 357 ILE A O 1
ATOM 2692 N N . SER A 1 358 ? 12.933 -3.818 -6.922 1.00 98.81 358 SER A N 1
ATOM 2693 C CA . SER A 1 358 ? 14.319 -4.306 -6.848 1.00 98.81 358 SER A CA 1
ATOM 2694 C C . SER A 1 358 ? 14.517 -5.731 -6.331 1.00 98.81 358 SER A C 1
ATOM 2696 O O . SER A 1 358 ? 13.878 -6.131 -5.370 1.00 98.81 358 SER A O 1
ATOM 2698 N N . GLY A 1 359 ? 15.429 -6.520 -6.901 1.00 98.50 359 GLY A N 1
ATOM 2699 C CA . GLY A 1 359 ? 15.801 -7.817 -6.307 1.00 98.50 359 GLY A CA 1
ATOM 2700 C C . GLY A 1 359 ? 14.672 -8.860 -6.293 1.00 98.50 359 GLY A C 1
ATOM 2701 O O . GLY A 1 359 ? 14.622 -9.714 -5.407 1.00 98.50 359 GLY A O 1
ATOM 2702 N N . ASN A 1 360 ? 13.711 -8.775 -7.218 1.00 98.81 360 ASN A N 1
ATOM 2703 C CA . ASN A 1 360 ? 12.632 -9.755 -7.335 1.00 98.81 360 ASN A CA 1
ATOM 2704 C C . ASN A 1 360 ? 13.042 -10.815 -8.375 1.00 98.81 360 ASN A C 1
ATOM 2706 O O . ASN A 1 360 ? 12.710 -10.706 -9.552 1.00 98.81 360 ASN A O 1
ATOM 2710 N N . ASP A 1 361 ? 13.811 -11.820 -7.941 1.00 98.56 361 ASP A N 1
ATOM 2711 C CA . ASP A 1 361 ? 14.538 -12.762 -8.815 1.00 98.56 361 ASP A CA 1
ATOM 2712 C C . ASP A 1 361 ? 13.718 -13.406 -9.948 1.00 98.56 361 ASP A C 1
ATOM 2714 O O . ASP A 1 361 ? 14.247 -13.590 -11.043 1.00 98.56 361 ASP A O 1
ATOM 2718 N N . ASN A 1 362 ? 12.448 -13.755 -9.704 1.00 98.62 362 ASN A N 1
ATOM 2719 C CA . ASN A 1 362 ? 11.560 -14.392 -10.689 1.00 98.62 362 ASN A CA 1
ATOM 2720 C C . ASN A 1 362 ? 10.576 -13.420 -11.375 1.00 98.62 362 ASN A C 1
ATOM 2722 O O . ASN A 1 362 ? 9.662 -13.880 -12.063 1.00 98.62 362 ASN A O 1
ATOM 2726 N N . LEU A 1 363 ? 10.735 -12.102 -11.201 1.00 98.69 363 LEU A N 1
ATOM 2727 C CA . LEU A 1 363 ? 9.837 -11.106 -11.786 1.00 98.69 363 LEU A CA 1
ATOM 2728 C C . LEU A 1 363 ? 10.051 -11.027 -13.301 1.00 98.69 363 LEU A C 1
ATOM 2730 O O . LEU A 1 363 ? 11.113 -10.616 -13.759 1.00 98.69 363 LEU A O 1
ATOM 2734 N N . ILE A 1 364 ? 9.026 -11.415 -14.060 1.00 96.06 364 ILE A N 1
ATOM 2735 C CA . ILE A 1 364 ? 9.038 -11.448 -15.533 1.00 96.06 364 ILE A CA 1
ATOM 2736 C C . ILE A 1 364 ? 8.002 -10.472 -16.116 1.00 96.06 364 ILE A C 1
ATOM 2738 O O . ILE A 1 364 ? 8.199 -9.950 -17.208 1.00 96.06 364 ILE A O 1
ATOM 2742 N N . ASP A 1 365 ? 6.901 -10.225 -15.397 1.00 94.12 365 ASP A N 1
ATOM 2743 C CA . ASP A 1 365 ? 5.718 -9.512 -15.894 1.00 94.12 365 ASP A CA 1
ATOM 2744 C C . ASP A 1 365 ? 5.426 -8.254 -15.054 1.00 94.12 365 ASP A C 1
ATOM 2746 O O . ASP A 1 365 ? 4.973 -8.330 -13.908 1.00 94.12 365 ASP A O 1
ATOM 2750 N N . ILE A 1 366 ? 5.665 -7.077 -15.637 1.00 97.00 366 ILE A N 1
ATOM 2751 C CA . ILE A 1 366 ? 5.333 -5.781 -15.027 1.00 97.00 366 ILE A CA 1
ATOM 2752 C C . ILE A 1 366 ? 4.051 -5.154 -15.600 1.00 97.00 366 ILE A C 1
ATOM 2754 O O . ILE A 1 366 ? 3.825 -3.962 -15.401 1.00 97.00 366 ILE A O 1
ATOM 2758 N N . SER A 1 367 ? 3.184 -5.926 -16.270 1.00 92.25 367 SER A N 1
ATOM 2759 C CA . SER A 1 367 ? 1.960 -5.405 -16.909 1.00 92.25 367 SER A CA 1
ATOM 2760 C C . SER A 1 367 ? 1.001 -4.702 -15.948 1.00 92.25 367 SER A C 1
ATOM 2762 O O . SER A 1 367 ? 0.298 -3.782 -16.352 1.00 92.25 367 SER A O 1
ATOM 2764 N N . GLY A 1 368 ? 1.048 -5.024 -14.653 1.00 95.06 368 GLY A N 1
ATOM 2765 C CA . GLY A 1 368 ? 0.362 -4.258 -13.610 1.00 95.06 368 GLY A CA 1
ATOM 2766 C C . GLY A 1 368 ? 0.748 -2.771 -13.515 1.00 95.06 368 GLY A C 1
ATOM 2767 O O . GLY A 1 368 ? 0.026 -2.024 -12.871 1.00 95.06 368 GLY A O 1
ATOM 2768 N N . LEU A 1 369 ? 1.841 -2.318 -14.139 1.00 95.88 369 LEU A N 1
ATOM 2769 C CA . LEU A 1 369 ? 2.247 -0.905 -14.176 1.00 95.88 369 LEU A CA 1
ATOM 2770 C C . LEU A 1 369 ? 1.707 -0.141 -15.399 1.00 95.88 369 LEU A C 1
ATOM 2772 O O . LEU A 1 369 ? 1.985 1.048 -15.536 1.00 95.88 369 LEU A O 1
ATOM 2776 N N . SER A 1 370 ? 0.949 -0.787 -16.295 1.00 93.25 370 SER A N 1
ATOM 2777 C CA . SER A 1 370 ? 0.575 -0.203 -17.594 1.00 93.25 370 SER A CA 1
ATOM 2778 C C . SER A 1 370 ? -0.320 1.034 -17.527 1.00 93.25 370 SER A C 1
ATOM 2780 O O . SER A 1 370 ? -0.427 1.761 -18.510 1.00 93.25 370 SER A O 1
ATOM 2782 N N . SER A 1 371 ? -0.971 1.258 -16.386 1.00 93.44 371 SER A N 1
ATOM 2783 C CA . SER A 1 371 ? -1.842 2.409 -16.134 1.00 93.44 371 SER A CA 1
ATOM 2784 C C . SER A 1 371 ? -1.094 3.618 -15.548 1.00 93.44 371 SER A C 1
ATOM 2786 O O . SER A 1 371 ? -1.681 4.692 -15.468 1.00 93.44 371 SER A O 1
ATOM 2788 N N . ILE A 1 372 ? 0.178 3.471 -15.144 1.00 95.69 372 ILE A N 1
ATOM 2789 C CA . ILE A 1 372 ? 0.917 4.531 -14.443 1.00 95.69 372 ILE A CA 1
ATOM 2790 C C . ILE A 1 372 ? 1.303 5.641 -15.420 1.00 95.69 372 ILE A C 1
ATOM 2792 O O . ILE A 1 372 ? 2.123 5.442 -16.317 1.00 95.69 372 ILE A O 1
ATOM 2796 N N . SER A 1 373 ? 0.744 6.830 -15.198 1.00 93.75 373 SER A N 1
ATOM 2797 C CA . SER A 1 373 ? 0.947 8.002 -16.054 1.00 93.75 373 SER A CA 1
ATOM 2798 C C . SER A 1 373 ? 2.162 8.850 -15.662 1.00 93.75 373 SER A C 1
ATOM 2800 O O . SER A 1 373 ? 2.791 9.485 -16.509 1.00 93.75 373 SER A O 1
ATOM 2802 N N . SER A 1 374 ? 2.521 8.870 -14.376 1.00 94.62 374 SER A N 1
ATOM 2803 C CA . SER A 1 374 ? 3.628 9.678 -13.847 1.00 94.62 374 SER A CA 1
ATOM 2804 C C . SER A 1 374 ? 4.194 9.126 -12.536 1.00 94.62 374 SER A C 1
ATOM 2806 O O . SER A 1 374 ? 3.485 8.497 -11.745 1.00 94.62 374 SER A O 1
ATOM 2808 N N . VAL A 1 375 ? 5.483 9.397 -12.301 1.00 98.31 375 VAL A N 1
ATOM 2809 C CA . VAL A 1 375 ? 6.177 9.135 -11.030 1.00 98.31 375 VAL A CA 1
ATOM 2810 C C . VAL A 1 375 ? 6.663 10.464 -10.446 1.00 98.31 375 VAL A C 1
ATOM 2812 O O . VAL A 1 375 ? 7.454 11.181 -11.058 1.00 98.31 375 VAL A O 1
ATOM 2815 N N . GLY A 1 376 ? 6.157 10.813 -9.262 1.00 98.00 376 GLY A N 1
ATOM 2816 C CA . GLY A 1 376 ? 6.334 12.123 -8.631 1.00 98.00 376 GLY A CA 1
ATOM 2817 C C . GLY A 1 376 ? 7.697 12.368 -7.972 1.00 98.00 376 GLY A C 1
ATOM 2818 O O . GLY A 1 376 ? 7.992 13.507 -7.613 1.00 98.00 376 GLY A O 1
ATOM 2819 N N . SER A 1 377 ? 8.532 11.334 -7.873 1.00 98.44 377 SER A N 1
ATOM 2820 C CA . SER A 1 377 ? 9.950 11.384 -7.494 1.00 98.44 377 SER A CA 1
ATOM 2821 C C . SER A 1 377 ? 10.745 10.463 -8.441 1.00 98.44 377 SER A C 1
ATOM 2823 O O . SER A 1 377 ? 10.607 10.582 -9.660 1.00 98.44 377 SER A O 1
ATOM 2825 N N . SER A 1 378 ? 11.586 9.565 -7.923 1.00 98.62 378 SER A N 1
ATOM 2826 C CA . SER A 1 378 ? 12.442 8.679 -8.723 1.00 98.62 378 SER A CA 1
ATOM 2827 C C . SER A 1 378 ? 11.768 7.342 -9.078 1.00 98.62 378 SER A C 1
ATOM 2829 O O . SER A 1 378 ? 11.057 6.751 -8.260 1.00 98.62 378 SER A O 1
ATOM 2831 N N . LEU A 1 379 ? 12.050 6.827 -10.280 1.00 98.69 379 LEU A N 1
ATOM 2832 C CA . LEU A 1 379 ? 11.678 5.477 -10.724 1.00 98.69 379 LEU A CA 1
ATOM 2833 C C . LEU A 1 379 ? 12.927 4.589 -10.750 1.00 98.69 379 LEU A C 1
ATOM 2835 O O . LEU A 1 379 ? 13.879 4.873 -11.473 1.00 98.69 379 LEU A O 1
ATOM 2839 N N . THR A 1 380 ? 12.922 3.496 -9.990 1.00 98.88 380 THR A N 1
ATOM 2840 C CA . THR A 1 380 ? 13.982 2.481 -9.999 1.00 98.88 380 THR A CA 1
ATOM 2841 C C . THR A 1 380 ? 13.414 1.106 -10.321 1.00 98.88 380 THR A C 1
ATOM 2843 O O . THR A 1 380 ? 12.582 0.587 -9.578 1.00 98.88 380 THR A O 1
ATOM 2846 N N . ILE A 1 381 ? 13.929 0.487 -11.382 1.00 98.75 381 ILE A N 1
ATOM 2847 C CA . ILE A 1 381 ? 13.761 -0.939 -11.673 1.00 98.75 381 ILE A CA 1
ATOM 2848 C C . ILE A 1 381 ? 15.163 -1.543 -11.696 1.00 98.75 381 ILE A C 1
ATOM 2850 O O . ILE A 1 381 ? 15.914 -1.322 -12.649 1.00 98.75 381 ILE A O 1
ATOM 2854 N N . SER A 1 382 ? 15.548 -2.266 -10.642 1.00 98.81 382 SER A N 1
ATOM 2855 C CA . SER A 1 382 ? 16.917 -2.774 -10.522 1.00 98.81 382 SER A CA 1
ATOM 2856 C C . SER A 1 382 ? 17.054 -4.213 -10.042 1.00 98.81 382 SER A C 1
ATOM 2858 O O . SER A 1 382 ? 16.230 -4.718 -9.297 1.00 98.81 382 SER A O 1
ATOM 2860 N N . SER A 1 383 ? 18.118 -4.912 -10.434 1.00 98.69 383 SER A N 1
ATOM 2861 C CA . SER A 1 383 ? 18.403 -6.270 -9.936 1.00 98.69 383 SER A CA 1
ATOM 2862 C C . SER A 1 383 ? 17.225 -7.257 -10.085 1.00 98.69 383 SER A C 1
ATOM 2864 O O . SER A 1 383 ? 17.028 -8.105 -9.219 1.00 98.69 383 SER A O 1
ATOM 2866 N N . ASN A 1 384 ? 16.415 -7.164 -11.148 1.00 98.75 384 ASN A N 1
ATOM 2867 C CA . ASN A 1 384 ? 15.351 -8.134 -11.446 1.00 98.75 384 ASN A CA 1
ATOM 2868 C C . ASN A 1 384 ? 15.830 -9.052 -12.595 1.00 98.75 384 ASN A C 1
ATOM 2870 O O . ASN A 1 384 ? 15.531 -8.791 -13.761 1.00 98.75 384 ASN A O 1
ATOM 2874 N N . PRO A 1 385 ? 16.640 -10.096 -12.322 1.00 98.44 385 PRO A N 1
ATOM 2875 C CA . PRO A 1 385 ? 17.386 -10.828 -13.349 1.00 98.44 385 PRO A CA 1
ATOM 2876 C C . PRO A 1 385 ? 16.525 -11.616 -14.344 1.00 98.44 385 PRO A C 1
ATOM 2878 O O . PRO A 1 385 ? 17.037 -11.948 -15.411 1.00 98.44 385 PRO A O 1
ATOM 2881 N N . ALA A 1 386 ? 15.262 -11.922 -14.031 1.00 98.44 386 ALA A N 1
ATOM 2882 C CA . ALA A 1 386 ? 14.332 -12.590 -14.947 1.00 98.44 386 ALA A CA 1
ATOM 2883 C C . ALA A 1 386 ? 13.516 -11.626 -15.835 1.00 98.44 386 ALA A C 1
ATOM 2885 O O . ALA A 1 386 ? 12.825 -12.087 -16.743 1.00 98.44 386 ALA A O 1
ATOM 2886 N N . LEU A 1 387 ? 13.600 -10.311 -15.606 1.00 98.31 387 LEU A N 1
ATOM 2887 C CA . LEU A 1 387 ? 12.840 -9.313 -16.355 1.00 98.31 387 LEU A CA 1
ATOM 2888 C C . LEU A 1 387 ? 13.443 -9.135 -17.755 1.00 98.31 387 LEU A C 1
ATOM 2890 O O . LEU A 1 387 ? 14.603 -8.745 -17.875 1.00 98.31 387 LEU A O 1
ATOM 2894 N N . THR A 1 388 ? 12.667 -9.417 -18.805 1.00 94.06 388 THR A N 1
ATOM 2895 C CA . THR A 1 388 ? 13.142 -9.381 -20.205 1.00 94.06 388 THR A CA 1
ATOM 2896 C C . THR A 1 388 ? 12.725 -8.133 -20.976 1.00 94.06 388 THR A C 1
ATOM 2898 O O . THR A 1 388 ? 13.374 -7.760 -21.950 1.00 94.06 388 THR A O 1
ATOM 2901 N N . THR A 1 389 ? 11.655 -7.462 -20.558 1.00 90.56 389 THR A N 1
ATOM 2902 C CA . THR A 1 389 ? 11.161 -6.227 -21.176 1.00 90.56 389 THR A CA 1
ATOM 2903 C C . THR A 1 389 ? 10.487 -5.348 -20.128 1.00 90.56 389 THR A C 1
ATOM 2905 O O . THR A 1 389 ? 10.141 -5.811 -19.043 1.00 90.56 389 THR A O 1
ATOM 2908 N N . ILE A 1 390 ? 10.320 -4.074 -20.469 1.00 94.50 390 ILE A N 1
ATOM 2909 C CA . ILE A 1 390 ? 9.491 -3.115 -19.736 1.00 94.50 390 ILE A CA 1
ATOM 2910 C C . ILE A 1 390 ? 8.455 -2.433 -20.645 1.00 94.50 390 ILE A C 1
ATOM 2912 O O . ILE A 1 390 ? 7.952 -1.364 -20.305 1.00 94.50 390 ILE A O 1
ATOM 2916 N N . GLN A 1 391 ? 8.172 -3.013 -21.821 1.00 86.81 391 GLN A N 1
ATOM 2917 C CA . GLN A 1 391 ? 7.275 -2.468 -22.854 1.00 86.81 391 GLN A CA 1
ATOM 2918 C C . GLN A 1 391 ? 5.894 -2.050 -22.321 1.00 86.81 391 GLN A C 1
ATOM 2920 O O . GLN A 1 391 ? 5.249 -1.187 -22.904 1.00 86.81 391 GLN A O 1
ATOM 2925 N N . GLU A 1 392 ? 5.442 -2.638 -21.213 1.00 86.94 392 GLU A N 1
ATOM 2926 C CA . GLU A 1 392 ? 4.124 -2.419 -20.634 1.00 86.94 392 GLU A CA 1
ATOM 2927 C C . GLU A 1 392 ? 3.937 -1.024 -20.017 1.00 86.94 392 GLU A C 1
ATOM 2929 O O . GLU A 1 392 ? 2.792 -0.607 -19.863 1.00 86.94 392 GLU A O 1
ATOM 2934 N N . LEU A 1 393 ? 5.008 -0.259 -19.744 1.00 91.75 393 LEU A N 1
ATOM 2935 C CA . LEU A 1 393 ? 4.969 1.120 -19.205 1.00 91.75 393 LEU A CA 1
ATOM 2936 C C . LEU A 1 393 ? 4.411 2.182 -20.188 1.00 91.75 393 LEU A C 1
ATOM 2938 O O . LEU A 1 393 ? 4.714 3.367 -20.083 1.00 91.75 393 LEU A O 1
ATOM 2942 N N . THR A 1 394 ? 3.549 1.764 -21.116 1.00 81.38 394 THR A N 1
ATOM 2943 C CA . THR A 1 394 ? 3.012 2.511 -22.269 1.00 81.38 394 THR A CA 1
ATOM 2944 C C . THR A 1 394 ? 2.307 3.840 -21.973 1.00 81.38 394 THR A C 1
ATOM 2946 O O . THR A 1 394 ? 1.935 4.524 -22.920 1.00 81.38 394 THR A O 1
ATOM 2949 N N . GLN A 1 395 ? 2.059 4.204 -20.714 1.00 89.31 395 GLN A N 1
ATOM 2950 C CA . GLN A 1 395 ? 1.408 5.464 -20.330 1.00 89.31 395 GLN A CA 1
ATOM 2951 C C . GLN A 1 395 ? 2.330 6.420 -19.558 1.00 89.31 395 GLN A C 1
ATOM 2953 O O . GLN A 1 395 ? 1.908 7.534 -19.259 1.00 89.31 395 GLN A O 1
ATOM 2958 N N . LEU A 1 396 ? 3.572 6.029 -19.248 1.00 95.38 396 LEU A N 1
ATOM 2959 C CA . LEU A 1 396 ? 4.469 6.828 -18.414 1.00 95.38 396 LEU A CA 1
ATOM 2960 C C . LEU A 1 396 ? 4.997 8.057 -19.173 1.00 95.38 396 LEU A C 1
ATOM 2962 O O . LEU A 1 396 ? 5.864 7.929 -20.034 1.00 95.38 396 LEU A O 1
ATOM 2966 N N . ILE A 1 397 ? 4.510 9.245 -18.802 1.00 94.81 397 ILE A N 1
ATOM 2967 C CA . ILE A 1 397 ? 4.828 10.531 -19.445 1.00 94.81 397 ILE A CA 1
ATOM 2968 C C . ILE A 1 397 ? 5.970 11.275 -18.738 1.00 94.81 397 ILE A C 1
ATOM 2970 O O . ILE A 1 397 ? 6.755 11.961 -19.394 1.00 94.81 397 ILE A O 1
ATOM 2974 N N . SER A 1 398 ? 6.106 11.161 -17.411 1.00 96.19 398 SER A N 1
ATOM 2975 C CA . SER A 1 398 ? 7.148 11.891 -16.673 1.00 96.19 398 SER A CA 1
ATOM 2976 C C . SER A 1 398 ? 7.680 11.170 -15.433 1.00 96.19 398 SER A C 1
ATOM 2978 O O . SER A 1 398 ? 6.943 10.500 -14.702 1.00 96.19 398 SER A O 1
ATOM 2980 N N . VAL A 1 399 ? 8.972 11.385 -15.165 1.00 98.25 399 VAL A N 1
ATOM 2981 C CA . VAL A 1 399 ? 9.647 11.046 -13.904 1.00 98.25 399 VAL A CA 1
ATOM 2982 C C . VAL A 1 399 ? 10.200 12.337 -13.299 1.00 98.25 399 VAL A C 1
ATOM 2984 O O . VAL A 1 399 ? 11.086 12.979 -13.859 1.00 98.25 399 VAL A O 1
ATOM 2987 N N . ASN A 1 400 ? 9.662 12.755 -12.154 1.00 97.88 400 ASN A N 1
ATOM 2988 C CA . ASN A 1 400 ? 9.935 14.086 -11.602 1.00 97.88 400 ASN A CA 1
ATOM 2989 C C . ASN A 1 400 ? 11.297 14.218 -10.896 1.00 97.88 400 ASN A C 1
ATOM 2991 O O . ASN A 1 400 ? 11.674 15.337 -10.546 1.00 97.88 400 ASN A O 1
ATOM 2995 N N . GLU A 1 401 ? 12.036 13.123 -10.708 1.00 98.25 401 GLU A N 1
ATOM 2996 C CA . GLU A 1 401 ? 13.453 13.120 -10.323 1.00 98.25 401 GLU A CA 1
ATOM 2997 C C . GLU A 1 401 ? 14.287 12.302 -11.323 1.00 98.25 401 GLU A C 1
ATOM 2999 O O . GLU A 1 401 ? 14.449 12.745 -12.458 1.00 98.25 401 GLU A O 1
ATOM 3004 N N . SER A 1 402 ? 14.831 11.148 -10.919 1.00 98.62 402 SER A N 1
ATOM 3005 C CA . SER A 1 402 ? 15.761 10.339 -11.715 1.00 98.62 402 SER A CA 1
ATOM 3006 C C . SER A 1 402 ? 15.163 8.982 -12.103 1.00 98.62 402 SER A C 1
ATOM 3008 O O . SER A 1 402 ? 14.370 8.393 -11.362 1.00 98.62 402 SER A O 1
ATOM 3010 N N . LEU A 1 403 ? 15.584 8.462 -13.257 1.00 98.75 403 LEU A N 1
ATOM 3011 C CA . LEU A 1 403 ? 15.202 7.151 -13.784 1.00 98.75 403 LEU A CA 1
ATOM 3012 C C . LEU A 1 403 ? 16.397 6.192 -13.732 1.00 98.75 403 LEU A C 1
ATOM 3014 O O . LEU A 1 403 ? 17.409 6.419 -14.393 1.00 98.75 403 LEU A O 1
ATOM 3018 N N . PHE A 1 404 ? 16.261 5.103 -12.976 1.00 98.81 404 PHE A N 1
ATOM 3019 C CA . PHE A 1 404 ? 17.287 4.080 -12.782 1.00 98.81 404 PHE A CA 1
ATOM 3020 C C . PHE A 1 404 ? 16.814 2.723 -13.311 1.00 98.81 404 PHE A C 1
ATOM 3022 O O . PHE A 1 404 ? 15.889 2.129 -12.755 1.00 98.81 404 PHE A O 1
ATOM 3029 N N . ILE A 1 405 ? 17.483 2.207 -14.340 1.00 98.62 405 ILE A N 1
ATOM 3030 C CA . ILE A 1 405 ? 17.282 0.857 -14.880 1.00 98.62 405 ILE A CA 1
ATOM 3031 C C . ILE A 1 405 ? 18.615 0.118 -14.767 1.00 98.62 405 ILE A C 1
ATOM 3033 O O . ILE A 1 405 ? 19.484 0.293 -15.621 1.00 98.62 405 ILE A O 1
ATOM 3037 N N . THR A 1 406 ? 18.824 -0.651 -13.691 1.00 98.75 406 THR A N 1
ATOM 3038 C CA . THR A 1 406 ? 20.151 -1.238 -13.408 1.00 98.75 406 THR A CA 1
ATOM 3039 C C . THR A 1 406 ? 20.146 -2.726 -13.097 1.00 98.75 406 THR A C 1
ATOM 3041 O O . THR A 1 406 ? 19.211 -3.244 -12.503 1.00 98.75 406 THR A O 1
ATOM 3044 N N . ASP A 1 407 ? 21.215 -3.441 -13.440 1.00 98.69 407 ASP A N 1
ATOM 3045 C CA . ASP A 1 407 ? 21.431 -4.836 -13.013 1.00 98.69 407 ASP A CA 1
ATOM 3046 C C . ASP A 1 407 ? 20.328 -5.835 -13.455 1.00 98.69 407 ASP A C 1
ATOM 3048 O O . ASP A 1 407 ? 20.246 -6.954 -12.938 1.00 98.69 407 ASP A O 1
ATOM 3052 N N . ASN A 1 408 ? 19.463 -5.473 -14.411 1.00 98.69 408 ASN A N 1
ATOM 3053 C CA . ASN A 1 408 ? 18.422 -6.361 -14.935 1.00 98.69 408 ASN A CA 1
ATOM 3054 C C . ASN A 1 408 ? 19.033 -7.212 -16.057 1.00 98.69 408 ASN A C 1
ATOM 3056 O O . ASN A 1 408 ? 18.926 -6.905 -17.242 1.00 98.69 408 ASN A O 1
ATOM 3060 N N . ALA A 1 409 ? 19.753 -8.267 -15.668 1.00 97.94 409 ALA A N 1
ATOM 3061 C CA . ALA A 1 409 ? 20.658 -9.005 -16.553 1.00 97.94 409 ALA A CA 1
ATOM 3062 C C . ALA A 1 409 ? 20.017 -9.595 -17.829 1.00 97.94 409 ALA A C 1
ATOM 3064 O O . ALA A 1 409 ? 20.735 -9.779 -18.811 1.00 97.94 409 ALA A O 1
ATOM 3065 N N . SER A 1 410 ? 18.707 -9.876 -17.825 1.00 98.44 410 SER A N 1
ATOM 3066 C CA . SER A 1 410 ? 17.970 -10.409 -18.986 1.00 98.44 410 SER A CA 1
ATOM 3067 C C . SER A 1 410 ? 17.159 -9.360 -19.757 1.00 98.44 410 SER A C 1
ATOM 3069 O O . SER A 1 410 ? 16.487 -9.730 -20.713 1.00 98.44 410 SER A O 1
ATOM 3071 N N . LEU A 1 411 ? 17.197 -8.079 -19.371 1.00 98.12 411 LEU A N 1
ATOM 3072 C CA . LEU A 1 411 ? 16.401 -7.026 -20.005 1.00 98.12 411 LEU A CA 1
ATOM 3073 C C . LEU A 1 411 ? 16.917 -6.755 -21.424 1.00 98.12 411 LEU A C 1
ATOM 3075 O O . LEU A 1 411 ? 18.042 -6.296 -21.577 1.00 98.12 411 LEU A O 1
ATOM 3079 N N . GLU A 1 412 ? 16.108 -7.022 -22.450 1.00 94.44 412 GLU A N 1
ATOM 3080 C CA . GLU A 1 412 ? 16.519 -6.936 -23.862 1.00 94.44 412 GLU A CA 1
ATOM 3081 C C . GLU A 1 412 ? 16.235 -5.558 -24.485 1.00 94.44 412 GLU A C 1
ATOM 3083 O O . GLU A 1 412 ? 16.985 -5.100 -25.356 1.00 94.44 412 GLU A O 1
ATOM 3088 N N . ASN A 1 413 ? 15.172 -4.885 -24.021 1.00 90.56 413 ASN A N 1
ATOM 3089 C CA . ASN A 1 413 ? 14.708 -3.592 -24.528 1.00 90.56 413 ASN A CA 1
ATOM 3090 C C . ASN A 1 413 ? 14.141 -2.672 -23.430 1.00 90.56 413 ASN A C 1
ATOM 3092 O O . ASN A 1 413 ? 13.639 -3.140 -22.408 1.00 90.56 413 ASN A O 1
ATOM 3096 N N . VAL A 1 414 ? 14.151 -1.360 -23.689 1.00 92.81 414 VAL A N 1
ATOM 3097 C CA . VAL A 1 414 ? 13.510 -0.323 -22.848 1.00 92.81 414 VAL A CA 1
ATOM 3098 C C . VAL A 1 414 ? 12.304 0.339 -23.534 1.00 92.81 414 VAL A C 1
ATOM 3100 O O . VAL A 1 414 ? 12.050 1.531 -23.371 1.00 92.81 414 VAL A O 1
ATOM 3103 N N . ASN A 1 415 ? 11.535 -0.430 -24.314 1.00 85.56 415 ASN A N 1
ATOM 3104 C CA . ASN A 1 415 ? 10.446 0.092 -25.157 1.00 85.56 415 ASN A CA 1
ATOM 3105 C C . ASN A 1 415 ? 9.241 0.656 -24.375 1.00 85.56 415 ASN A C 1
ATOM 3107 O O . ASN A 1 415 ? 8.384 1.304 -24.966 1.00 85.56 415 ASN A O 1
ATOM 3111 N N . GLY A 1 416 ? 9.196 0.489 -23.050 1.00 87.62 416 GLY A N 1
ATOM 3112 C CA . GLY A 1 416 ? 8.170 1.093 -22.195 1.00 87.62 416 GLY A CA 1
ATOM 3113 C C . GLY A 1 416 ? 8.161 2.620 -22.206 1.00 87.62 416 GLY A C 1
ATOM 3114 O O . GLY A 1 416 ? 7.126 3.225 -21.963 1.00 87.62 416 GLY A O 1
ATOM 3115 N N . PHE A 1 417 ? 9.290 3.256 -22.526 1.00 92.31 417 PHE A N 1
ATOM 3116 C CA . PHE A 1 417 ? 9.436 4.712 -22.438 1.00 92.31 417 PHE A CA 1
ATOM 3117 C C . PHE A 1 417 ? 9.007 5.485 -23.695 1.00 92.31 417 PHE A C 1
ATOM 3119 O O . PHE A 1 417 ? 9.214 6.690 -23.750 1.00 92.31 417 PHE A O 1
ATOM 3126 N N . LEU A 1 418 ? 8.361 4.837 -24.678 1.00 85.19 418 LEU A N 1
ATOM 3127 C CA . LEU A 1 418 ? 7.940 5.457 -25.952 1.00 85.19 418 LEU A CA 1
ATOM 3128 C C . LEU A 1 418 ? 7.056 6.716 -25.819 1.00 85.19 418 LEU A C 1
ATOM 3130 O O . LEU A 1 418 ? 6.926 7.457 -26.792 1.00 85.19 418 LEU A O 1
ATOM 3134 N N . PHE A 1 419 ? 6.458 6.953 -24.649 1.00 86.69 419 PHE A N 1
ATOM 3135 C CA . PHE A 1 419 ? 5.642 8.135 -24.338 1.00 86.69 419 PHE A CA 1
ATOM 3136 C C . PHE A 1 419 ? 6.233 9.015 -23.225 1.00 86.69 419 PHE A C 1
ATOM 3138 O O . PHE A 1 419 ? 5.600 9.986 -22.816 1.00 86.69 419 PHE A O 1
ATOM 3145 N N . LEU A 1 420 ? 7.443 8.704 -22.750 1.00 93.44 420 LEU A N 1
ATOM 3146 C CA . LEU A 1 420 ? 8.152 9.496 -21.754 1.00 93.44 420 LEU A CA 1
ATOM 3147 C C . LEU A 1 420 ? 8.588 10.819 -22.398 1.00 93.44 420 LEU A C 1
ATOM 3149 O O . LEU A 1 420 ? 9.303 10.828 -23.399 1.00 93.44 420 LEU A O 1
ATOM 3153 N N . GLU A 1 421 ? 8.158 11.936 -21.820 1.00 93.19 421 GLU A N 1
ATOM 3154 C CA . GLU A 1 421 ? 8.473 13.291 -22.285 1.00 93.19 421 GLU A CA 1
ATOM 3155 C C . GLU A 1 421 ? 9.590 13.941 -21.456 1.00 93.19 421 GLU A C 1
ATOM 3157 O O . GLU A 1 421 ? 10.314 14.795 -21.969 1.00 93.19 421 GLU A O 1
ATOM 3162 N N . SER A 1 422 ? 9.740 13.574 -20.173 1.00 95.44 422 SER A N 1
ATOM 3163 C CA . SER A 1 422 ? 10.701 14.237 -19.276 1.00 95.44 422 SER A CA 1
ATOM 3164 C C . SER A 1 422 ? 11.195 13.413 -18.078 1.00 95.44 422 SER A C 1
ATOM 3166 O O . SER A 1 422 ? 10.475 12.592 -17.503 1.00 95.44 422 SER A O 1
ATOM 3168 N N . ILE A 1 423 ? 12.440 13.700 -17.685 1.00 98.12 423 ILE A N 1
ATOM 3169 C CA . ILE A 1 423 ? 13.136 13.253 -16.473 1.00 98.12 423 ILE A CA 1
ATOM 3170 C C . ILE A 1 423 ? 13.795 14.498 -15.853 1.00 98.12 423 ILE A C 1
ATOM 3172 O O . ILE A 1 423 ? 14.698 15.085 -16.451 1.00 98.12 423 ILE A O 1
ATOM 3176 N N . SER A 1 424 ? 13.369 14.952 -14.672 1.00 97.50 424 SER A N 1
ATOM 3177 C CA . SER A 1 424 ? 13.875 16.232 -14.127 1.00 97.50 424 SER A CA 1
ATOM 3178 C C . SER A 1 424 ? 15.361 16.215 -13.758 1.00 97.50 424 SER A C 1
ATOM 3180 O O . SER A 1 424 ? 15.987 17.275 -13.719 1.00 97.50 424 SER A O 1
ATOM 3182 N N . LEU A 1 425 ? 15.903 15.046 -13.414 1.00 97.19 425 LEU A N 1
ATOM 3183 C CA . LEU A 1 425 ? 17.280 14.847 -12.967 1.00 97.19 425 LEU A CA 1
ATOM 3184 C C . LEU A 1 425 ? 17.983 13.818 -13.872 1.00 97.19 425 LEU A C 1
ATOM 3186 O O . LEU A 1 425 ? 18.086 14.038 -15.077 1.00 97.19 425 LEU A O 1
ATOM 3190 N N . ASP A 1 426 ? 18.530 12.741 -13.312 1.00 98.06 426 ASP A N 1
ATOM 3191 C CA . ASP A 1 426 ? 19.446 11.840 -14.011 1.00 98.06 426 ASP A CA 1
ATOM 3192 C C . ASP A 1 426 ? 18.727 10.662 -14.686 1.00 98.06 426 ASP A C 1
ATOM 3194 O O . ASP A 1 426 ? 17.812 10.060 -14.123 1.00 98.06 426 ASP A O 1
ATOM 3198 N N . LEU A 1 427 ? 19.213 10.267 -15.862 1.00 98.44 427 LEU A N 1
ATOM 3199 C CA . LEU A 1 427 ? 18.911 8.983 -16.488 1.00 98.44 427 LEU A CA 1
ATOM 3200 C C . LEU A 1 427 ? 20.110 8.047 -16.318 1.00 98.44 427 LEU A C 1
ATOM 3202 O O . LEU A 1 427 ? 21.213 8.353 -16.773 1.00 98.44 427 LEU A O 1
ATOM 3206 N N . TYR A 1 428 ? 19.885 6.889 -15.705 1.00 98.38 428 TYR A N 1
ATOM 3207 C CA . TYR A 1 428 ? 20.928 5.922 -15.386 1.00 98.38 428 TYR A CA 1
ATOM 3208 C C . TYR A 1 428 ? 20.518 4.510 -15.827 1.00 98.38 428 TYR A C 1
ATOM 3210 O O . TYR A 1 428 ? 19.653 3.879 -15.217 1.00 98.38 428 TYR A O 1
ATOM 3218 N N . ILE A 1 429 ? 21.141 4.015 -16.898 1.00 98.50 429 ILE A N 1
ATOM 3219 C CA . ILE A 1 429 ? 20.921 2.676 -17.456 1.00 98.50 429 ILE A CA 1
ATOM 3220 C C . ILE A 1 429 ? 22.243 1.907 -17.409 1.00 98.50 429 ILE A C 1
ATOM 3222 O O . ILE A 1 429 ? 23.106 2.092 -18.270 1.00 98.50 429 ILE A O 1
ATOM 3226 N N . ASP A 1 430 ? 22.413 1.062 -16.391 1.00 98.69 430 ASP A N 1
ATOM 3227 C CA . ASP A 1 430 ? 23.701 0.423 -16.096 1.00 98.69 430 ASP A CA 1
ATOM 3228 C C . ASP A 1 430 ? 23.607 -1.091 -15.873 1.00 98.69 430 ASP A C 1
ATOM 3230 O O . ASP A 1 430 ? 22.691 -1.579 -15.219 1.00 98.69 430 ASP A O 1
ATOM 3234 N N . ASN A 1 431 ? 24.585 -1.851 -16.365 1.00 98.38 431 ASN A N 1
ATOM 3235 C CA . ASN A 1 431 ? 24.729 -3.284 -16.062 1.00 98.38 431 ASN A CA 1
ATOM 3236 C C . ASN A 1 431 ? 23.526 -4.169 -16.492 1.00 98.38 431 ASN A C 1
ATOM 3238 O O . ASN A 1 431 ? 23.264 -5.220 -15.902 1.00 98.38 431 ASN A O 1
ATOM 3242 N N . ASN A 1 432 ? 22.785 -3.785 -17.540 1.00 98.50 432 ASN A N 1
ATOM 3243 C CA . ASN A 1 432 ? 21.728 -4.619 -18.127 1.00 98.50 432 ASN A CA 1
ATOM 3244 C C . ASN A 1 432 ? 22.328 -5.470 -19.263 1.00 98.50 432 ASN A C 1
ATOM 3246 O O . ASN A 1 432 ? 22.344 -5.084 -20.432 1.00 98.50 432 ASN A O 1
ATOM 3250 N N . GLY A 1 433 ? 22.886 -6.630 -18.902 1.00 97.56 433 GLY A N 1
ATOM 3251 C CA . GLY A 1 433 ? 23.754 -7.441 -19.772 1.00 97.56 433 GLY A CA 1
ATOM 3252 C C . GLY A 1 433 ? 23.138 -8.027 -21.055 1.00 97.56 433 GLY A C 1
ATOM 3253 O O . GLY A 1 433 ? 23.886 -8.575 -21.864 1.00 97.56 433 GLY A O 1
ATOM 3254 N N . ALA A 1 434 ? 21.823 -7.913 -21.257 1.00 97.25 434 ALA A N 1
ATOM 3255 C CA . ALA A 1 434 ? 21.118 -8.296 -22.486 1.00 97.25 434 ALA A CA 1
ATOM 3256 C C . ALA A 1 434 ? 20.578 -7.094 -23.294 1.00 97.25 434 ALA A C 1
ATOM 3258 O O . ALA A 1 434 ? 20.058 -7.283 -24.395 1.00 97.25 434 ALA A O 1
ATOM 3259 N N . LEU A 1 435 ? 20.710 -5.864 -22.780 1.00 96.19 435 LEU A N 1
ATOM 3260 C CA . LEU A 1 435 ? 20.009 -4.696 -23.312 1.00 96.19 435 LEU A CA 1
ATOM 3261 C C . LEU A 1 435 ? 20.649 -4.205 -24.611 1.00 96.19 435 LEU A C 1
ATOM 3263 O O . LEU A 1 435 ? 21.787 -3.731 -24.624 1.00 96.19 435 LEU A O 1
ATOM 3267 N N . THR A 1 436 ? 19.896 -4.328 -25.706 1.00 89.50 436 THR A N 1
ATOM 3268 C CA . THR A 1 436 ? 20.338 -3.965 -27.062 1.00 89.50 436 THR A CA 1
ATOM 3269 C C . THR A 1 436 ? 19.404 -2.975 -27.760 1.00 89.50 436 THR A C 1
ATOM 3271 O O . THR A 1 436 ? 19.869 -2.223 -28.616 1.00 89.50 436 THR A O 1
ATOM 3274 N N . GLU A 1 437 ? 18.119 -2.915 -27.388 1.00 85.88 437 GLU A N 1
ATOM 3275 C CA . GLU A 1 437 ? 17.139 -2.014 -28.010 1.00 85.88 437 GLU A CA 1
ATOM 3276 C C . GLU A 1 437 ? 16.747 -0.843 -27.088 1.00 85.88 437 GLU A C 1
ATOM 3278 O O . GLU A 1 437 ? 16.119 -1.008 -26.041 1.00 85.88 437 GLU A O 1
ATOM 3283 N N . TYR A 1 438 ? 17.088 0.376 -27.517 1.00 89.94 438 TYR A N 1
ATOM 3284 C CA . TYR A 1 438 ? 16.940 1.619 -26.743 1.00 89.94 438 TYR A CA 1
ATOM 3285 C C . TYR A 1 438 ? 15.755 2.492 -27.191 1.00 89.94 438 TYR A C 1
ATOM 3287 O O . TYR A 1 438 ? 15.694 3.686 -26.906 1.00 89.94 438 TYR A O 1
ATOM 3295 N N . CYS A 1 439 ? 14.802 1.910 -27.915 1.00 80.75 439 CYS A N 1
ATOM 3296 C CA . CYS A 1 439 ? 13.892 2.668 -28.772 1.00 80.75 439 CYS A CA 1
ATOM 3297 C C . CYS A 1 439 ? 12.781 3.410 -28.040 1.00 80.75 439 CYS A C 1
ATOM 3299 O O . CYS A 1 439 ? 12.354 4.464 -28.509 1.00 80.75 439 CYS A O 1
ATOM 3301 N N . GLY A 1 440 ? 12.413 2.951 -26.843 1.00 86.00 440 GLY A N 1
ATOM 3302 C CA . GLY A 1 440 ? 11.599 3.750 -25.930 1.00 86.00 440 GLY A CA 1
ATOM 3303 C C . GLY A 1 440 ? 12.239 5.085 -25.541 1.00 86.00 440 GLY A C 1
ATOM 3304 O O . GLY A 1 440 ? 11.515 6.016 -25.238 1.00 86.00 440 GLY A O 1
ATOM 3305 N N . LEU A 1 441 ? 13.565 5.245 -25.601 1.00 91.62 441 LEU A N 1
ATOM 3306 C CA . LEU A 1 441 ? 14.213 6.514 -25.246 1.00 91.62 441 LEU A CA 1
ATOM 3307 C C . LEU A 1 441 ? 14.248 7.531 -26.394 1.00 91.62 441 LEU A C 1
ATOM 3309 O O . LEU A 1 441 ? 14.669 8.664 -26.169 1.00 91.62 441 LEU A O 1
ATOM 3313 N N . ASN A 1 442 ? 13.838 7.168 -27.615 1.00 85.44 442 ASN A N 1
ATOM 3314 C CA . ASN A 1 442 ? 13.941 8.069 -28.764 1.00 85.44 442 ASN A CA 1
ATOM 3315 C C . ASN A 1 442 ? 13.276 9.450 -28.547 1.00 85.44 442 ASN A C 1
ATOM 3317 O O . ASN A 1 442 ? 13.919 10.436 -28.896 1.00 85.44 442 ASN A O 1
ATOM 3321 N N . PRO A 1 443 ? 12.070 9.580 -27.947 1.00 85.31 443 PRO A N 1
ATOM 3322 C CA . PRO A 1 443 ? 11.434 10.887 -27.744 1.00 85.31 443 PRO A CA 1
ATOM 3323 C C . PRO A 1 443 ? 12.263 11.832 -26.862 1.00 85.31 443 PRO A C 1
ATOM 3325 O O . PRO A 1 443 ? 12.540 12.966 -27.255 1.00 85.31 443 PRO A O 1
ATOM 3328 N N . ILE A 1 444 ? 12.726 11.358 -25.697 1.00 91.69 444 ILE A N 1
ATOM 3329 C CA . ILE A 1 444 ? 13.561 12.179 -24.807 1.00 91.69 444 ILE A CA 1
ATOM 3330 C C . ILE A 1 444 ? 14.939 12.446 -25.417 1.00 91.69 444 ILE A C 1
ATOM 3332 O O . ILE A 1 444 ? 15.434 13.564 -25.320 1.00 91.69 444 ILE A O 1
ATOM 3336 N N . MET A 1 445 ? 15.545 11.472 -26.104 1.00 91.69 445 MET A N 1
ATOM 3337 C CA . MET A 1 445 ? 16.867 11.646 -26.717 1.00 91.69 445 MET A CA 1
ATOM 3338 C C . MET A 1 445 ? 16.837 12.607 -27.911 1.00 91.69 445 MET A C 1
ATOM 3340 O O . MET A 1 445 ? 17.784 13.370 -28.087 1.00 91.69 445 MET A O 1
ATOM 3344 N N . ASP A 1 446 ? 15.756 12.635 -28.695 1.00 85.06 446 ASP A N 1
ATOM 3345 C CA . ASP A 1 446 ? 15.567 13.623 -29.763 1.00 85.06 446 ASP A CA 1
ATOM 3346 C C . ASP A 1 446 ? 15.421 15.042 -29.191 1.00 85.06 446 ASP A C 1
ATOM 3348 O O . ASP A 1 446 ? 16.054 15.981 -29.678 1.00 85.06 446 ASP A O 1
ATOM 3352 N N . SER A 1 447 ? 14.697 15.198 -28.075 1.00 86.81 447 SER A N 1
ATOM 3353 C CA . SER A 1 447 ? 14.655 16.467 -27.336 1.00 86.81 447 SER A CA 1
ATOM 3354 C C . SER A 1 447 ? 16.051 16.912 -26.864 1.00 86.81 447 SER A C 1
ATOM 3356 O O . SER A 1 447 ? 16.427 18.081 -27.011 1.00 86.81 447 SER A O 1
ATOM 3358 N N . GLU A 1 448 ? 16.868 15.979 -26.369 1.00 88.06 448 GLU A N 1
ATOM 3359 C CA . GLU A 1 448 ? 18.239 16.267 -25.937 1.00 88.06 448 GLU A CA 1
ATOM 3360 C C . GLU A 1 448 ? 19.174 16.652 -27.093 1.00 88.06 448 GLU A C 1
ATOM 3362 O O . GLU A 1 448 ? 19.909 17.637 -26.994 1.00 88.06 448 GLU A O 1
ATOM 3367 N N . VAL A 1 449 ? 19.139 15.914 -28.206 1.00 83.81 449 VAL A N 1
ATOM 3368 C CA . VAL A 1 449 ? 20.069 16.093 -29.335 1.00 83.81 449 VAL A CA 1
ATOM 3369 C C . VAL A 1 449 ? 19.631 17.217 -30.280 1.00 83.81 449 VAL A C 1
ATOM 3371 O O . VAL A 1 449 ? 20.464 18.028 -30.691 1.00 83.81 449 VAL A O 1
ATOM 3374 N N . ASN A 1 450 ? 18.341 17.284 -30.620 1.00 76.56 450 ASN A N 1
ATOM 3375 C CA . ASN A 1 450 ? 17.808 18.140 -31.683 1.00 76.56 450 ASN A CA 1
ATOM 3376 C C . ASN A 1 450 ? 16.963 19.323 -31.176 1.00 76.56 450 ASN A C 1
ATOM 3378 O O . ASN A 1 450 ? 16.889 20.339 -31.872 1.00 76.56 450 ASN A O 1
ATOM 3382 N N . MET A 1 451 ? 16.363 19.248 -29.978 1.00 76.31 451 MET A N 1
ATOM 3383 C CA . MET A 1 451 ? 15.517 20.332 -29.432 1.00 76.31 451 MET A CA 1
ATOM 3384 C C . MET A 1 451 ? 16.197 21.203 -28.362 1.00 76.31 451 MET A C 1
ATOM 3386 O O . MET A 1 451 ? 15.649 22.240 -27.982 1.00 76.31 451 MET A O 1
ATO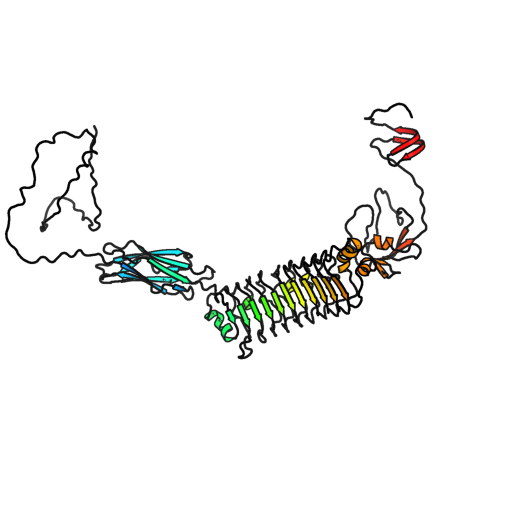M 3390 N N . GLY A 1 452 ? 17.426 20.866 -27.958 1.00 75.88 452 GLY A N 1
ATOM 3391 C CA . GLY A 1 452 ? 18.292 21.743 -27.167 1.00 75.88 452 GLY A CA 1
ATOM 3392 C C . GLY A 1 452 ? 18.422 21.407 -25.681 1.00 75.88 452 GLY A C 1
ATOM 3393 O O . GLY A 1 452 ? 18.759 22.310 -24.913 1.00 75.88 452 GLY A O 1
ATOM 3394 N N . GLY A 1 453 ? 18.203 20.150 -25.281 1.00 76.75 453 GLY A N 1
ATOM 3395 C CA . GLY A 1 453 ? 18.517 19.684 -23.923 1.00 76.75 453 GLY A CA 1
ATOM 3396 C C . GLY A 1 453 ? 17.438 20.008 -22.892 1.00 76.75 453 GLY A C 1
ATOM 3397 O O . GLY A 1 453 ? 17.722 20.652 -21.882 1.00 76.75 453 GLY A O 1
ATOM 3398 N N . THR A 1 454 ? 16.179 19.680 -23.201 1.00 78.56 454 THR A N 1
ATOM 3399 C CA . THR A 1 454 ? 15.010 20.073 -22.392 1.00 78.56 454 THR A CA 1
ATOM 3400 C C . THR A 1 454 ? 14.221 18.923 -21.768 1.00 78.56 454 THR A C 1
ATOM 3402 O O . THR A 1 454 ? 13.327 19.200 -20.972 1.00 78.56 454 THR A O 1
ATOM 3405 N N . ALA A 1 455 ? 14.512 17.665 -22.112 1.00 90.50 455 ALA A N 1
ATOM 3406 C CA . ALA A 1 455 ? 13.805 16.501 -21.574 1.00 90.50 455 ALA A CA 1
ATOM 3407 C C . ALA A 1 455 ? 14.501 15.902 -20.345 1.00 90.50 455 ALA A C 1
ATOM 3409 O O . ALA A 1 455 ? 13.810 15.398 -19.464 1.00 90.50 455 ALA A O 1
ATOM 3410 N N . ILE A 1 456 ? 15.835 15.958 -20.266 1.00 96.00 456 ILE A N 1
ATOM 3411 C CA . ILE A 1 456 ? 16.620 15.396 -19.158 1.00 96.00 456 ILE A CA 1
ATOM 3412 C C . ILE A 1 456 ? 17.389 16.524 -18.460 1.00 96.00 456 ILE A C 1
ATOM 3414 O O . ILE A 1 456 ? 18.312 17.106 -19.021 1.00 96.00 456 ILE A O 1
ATOM 3418 N N . GLY A 1 457 ? 17.007 16.860 -17.225 1.00 94.19 457 GLY A N 1
ATOM 3419 C CA . GLY A 1 457 ? 17.595 18.002 -16.506 1.00 94.19 457 GLY A CA 1
ATOM 3420 C C . GLY A 1 457 ? 18.970 17.742 -15.870 1.00 94.19 457 GLY A C 1
ATOM 3421 O O . GLY A 1 457 ? 19.657 18.692 -15.482 1.00 94.19 457 GLY A O 1
ATOM 3422 N N . GLY A 1 458 ? 19.366 16.473 -15.738 1.00 94.12 458 GLY A N 1
ATOM 3423 C CA . GLY A 1 458 ? 20.614 16.017 -15.127 1.00 94.12 458 GLY A CA 1
ATOM 3424 C C . GLY A 1 458 ? 21.551 15.305 -16.105 1.00 94.12 458 GLY A C 1
ATOM 3425 O O . GLY A 1 458 ? 21.761 15.735 -17.237 1.00 94.12 458 GLY A O 1
ATOM 3426 N N . THR A 1 459 ? 22.193 14.235 -15.640 1.00 95.38 459 THR A N 1
ATOM 3427 C CA . THR A 1 459 ? 23.165 13.456 -16.416 1.00 95.38 459 THR A CA 1
ATOM 3428 C C . THR A 1 459 ? 22.528 12.250 -17.100 1.00 95.38 459 THR A C 1
ATOM 3430 O O . THR A 1 459 ? 21.640 11.602 -16.553 1.00 95.38 459 THR A O 1
ATOM 3433 N N . ILE A 1 460 ? 23.022 11.919 -18.294 1.00 96.94 460 ILE A N 1
ATOM 3434 C CA . ILE A 1 460 ? 22.685 10.684 -19.009 1.00 96.94 460 ILE A CA 1
ATOM 3435 C C . ILE A 1 460 ? 23.865 9.727 -18.859 1.00 96.94 460 ILE A C 1
ATOM 3437 O O . ILE A 1 460 ? 24.964 10.018 -19.334 1.00 96.94 460 ILE A O 1
ATOM 3441 N N . THR A 1 461 ? 23.637 8.586 -18.215 1.00 98.00 461 THR A N 1
ATOM 3442 C CA . THR A 1 461 ? 24.612 7.499 -18.098 1.00 98.00 461 THR A CA 1
ATOM 3443 C C . THR A 1 461 ? 24.020 6.227 -18.688 1.00 98.00 461 THR A C 1
ATOM 3445 O O . THR A 1 461 ? 23.028 5.711 -18.180 1.00 98.00 461 THR A O 1
ATOM 3448 N N . ILE A 1 462 ? 24.637 5.725 -19.757 1.00 97.88 462 ILE A N 1
ATOM 3449 C CA . ILE A 1 462 ? 24.341 4.419 -20.352 1.00 97.88 462 ILE A CA 1
ATOM 3450 C C . ILE A 1 462 ? 25.670 3.663 -20.408 1.00 97.88 462 ILE A C 1
ATOM 3452 O O . ILE A 1 462 ? 26.557 4.048 -21.172 1.00 97.88 462 ILE A O 1
ATOM 3456 N N . THR A 1 463 ? 25.848 2.673 -19.532 1.00 98.00 463 THR A N 1
ATOM 3457 C CA . THR A 1 463 ? 27.125 1.960 -19.351 1.00 98.00 463 THR A CA 1
ATOM 3458 C C . THR A 1 463 ? 26.947 0.484 -18.989 1.00 98.00 463 THR A C 1
ATOM 3460 O O . THR A 1 463 ? 25.969 0.090 -18.369 1.00 98.00 463 THR A O 1
ATOM 3463 N N . ASN A 1 464 ? 27.930 -0.354 -19.321 1.00 97.88 464 ASN A N 1
ATOM 3464 C CA . ASN A 1 464 ? 27.979 -1.767 -18.924 1.00 97.88 464 ASN A CA 1
ATOM 3465 C C . ASN A 1 464 ? 26.785 -2.619 -19.421 1.00 97.88 464 ASN A C 1
ATOM 3467 O O . ASN A 1 464 ? 26.532 -3.694 -18.875 1.00 97.88 464 ASN A O 1
ATOM 3471 N N . ASN A 1 465 ? 26.057 -2.174 -20.448 1.00 97.94 465 ASN A N 1
ATOM 3472 C CA . ASN A 1 465 ? 24.979 -2.939 -21.078 1.00 97.94 465 ASN A CA 1
ATOM 3473 C C . ASN A 1 465 ? 25.525 -3.803 -22.235 1.00 97.94 465 ASN A C 1
ATOM 3475 O O . ASN A 1 465 ? 26.731 -3.827 -22.495 1.00 97.94 465 ASN A O 1
ATOM 3479 N N . ALA A 1 466 ? 24.661 -4.528 -22.959 1.00 95.25 466 ALA A N 1
ATOM 3480 C CA . ALA A 1 466 ? 25.106 -5.276 -24.144 1.00 95.25 466 ALA A CA 1
ATOM 3481 C C . ALA A 1 466 ? 25.535 -4.344 -25.299 1.00 95.25 466 ALA A C 1
ATOM 3483 O O . ALA A 1 466 ? 26.449 -4.678 -26.058 1.00 95.25 466 ALA A O 1
ATOM 3484 N N . VAL A 1 467 ? 24.908 -3.167 -25.405 1.00 90.62 467 VAL A N 1
ATOM 3485 C CA . VAL A 1 467 ? 25.338 -2.037 -26.243 1.00 90.62 467 VAL A CA 1
ATOM 3486 C C . VAL A 1 467 ? 25.184 -0.755 -25.426 1.00 90.62 467 VAL A C 1
ATOM 3488 O O . VAL A 1 467 ? 24.121 -0.531 -24.869 1.00 90.62 467 VAL A O 1
ATOM 3491 N N . ASP A 1 468 ? 26.204 0.104 -25.392 1.00 93.62 468 ASP A N 1
ATOM 3492 C CA . ASP A 1 468 ? 26.160 1.406 -24.707 1.00 93.62 468 ASP A CA 1
ATOM 3493 C C . ASP A 1 468 ? 26.135 2.559 -25.742 1.00 93.62 468 ASP A C 1
ATOM 3495 O O . ASP A 1 468 ? 27.189 3.120 -26.062 1.00 93.62 468 ASP A O 1
ATOM 3499 N N . PRO A 1 469 ? 24.973 2.887 -26.348 1.00 90.62 469 PRO A N 1
ATOM 3500 C CA . PRO A 1 469 ? 24.870 3.952 -27.346 1.00 90.62 469 PRO A CA 1
ATOM 3501 C C . PRO A 1 469 ? 24.974 5.348 -26.714 1.00 90.62 469 PRO A C 1
ATOM 3503 O O . PRO A 1 469 ? 24.489 5.588 -25.608 1.00 90.62 469 PRO A O 1
ATOM 3506 N N . SER A 1 470 ? 25.540 6.314 -27.445 1.00 90.12 470 SER A N 1
ATOM 3507 C CA . SER A 1 470 ? 25.386 7.730 -27.081 1.00 90.12 470 SER A CA 1
ATOM 3508 C C . SER A 1 470 ? 23.957 8.223 -27.379 1.00 90.12 470 SER A C 1
ATOM 3510 O O . SER A 1 470 ? 23.282 7.631 -28.225 1.00 90.12 470 SER A O 1
ATOM 3512 N N . PRO A 1 471 ? 23.492 9.345 -26.792 1.00 88.75 471 PRO A N 1
ATOM 3513 C CA . PRO A 1 471 ? 22.219 9.967 -27.179 1.00 88.75 471 PRO A CA 1
ATOM 3514 C C . PRO A 1 471 ? 22.105 10.196 -28.695 1.00 88.75 471 PRO A C 1
ATOM 3516 O O . PRO A 1 471 ? 21.078 9.901 -29.301 1.00 88.75 471 PRO A O 1
ATOM 3519 N N . SER A 1 472 ? 23.198 10.622 -29.339 1.00 83.94 472 SER A N 1
ATOM 3520 C CA . SER A 1 472 ? 23.273 10.764 -30.797 1.00 83.94 472 SER A CA 1
ATOM 3521 C C . SER A 1 472 ? 23.209 9.443 -31.566 1.00 83.94 472 SER A C 1
ATOM 3523 O O . SER A 1 472 ? 22.762 9.458 -32.706 1.00 83.94 472 SER A O 1
ATOM 3525 N N . ASP A 1 473 ? 23.615 8.311 -30.986 1.00 81.81 473 ASP A N 1
ATOM 3526 C CA . ASP A 1 473 ? 23.443 6.998 -31.624 1.00 81.81 473 ASP A CA 1
ATOM 3527 C C . ASP A 1 473 ? 21.999 6.506 -31.513 1.00 81.81 473 ASP A C 1
ATOM 3529 O O . ASP A 1 473 ? 21.495 5.913 -32.462 1.00 81.81 473 ASP A O 1
ATOM 3533 N N . ILE A 1 474 ? 21.308 6.795 -30.404 1.00 83.50 474 ILE A N 1
ATOM 3534 C CA . ILE A 1 474 ? 19.876 6.485 -30.256 1.00 83.50 474 ILE A CA 1
ATOM 3535 C C . ILE A 1 474 ? 19.061 7.251 -31.311 1.00 83.50 474 ILE A C 1
ATOM 3537 O O . ILE A 1 474 ? 18.194 6.660 -31.946 1.00 83.50 474 ILE A O 1
ATOM 3541 N N . VAL A 1 475 ? 19.389 8.530 -31.539 1.00 77.00 475 VAL A N 1
ATOM 3542 C CA . VAL A 1 475 ? 18.672 9.422 -32.471 1.00 77.00 475 VAL A CA 1
ATOM 3543 C C . VAL A 1 475 ? 19.095 9.246 -33.937 1.00 77.00 475 VAL A C 1
ATOM 3545 O O . VAL A 1 475 ? 18.237 9.195 -34.811 1.00 77.00 475 VAL A O 1
ATOM 3548 N N . MET A 1 476 ? 20.398 9.167 -34.243 1.00 56.09 476 MET A N 1
ATOM 3549 C CA . MET A 1 476 ? 20.894 9.138 -35.635 1.00 56.09 476 MET A CA 1
ATOM 3550 C C . MET A 1 476 ? 21.261 7.743 -36.161 1.00 56.09 476 MET A C 1
ATOM 3552 O O . MET A 1 476 ? 21.346 7.571 -37.372 1.00 56.09 476 MET A O 1
ATOM 3556 N N . ASN A 1 477 ? 21.492 6.755 -35.289 1.00 48.34 477 ASN A N 1
ATOM 3557 C CA . ASN A 1 477 ? 21.873 5.380 -35.660 1.00 48.34 477 ASN A CA 1
ATOM 3558 C C . ASN A 1 477 ? 20.863 4.331 -35.137 1.00 48.34 477 ASN A C 1
ATOM 3560 O O . ASN A 1 477 ? 21.176 3.140 -35.079 1.00 48.34 477 ASN A O 1
ATOM 3564 N N . GLY A 1 478 ? 19.672 4.763 -34.711 1.00 50.19 478 GLY A N 1
ATOM 3565 C CA . GLY A 1 478 ? 18.755 3.951 -33.918 1.00 50.19 478 GLY A CA 1
ATOM 3566 C C . GLY A 1 478 ? 18.264 2.679 -34.616 1.00 50.19 478 GLY A C 1
ATOM 3567 O O . GLY A 1 478 ? 17.794 2.696 -35.754 1.00 50.19 478 GLY A O 1
ATOM 3568 N N . ALA A 1 479 ? 18.232 1.570 -33.872 1.00 51.16 479 ALA A N 1
ATOM 3569 C CA . ALA A 1 479 ? 17.456 0.374 -34.216 1.00 51.16 479 ALA A CA 1
ATOM 3570 C C . ALA A 1 479 ? 15.940 0.591 -33.990 1.00 51.16 479 ALA A C 1
ATOM 3572 O O . ALA A 1 479 ? 15.215 -0.331 -33.608 1.00 51.16 479 ALA A O 1
ATOM 3573 N N . CYS A 1 480 ? 15.469 1.818 -34.203 1.00 63.66 480 CYS A N 1
ATOM 3574 C CA . CYS A 1 480 ? 14.275 2.366 -33.592 1.00 63.66 480 CYS A CA 1
ATOM 3575 C C . CYS A 1 480 ? 13.344 2.878 -34.673 1.00 63.66 480 CYS A C 1
ATOM 3577 O O . CYS A 1 480 ? 13.587 3.891 -35.321 1.00 63.66 480 CYS A O 1
ATOM 3579 N N . GLY A 1 481 ? 12.314 2.076 -34.916 1.00 57.53 481 GLY A N 1
ATOM 3580 C CA . GLY A 1 481 ? 11.509 2.192 -36.108 1.00 57.53 481 GLY A CA 1
ATOM 3581 C C . GLY A 1 481 ? 10.935 0.855 -36.533 1.00 57.53 481 GLY A C 1
ATOM 3582 O O . GLY A 1 481 ? 11.644 -0.147 -36.603 1.00 57.53 481 GLY A O 1
ATOM 3583 N N . SER A 1 482 ? 9.655 0.873 -36.878 1.00 57.53 482 SER A N 1
ATOM 3584 C CA . SER A 1 482 ? 8.913 -0.236 -37.482 1.00 57.53 482 SER A CA 1
ATOM 3585 C C . SER A 1 482 ? 9.252 -0.438 -38.970 1.00 57.53 482 SER A C 1
ATOM 3587 O O . SER A 1 482 ? 8.648 -1.271 -39.646 1.00 57.53 482 SER A O 1
ATOM 3589 N N . LEU A 1 483 ? 10.241 0.301 -39.480 1.00 60.06 483 LEU A N 1
ATOM 3590 C CA . LEU A 1 483 ? 10.801 0.235 -40.827 1.00 60.06 483 LEU A CA 1
ATOM 3591 C C . LEU A 1 483 ? 12.303 -0.021 -40.741 1.00 60.06 483 LEU A C 1
ATOM 3593 O O . LEU A 1 483 ? 12.956 0.542 -39.867 1.00 60.06 483 LEU A O 1
ATOM 3597 N N . GLN A 1 484 ? 12.868 -0.786 -41.674 1.00 66.06 484 GLN A N 1
ATOM 3598 C CA . GLN A 1 484 ? 14.306 -1.049 -41.753 1.00 66.06 484 GLN A CA 1
ATOM 3599 C C . GLN A 1 484 ? 14.814 -1.009 -43.195 1.00 66.06 484 GLN A C 1
ATOM 3601 O O . GLN A 1 484 ? 14.189 -1.571 -44.090 1.00 66.06 484 GLN A O 1
ATOM 3606 N N . ASN A 1 485 ? 15.977 -0.403 -43.422 1.00 66.81 485 ASN A N 1
ATOM 3607 C CA . ASN A 1 485 ? 16.728 -0.559 -44.663 1.00 66.81 485 ASN A CA 1
ATOM 3608 C C . ASN A 1 485 ? 17.479 -1.901 -44.621 1.00 66.81 485 ASN A C 1
ATOM 3610 O O . ASN A 1 485 ? 18.388 -2.096 -43.817 1.00 66.81 485 ASN A O 1
ATOM 3614 N N . GLU A 1 486 ? 17.092 -2.840 -45.485 1.00 65.25 486 GLU A N 1
ATOM 3615 C CA . GLU A 1 486 ? 17.620 -4.213 -45.541 1.00 65.25 486 GLU A CA 1
ATOM 3616 C C . GLU A 1 486 ? 19.135 -4.257 -45.818 1.00 65.25 486 GLU A C 1
ATOM 3618 O O . GLU A 1 486 ? 19.817 -5.193 -45.401 1.00 65.25 486 GLU A O 1
ATOM 3623 N N . ARG A 1 487 ? 19.680 -3.243 -46.512 1.00 67.19 487 ARG A N 1
ATOM 3624 C CA . ARG A 1 487 ? 21.104 -3.177 -46.872 1.00 67.19 487 ARG A CA 1
ATOM 3625 C C . ARG A 1 487 ? 21.966 -2.607 -45.748 1.00 67.19 487 ARG A C 1
ATOM 3627 O O . ARG A 1 487 ? 23.078 -3.095 -45.548 1.00 67.19 487 ARG A O 1
ATOM 3634 N N . THR A 1 488 ? 21.505 -1.558 -45.068 1.00 67.88 488 THR A N 1
ATOM 3635 C CA . THR A 1 488 ? 22.280 -0.886 -44.006 1.00 67.88 488 THR A CA 1
ATOM 3636 C C . THR A 1 488 ? 21.986 -1.443 -42.613 1.00 67.88 488 THR A C 1
ATOM 3638 O O . THR A 1 488 ? 22.819 -1.314 -41.721 1.00 67.88 488 THR A O 1
ATOM 3641 N N . GLY A 1 489 ? 20.827 -2.080 -42.423 1.00 64.94 489 GLY A N 1
ATOM 3642 C CA . GLY A 1 489 ? 20.311 -2.521 -41.125 1.00 64.94 489 GLY A CA 1
ATOM 3643 C C . GLY A 1 489 ? 19.681 -1.399 -40.289 1.00 64.94 489 GLY A C 1
ATOM 3644 O O . GLY A 1 489 ? 19.124 -1.683 -39.230 1.00 64.94 489 GLY A O 1
ATOM 3645 N N . GLN A 1 490 ? 19.736 -0.152 -40.757 1.00 66.88 490 GLN A N 1
ATOM 3646 C CA . GLN A 1 490 ? 19.218 1.031 -40.069 1.00 66.88 490 GLN A CA 1
ATOM 3647 C C . GLN A 1 490 ? 17.689 1.020 -40.033 1.00 66.88 490 GLN A C 1
ATOM 3649 O O . GLN A 1 490 ? 17.054 0.637 -41.019 1.00 66.88 490 GLN A O 1
ATOM 3654 N N . ARG A 1 491 ? 17.101 1.417 -38.900 1.00 68.31 491 ARG A N 1
ATOM 3655 C CA . ARG A 1 491 ? 15.648 1.482 -38.708 1.00 68.31 491 ARG A CA 1
ATOM 3656 C C . ARG A 1 491 ? 15.174 2.936 -38.630 1.00 68.31 491 ARG A C 1
ATOM 3658 O O . ARG A 1 491 ? 15.958 3.824 -38.314 1.00 68.31 491 ARG A O 1
ATOM 3665 N N . TYR A 1 492 ? 13.901 3.166 -38.949 1.00 63.31 492 TYR A N 1
ATOM 3666 C CA . TYR A 1 492 ? 13.311 4.507 -39.039 1.00 63.31 492 TYR A CA 1
ATOM 3667 C C . TYR A 1 492 ? 11.893 4.523 -38.462 1.00 63.31 492 TYR A C 1
ATOM 3669 O O . TYR A 1 492 ? 11.085 3.639 -38.755 1.00 63.31 492 TYR A O 1
ATOM 3677 N N . THR A 1 493 ? 11.581 5.533 -37.651 1.00 59.12 493 THR A N 1
ATOM 3678 C CA . THR A 1 493 ? 10.251 5.733 -37.049 1.00 59.12 493 THR A CA 1
ATOM 3679 C C . THR A 1 493 ? 9.215 6.282 -38.026 1.00 59.12 493 THR A C 1
ATOM 3681 O O . THR A 1 493 ? 8.027 6.138 -37.762 1.00 59.12 493 THR A O 1
ATOM 3684 N N . SER A 1 494 ? 9.641 6.871 -39.150 1.00 57.03 494 SER A N 1
ATOM 3685 C CA . SER A 1 494 ? 8.761 7.330 -40.227 1.00 57.03 494 SER A CA 1
ATOM 3686 C C . SER A 1 494 ? 9.210 6.792 -41.587 1.00 57.03 494 SER A C 1
ATOM 3688 O O . SER A 1 494 ? 10.405 6.632 -41.863 1.00 57.03 494 SER A O 1
ATOM 3690 N N . LEU A 1 495 ? 8.245 6.558 -42.484 1.00 59.69 495 LEU A N 1
ATOM 3691 C CA . LEU A 1 495 ? 8.550 6.155 -43.861 1.00 59.69 495 LEU A CA 1
ATOM 3692 C C . LEU A 1 495 ? 9.242 7.269 -44.653 1.00 59.69 495 LEU A C 1
ATOM 3694 O O . LEU A 1 495 ? 10.010 6.978 -45.567 1.00 59.69 495 LEU A O 1
ATOM 3698 N N . GLN A 1 496 ? 9.015 8.533 -44.291 1.00 57.06 496 GLN A N 1
ATOM 3699 C CA . GLN A 1 496 ? 9.658 9.656 -44.962 1.00 57.06 496 GLN A CA 1
ATOM 3700 C C . GLN A 1 496 ? 11.166 9.684 -44.690 1.00 57.06 496 GLN A C 1
ATOM 3702 O O . GLN A 1 496 ? 11.936 9.913 -45.619 1.00 57.06 496 GLN A O 1
ATOM 3707 N N . ASP A 1 497 ? 11.598 9.387 -43.464 1.00 57.69 497 ASP A N 1
ATOM 3708 C CA . ASP A 1 497 ? 13.020 9.388 -43.105 1.00 57.69 497 ASP A CA 1
ATOM 3709 C C . ASP A 1 497 ? 13.754 8.181 -43.700 1.00 57.69 497 ASP A C 1
ATOM 3711 O O . ASP A 1 497 ? 14.835 8.345 -44.267 1.00 57.69 497 ASP A O 1
ATOM 3715 N N . ALA A 1 498 ? 13.112 7.005 -43.714 1.00 61.81 498 ALA A N 1
ATOM 3716 C CA . ALA A 1 498 ? 13.611 5.826 -44.430 1.00 61.81 498 ALA A CA 1
ATOM 3717 C C . ALA A 1 498 ? 13.836 6.095 -45.928 1.00 61.81 498 ALA A C 1
ATOM 3719 O O . ALA A 1 498 ? 14.791 5.603 -46.524 1.00 61.81 498 ALA A O 1
ATOM 3720 N N . ILE A 1 499 ? 12.944 6.877 -46.542 1.00 59.19 499 ILE A N 1
ATOM 3721 C CA . ILE A 1 499 ? 13.024 7.282 -47.949 1.00 59.19 499 ILE A CA 1
ATOM 3722 C C . ILE A 1 499 ? 14.106 8.346 -48.176 1.00 59.19 499 ILE A C 1
ATOM 3724 O O . ILE A 1 499 ? 14.786 8.298 -49.199 1.00 59.19 499 ILE A O 1
ATOM 3728 N N . ASN A 1 500 ? 14.262 9.299 -47.253 1.00 59.44 500 ASN A N 1
ATOM 3729 C CA . ASN A 1 500 ? 15.236 10.391 -47.364 1.00 59.44 500 ASN A CA 1
ATOM 3730 C C . ASN A 1 500 ? 16.691 9.893 -47.311 1.00 59.44 500 ASN A C 1
ATOM 3732 O O . ASN A 1 500 ? 17.564 10.504 -47.926 1.00 59.44 500 ASN A O 1
ATOM 3736 N N . ASP A 1 501 ? 16.938 8.813 -46.569 1.00 59.25 501 ASP A N 1
ATOM 3737 C CA . ASP A 1 501 ? 18.269 8.246 -46.316 1.00 59.25 501 ASP A CA 1
ATOM 3738 C C . ASP A 1 501 ? 18.636 7.075 -47.259 1.00 59.25 501 ASP A C 1
ATOM 3740 O O . ASP A 1 501 ? 19.805 6.714 -47.399 1.00 59.25 501 ASP A O 1
ATOM 3744 N N . ALA A 1 502 ? 17.652 6.495 -47.958 1.00 58.28 502 ALA A N 1
ATOM 3745 C CA . ALA A 1 502 ? 17.865 5.414 -48.919 1.00 58.28 502 ALA A CA 1
ATOM 3746 C C . ALA A 1 502 ? 18.742 5.850 -50.111 1.00 58.28 502 ALA A C 1
ATOM 3748 O O . ALA A 1 502 ? 18.425 6.812 -50.812 1.00 58.28 502 ALA A O 1
ATOM 3749 N N . ASP A 1 503 ? 19.807 5.093 -50.408 1.00 58.88 503 ASP A N 1
ATOM 3750 C CA . ASP A 1 503 ? 20.715 5.381 -51.528 1.00 58.88 503 ASP A CA 1
ATOM 3751 C C . ASP A 1 503 ? 20.012 5.144 -52.888 1.00 58.88 503 ASP A C 1
ATOM 3753 O O . ASP A 1 503 ? 19.786 3.985 -53.274 1.00 58.88 503 ASP A O 1
ATOM 3757 N N . PRO A 1 504 ? 19.719 6.198 -53.686 1.00 49.44 504 PRO A N 1
ATOM 3758 C CA . PRO A 1 504 ? 19.011 6.056 -54.961 1.00 49.44 504 PRO A CA 1
ATOM 3759 C C . PRO A 1 504 ? 19.850 5.363 -56.046 1.00 49.44 504 PRO A C 1
ATOM 3761 O O . PRO A 1 504 ? 19.328 4.999 -57.102 1.00 49.44 504 PRO A O 1
ATOM 3764 N N . MET A 1 505 ? 21.161 5.221 -55.821 1.00 43.56 505 MET A N 1
ATOM 3765 C CA . MET A 1 505 ? 22.114 4.554 -56.709 1.00 43.56 505 MET A CA 1
ATOM 3766 C C . MET A 1 505 ? 22.506 3.155 -56.205 1.00 43.56 505 MET A C 1
ATOM 3768 O O . MET A 1 505 ? 22.971 2.337 -57.004 1.00 43.56 505 MET A O 1
ATOM 3772 N N . GLY A 1 506 ? 22.323 2.883 -54.909 1.00 54.38 506 GLY A N 1
ATOM 3773 C CA . GLY A 1 506 ? 22.664 1.627 -54.234 1.00 54.38 506 GLY A CA 1
ATOM 3774 C C . GLY A 1 506 ? 21.616 0.519 -54.376 1.00 54.38 506 GLY A C 1
ATOM 3775 O O . GLY A 1 506 ? 21.98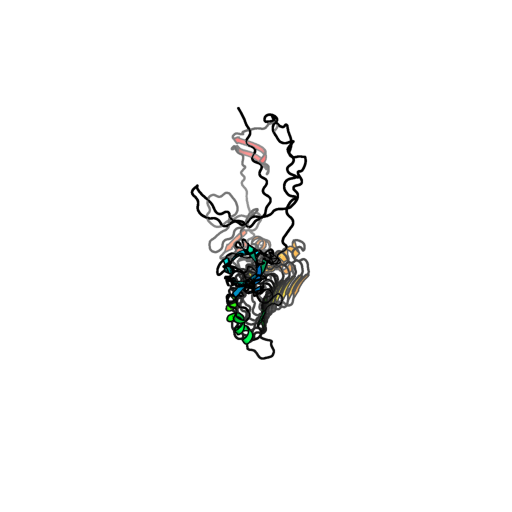1 -0.658 -54.388 1.00 54.38 506 GLY A O 1
ATOM 3776 N N . GLY A 1 507 ? 20.343 0.886 -54.559 1.00 55.12 507 GLY A N 1
ATOM 3777 C CA . GLY A 1 507 ? 19.235 -0.065 -54.711 1.00 55.12 507 GLY A CA 1
ATOM 3778 C C . GLY A 1 507 ? 18.701 -0.578 -53.375 1.00 55.12 507 GLY A C 1
ATOM 3779 O O . GLY A 1 507 ? 18.599 -1.786 -53.174 1.00 55.12 507 GLY A O 1
ATOM 3780 N N . ASP A 1 508 ? 18.391 0.344 -52.467 1.00 54.44 508 ASP A N 1
ATOM 3781 C CA . ASP A 1 508 ? 17.980 0.035 -51.098 1.00 54.44 508 ASP A CA 1
ATOM 3782 C C . ASP A 1 508 ? 16.557 -0.537 -51.036 1.00 54.44 508 ASP A C 1
ATOM 3784 O O . ASP A 1 508 ? 15.639 -0.056 -51.709 1.00 54.44 508 ASP A O 1
ATOM 3788 N N . THR A 1 509 ? 16.381 -1.557 -50.194 1.00 55.56 509 THR A N 1
ATOM 3789 C CA . THR A 1 509 ? 15.078 -2.135 -49.853 1.00 55.56 509 THR A CA 1
ATOM 3790 C C . THR A 1 509 ? 14.652 -1.612 -48.486 1.00 55.56 509 THR A C 1
ATOM 3792 O O . THR A 1 509 ? 15.362 -1.849 -47.510 1.00 55.56 509 THR A O 1
ATOM 3795 N N . ILE A 1 510 ? 13.479 -0.982 -48.378 1.00 59.22 510 ILE A N 1
ATOM 3796 C CA . ILE A 1 510 ? 12.855 -0.730 -47.069 1.00 59.22 510 ILE A CA 1
ATOM 3797 C C . ILE A 1 510 ? 11.840 -1.842 -46.774 1.00 59.22 510 ILE A C 1
ATOM 3799 O O . ILE A 1 510 ? 10.949 -2.107 -47.591 1.00 59.22 510 ILE A O 1
ATOM 3803 N N . ILE A 1 511 ? 11.991 -2.487 -45.615 1.00 54.38 511 ILE A N 1
ATOM 3804 C CA . ILE A 1 511 ? 11.108 -3.529 -45.074 1.00 54.38 511 ILE A CA 1
ATOM 3805 C C . ILE A 1 511 ? 10.341 -3.002 -43.857 1.00 54.38 511 ILE A C 1
ATOM 3807 O O . ILE A 1 511 ? 10.838 -2.153 -43.123 1.00 54.38 511 ILE A O 1
ATOM 3811 N N . PHE A 1 512 ? 9.138 -3.526 -43.637 1.00 53.44 512 PHE A N 1
ATOM 3812 C CA . PHE A 1 512 ? 8.313 -3.243 -42.461 1.00 53.44 512 PHE A CA 1
ATOM 3813 C C . PHE A 1 512 ? 8.516 -4.370 -41.445 1.00 53.44 512 PHE A C 1
ATOM 3815 O O . PHE A 1 512 ? 8.423 -5.543 -41.811 1.00 53.44 512 PHE A O 1
ATOM 3822 N N . LEU A 1 513 ? 8.814 -4.021 -40.196 1.00 51.31 513 LEU A N 1
ATOM 3823 C CA . LEU A 1 513 ? 9.095 -4.973 -39.119 1.00 51.31 513 LEU A CA 1
ATOM 3824 C C . LEU A 1 513 ? 7.857 -5.285 -38.273 1.00 51.31 513 LEU A C 1
ATOM 3826 O O . LEU A 1 513 ? 7.677 -6.433 -37.875 1.00 51.31 513 LEU A O 1
ATOM 3830 N N . ASP A 1 514 ? 6.978 -4.296 -38.099 1.00 48.91 514 ASP A N 1
ATOM 3831 C CA . ASP A 1 514 ? 5.731 -4.393 -37.337 1.00 48.91 514 ASP A CA 1
ATOM 3832 C C . ASP A 1 514 ? 4.524 -3.905 -38.158 1.00 48.91 514 ASP A C 1
ATOM 3834 O O . ASP A 1 514 ? 4.661 -3.308 -39.231 1.00 48.91 514 ASP A O 1
ATOM 3838 N N . ASN A 1 515 ? 3.311 -4.134 -37.644 1.00 41.06 515 ASN A N 1
ATOM 3839 C CA . ASN A 1 515 ? 2.102 -3.521 -38.199 1.00 41.06 515 ASN A CA 1
ATOM 3840 C C . ASN A 1 515 ? 2.075 -2.024 -37.855 1.00 41.06 515 ASN A C 1
ATOM 3842 O O . ASN A 1 515 ? 1.852 -1.661 -36.703 1.00 41.06 515 ASN A O 1
ATOM 3846 N N . ILE A 1 516 ? 2.256 -1.164 -38.857 1.00 43.25 516 ILE A N 1
ATOM 3847 C CA . ILE A 1 516 ? 2.193 0.293 -38.690 1.00 43.25 516 ILE A CA 1
ATOM 3848 C C . ILE A 1 516 ? 0.751 0.790 -38.861 1.00 43.25 516 ILE A C 1
ATOM 3850 O O . ILE A 1 516 ? 0.208 0.737 -39.966 1.00 43.25 516 ILE A O 1
ATOM 3854 N N . GLU A 1 517 ? 0.162 1.335 -37.793 1.00 39.47 517 GLU A N 1
ATOM 3855 C CA . GLU A 1 517 ? -0.958 2.283 -37.880 1.00 39.47 517 GLU A CA 1
ATOM 3856 C C . GLU A 1 517 ? -0.422 3.707 -37.655 1.00 39.47 517 GLU A C 1
ATOM 3858 O O . GLU A 1 517 ? -0.093 4.087 -36.535 1.00 39.47 517 GLU A O 1
ATOM 3863 N N . GLU A 1 518 ? -0.332 4.506 -38.721 1.00 36.75 518 GLU A N 1
ATOM 3864 C CA . GLU A 1 518 ? 0.038 5.928 -38.649 1.00 36.75 518 GLU A CA 1
ATOM 3865 C C . GLU A 1 518 ? -1.191 6.819 -38.872 1.00 36.75 518 GLU A C 1
ATOM 3867 O O . GLU A 1 518 ? -1.903 6.690 -39.874 1.00 36.75 518 GLU A O 1
ATOM 3872 N N . SER A 1 519 ? -1.423 7.774 -37.965 1.00 32.28 519 SER A N 1
ATOM 3873 C CA . SER A 1 519 ? -2.528 8.730 -38.085 1.00 32.28 519 SER A CA 1
ATOM 3874 C C . SER A 1 519 ? -2.197 10.141 -37.576 1.00 32.28 519 SER A C 1
ATOM 3876 O O . SER A 1 519 ? -2.607 10.503 -36.477 1.00 32.28 519 SER A O 1
ATOM 3878 N N . PHE A 1 520 ? -1.558 10.980 -38.401 1.00 32.06 520 PHE A N 1
ATOM 3879 C CA . PHE A 1 520 ? -2.086 12.316 -38.752 1.00 32.06 520 PHE A CA 1
ATOM 3880 C C . PHE A 1 520 ? -1.288 12.980 -39.887 1.00 32.06 520 PHE A C 1
ATOM 3882 O O . PHE A 1 520 ? -0.162 12.594 -40.174 1.00 32.06 520 PHE A O 1
ATOM 3889 N N . VAL A 1 521 ? -1.881 13.981 -40.549 1.00 33.97 521 VAL A N 1
ATOM 3890 C CA . VAL A 1 521 ? -1.333 14.609 -41.766 1.00 33.97 521 VAL A CA 1
ATOM 3891 C C . VAL A 1 521 ? -1.364 16.134 -41.701 1.00 33.97 521 VAL A C 1
ATOM 3893 O O . VAL A 1 521 ? -2.383 16.729 -41.352 1.00 33.97 521 VAL A O 1
ATOM 3896 N N . ALA A 1 522 ? -0.287 16.760 -42.186 1.00 24.69 522 ALA A N 1
ATOM 3897 C CA . ALA A 1 522 ? -0.324 18.095 -42.777 1.00 24.69 522 ALA A CA 1
ATOM 3898 C C . ALA A 1 522 ? 0.710 18.209 -43.920 1.00 24.69 522 ALA A C 1
ATOM 3900 O O . ALA A 1 522 ? 1.896 18.002 -43.700 1.00 24.69 522 ALA A O 1
ATOM 3901 N N . TYR A 1 523 ? 0.249 18.592 -45.118 1.00 27.52 523 TYR A N 1
ATOM 3902 C CA . TYR A 1 523 ? 1.050 18.905 -46.321 1.00 27.52 523 TYR A CA 1
ATOM 3903 C C . TYR A 1 523 ? 1.757 17.738 -47.057 1.00 27.52 523 TYR A C 1
ATOM 3905 O O . TYR A 1 523 ? 2.959 17.768 -47.280 1.00 27.52 523 TYR A O 1
ATOM 3913 N N . ASN A 1 524 ? 0.936 16.807 -47.565 1.00 28.42 524 ASN A N 1
ATOM 3914 C CA . ASN A 1 524 ? 1.098 16.022 -48.810 1.00 28.42 524 ASN A CA 1
ATOM 3915 C C . ASN A 1 524 ? 2.452 15.297 -49.072 1.00 28.42 524 ASN A C 1
ATOM 3917 O O . ASN A 1 524 ? 3.387 15.918 -49.564 1.00 28.42 524 ASN A O 1
ATOM 3921 N N . SER A 1 525 ? 2.578 13.965 -48.964 1.00 32.12 525 SER A N 1
ATOM 3922 C CA . SER A 1 525 ? 1.575 12.918 -48.664 1.00 32.12 525 SER A CA 1
ATOM 3923 C C . SER A 1 525 ? 2.222 11.530 -48.474 1.00 32.12 525 SER A C 1
ATOM 3925 O O . SER A 1 525 ? 2.996 11.120 -49.337 1.00 32.12 525 SER A O 1
ATOM 3927 N N . VAL A 1 526 ? 1.797 10.760 -47.461 1.00 31.23 526 VAL A N 1
ATOM 3928 C CA . VAL A 1 526 ? 2.027 9.302 -47.310 1.00 31.23 526 VAL A CA 1
ATOM 3929 C C . VAL A 1 526 ? 0.783 8.656 -46.678 1.00 31.23 526 VAL A C 1
ATOM 3931 O O . VAL A 1 526 ? 0.155 9.277 -45.829 1.00 31.23 526 VAL A O 1
ATOM 3934 N N . TYR A 1 527 ? 0.442 7.425 -47.083 1.00 37.97 527 TYR A N 1
ATOM 3935 C CA . TYR A 1 527 ? -0.486 6.506 -46.404 1.00 37.97 527 TYR A CA 1
ATOM 3936 C C . TYR A 1 527 ? -0.176 5.038 -46.754 1.00 37.97 527 TYR A C 1
ATOM 3938 O O . TYR A 1 527 ? -0.191 4.648 -47.924 1.00 37.97 527 TYR A O 1
ATOM 3946 N N . VAL A 1 528 ? 0.073 4.211 -45.737 1.00 37.69 528 VAL A N 1
ATOM 3947 C CA . VAL A 1 528 ? 0.424 2.785 -45.866 1.00 37.69 528 VAL A CA 1
ATOM 3948 C C . VAL A 1 528 ? -0.782 1.900 -45.531 1.00 37.69 528 VAL A C 1
ATOM 3950 O O . VAL A 1 528 ? -1.621 2.275 -44.716 1.00 37.69 528 VAL A O 1
ATOM 3953 N N . ASN A 1 529 ? -0.872 0.706 -46.130 1.00 32.19 529 ASN A N 1
ATOM 3954 C CA . ASN A 1 529 ? -1.614 -0.396 -45.512 1.00 32.19 529 ASN A CA 1
ATOM 3955 C C . ASN A 1 529 ? -1.105 -1.771 -45.983 1.00 32.19 529 ASN A C 1
ATOM 3957 O O . ASN A 1 529 ? -0.990 -2.024 -47.187 1.00 32.19 529 ASN A O 1
ATOM 3961 N N . SER A 1 530 ? -0.794 -2.655 -45.031 1.00 32.31 530 SER A N 1
ATOM 3962 C CA . SER A 1 530 ? -0.299 -4.013 -45.297 1.00 32.31 530 SER A CA 1
ATOM 3963 C C . SER A 1 530 ? -1.458 -5.006 -45.475 1.00 32.31 530 SER A C 1
ATOM 3965 O O . SER A 1 530 ? -2.574 -4.766 -45.026 1.00 32.31 530 SER A O 1
ATOM 3967 N N . ASN A 1 531 ? -1.208 -6.130 -46.153 1.00 29.22 531 ASN A N 1
ATOM 3968 C CA . ASN A 1 531 ? -2.195 -7.170 -46.493 1.00 29.22 531 ASN A CA 1
ATOM 3969 C C . ASN A 1 531 ? -3.364 -6.761 -47.433 1.00 29.22 531 ASN A C 1
ATOM 3971 O O . ASN A 1 531 ? -4.396 -7.435 -47.424 1.00 29.22 531 ASN A O 1
ATOM 3975 N N . GLY A 1 532 ? -3.223 -5.739 -48.303 1.00 28.19 532 GLY A N 1
ATOM 3976 C CA . GLY A 1 532 ? -4.328 -5.398 -49.229 1.00 28.19 532 GLY A CA 1
ATOM 3977 C C . GLY A 1 532 ? -4.136 -4.484 -50.459 1.00 28.19 532 GLY A C 1
ATOM 3978 O O . GLY A 1 532 ? -4.988 -4.589 -51.338 1.00 28.19 532 GLY A O 1
ATOM 3979 N N . PHE A 1 533 ? -3.060 -3.678 -50.582 1.00 27.66 533 PHE A N 1
ATOM 3980 C CA . PHE A 1 533 ? -2.857 -2.595 -51.597 1.00 27.66 533 PHE A CA 1
ATOM 3981 C C . PHE A 1 533 ? -3.771 -1.345 -51.410 1.00 27.66 533 PHE A C 1
ATOM 3983 O O . PHE A 1 533 ? -4.929 -1.506 -51.044 1.00 27.66 533 PHE A O 1
ATOM 3990 N N . THR A 1 534 ? -3.414 -0.076 -51.706 1.00 29.42 534 THR A N 1
ATOM 3991 C CA . THR A 1 534 ? -2.127 0.664 -51.852 1.00 29.42 534 THR A CA 1
ATOM 3992 C C . THR A 1 534 ? -2.401 2.198 -51.781 1.00 29.42 534 THR A C 1
ATOM 3994 O O . THR A 1 534 ? -3.467 2.651 -52.184 1.00 29.42 534 THR A O 1
ATOM 3997 N N . LEU A 1 535 ? -1.412 2.971 -51.302 1.00 36.06 535 LEU A N 1
ATOM 3998 C CA . LEU A 1 535 ? -1.200 4.445 -51.297 1.00 36.06 535 LEU A CA 1
ATOM 3999 C C . LEU A 1 535 ? -1.783 5.295 -52.471 1.00 36.06 535 LEU A C 1
ATOM 4001 O O . LEU A 1 535 ? -1.801 4.833 -53.611 1.00 36.06 535 LEU A O 1
ATOM 4005 N N . THR A 1 536 ? -2.155 6.577 -52.242 1.00 31.38 536 THR A N 1
ATOM 4006 C CA . THR A 1 536 ? -2.446 7.597 -53.302 1.00 31.38 536 THR A CA 1
ATOM 4007 C C . THR A 1 536 ? -2.164 9.067 -52.876 1.00 31.38 536 THR A C 1
ATOM 4009 O O . THR A 1 536 ? -2.217 9.397 -51.695 1.00 31.38 536 THR A O 1
ATOM 4012 N N . ILE A 1 537 ? -1.861 9.929 -53.863 1.00 40.53 537 ILE A N 1
ATOM 4013 C CA . ILE A 1 537 ? -1.422 11.353 -53.821 1.00 40.53 537 ILE A CA 1
ATOM 4014 C C . ILE A 1 537 ? -2.585 12.282 -54.300 1.00 40.53 537 ILE A C 1
ATOM 4016 O O . ILE A 1 537 ? -3.378 11.828 -55.127 1.00 40.53 537 ILE A O 1
ATOM 4020 N N . PRO A 1 538 ? -2.741 13.540 -53.817 1.00 27.36 538 PRO A N 1
ATOM 4021 C CA . PRO A 1 538 ? -3.951 14.378 -54.018 1.00 27.36 538 PRO A CA 1
ATOM 4022 C C . PRO A 1 538 ? -4.056 15.081 -55.391 1.00 27.36 538 PRO A C 1
ATOM 4024 O O . PRO A 1 538 ? -3.048 15.249 -56.071 1.00 27.36 538 PRO A O 1
ATOM 4027 N N . ASP A 1 539 ? -5.194 15.646 -55.825 1.00 32.94 539 ASP A N 1
ATOM 4028 C CA . ASP A 1 539 ? -6.620 15.421 -55.489 1.00 32.94 539 ASP A CA 1
ATOM 4029 C C . ASP A 1 539 ? -7.483 15.940 -56.665 1.00 32.94 539 ASP A C 1
ATOM 4031 O O . ASP A 1 539 ? -8.004 17.050 -56.635 1.00 32.94 539 ASP A O 1
ATOM 4035 N N . GLU A 1 540 ? -7.541 15.173 -57.759 1.00 31.72 540 GLU A N 1
ATOM 4036 C CA . GLU A 1 540 ? -8.618 15.189 -58.767 1.00 31.72 540 GLU A CA 1
ATOM 4037 C C . GLU A 1 540 ? -8.409 13.978 -59.703 1.00 31.72 540 GLU A C 1
ATOM 4039 O O . GLU A 1 540 ? -7.439 13.921 -60.458 1.00 31.72 540 GLU A O 1
ATOM 4044 N N . ILE A 1 541 ? -9.292 12.972 -59.640 1.00 35.75 541 ILE A N 1
ATOM 4045 C CA . ILE A 1 541 ? -9.197 11.729 -60.433 1.00 35.75 541 ILE A CA 1
ATOM 4046 C C . ILE A 1 541 ? -10.541 11.433 -61.109 1.00 35.75 541 ILE A C 1
ATOM 4048 O O . ILE A 1 541 ? -11.584 11.447 -60.451 1.00 35.75 541 ILE A O 1
ATOM 4052 N N . PRO A 1 542 ? -10.513 11.045 -62.394 1.00 37.56 542 PRO A N 1
ATOM 4053 C CA . PRO A 1 542 ? -11.371 9.962 -62.859 1.00 37.56 542 PRO A CA 1
ATOM 4054 C C . PRO A 1 542 ? -10.586 8.832 -63.555 1.00 37.56 542 PRO A C 1
ATOM 4056 O O . PRO A 1 542 ? -9.844 9.057 -64.506 1.00 37.56 542 PRO A O 1
ATOM 4059 N N . ASP A 1 543 ? -10.871 7.612 -63.089 1.00 35.31 543 ASP A N 1
ATOM 4060 C CA . ASP A 1 543 ? -10.520 6.279 -63.607 1.00 35.31 543 ASP A CA 1
ATOM 4061 C C . ASP A 1 543 ? -9.048 5.808 -63.611 1.00 35.31 543 ASP A C 1
ATOM 4063 O O . ASP A 1 543 ? -8.158 6.317 -64.288 1.00 35.31 543 ASP A O 1
ATOM 4067 N N . VAL A 1 544 ? -8.836 4.710 -62.874 1.00 33.94 544 VAL A N 1
ATOM 4068 C CA . VAL A 1 544 ? -7.550 4.043 -62.620 1.00 33.94 544 VAL A CA 1
ATOM 4069 C C . VAL A 1 544 ? -7.465 2.723 -63.392 1.00 33.94 544 VAL A C 1
ATOM 4071 O O . VAL A 1 544 ? -8.462 2.016 -63.543 1.00 33.94 544 VAL A O 1
ATOM 4074 N N . SER A 1 545 ? -6.261 2.308 -63.795 1.00 31.64 545 SER A N 1
ATOM 4075 C CA . SER A 1 545 ? -5.940 0.900 -64.092 1.00 31.64 545 SER A CA 1
ATOM 4076 C C . SER A 1 545 ? -4.434 0.635 -63.953 1.00 31.64 545 SER A C 1
ATOM 4078 O O . SER A 1 545 ? -3.686 0.841 -64.898 1.00 31.64 545 SER A O 1
ATOM 4080 N N . PHE A 1 546 ? -4.028 0.148 -62.773 1.00 29.47 546 PHE A N 1
ATOM 4081 C CA . PHE A 1 546 ? -2.695 -0.363 -62.399 1.00 29.47 546 PHE A CA 1
ATOM 4082 C C . PHE A 1 546 ? -1.445 0.508 -62.678 1.00 29.47 546 PHE A C 1
ATOM 4084 O O . PHE A 1 546 ? -0.962 0.611 -63.800 1.00 29.47 546 PHE A O 1
ATOM 4091 N N . GLY A 1 547 ? -0.774 0.917 -61.593 1.00 34.56 547 GLY A N 1
ATOM 4092 C CA . GLY A 1 547 ? 0.695 0.870 -61.548 1.00 34.56 547 GLY A CA 1
ATOM 4093 C C . GLY A 1 547 ? 1.487 2.081 -62.054 1.00 34.56 547 GLY A C 1
ATOM 4094 O O . GLY A 1 547 ? 2.538 1.887 -62.663 1.00 34.56 547 GLY A O 1
ATOM 4095 N N . ARG A 1 548 ? 1.058 3.314 -61.761 1.00 30.88 548 ARG A N 1
ATOM 4096 C CA . ARG A 1 548 ? 1.952 4.489 -61.759 1.00 30.88 548 ARG A CA 1
ATOM 4097 C C . ARG A 1 548 ? 1.480 5.540 -60.754 1.00 30.88 548 ARG A C 1
ATOM 4099 O O . ARG A 1 548 ? 0.302 5.871 -60.731 1.00 30.88 548 ARG A O 1
ATOM 4106 N N . MET A 1 549 ? 2.414 6.077 -59.975 1.00 33.44 549 MET A N 1
ATOM 4107 C CA . MET A 1 549 ? 2.274 7.334 -59.239 1.00 33.44 549 MET A CA 1
ATOM 4108 C C . MET A 1 549 ? 3.493 8.192 -59.562 1.00 33.44 549 MET A C 1
ATOM 4110 O O . MET A 1 549 ? 4.613 7.684 -59.583 1.00 33.44 549 MET A O 1
ATOM 4114 N N . GLU A 1 550 ? 3.265 9.470 -59.841 1.00 33.41 550 GLU A N 1
ATOM 4115 C CA . GLU A 1 550 ? 4.313 10.447 -60.125 1.00 33.41 550 GLU A CA 1
ATOM 4116 C C . GLU A 1 550 ? 4.393 11.419 -58.944 1.00 33.41 550 GLU A C 1
ATOM 4118 O O . GLU A 1 550 ? 3.398 12.045 -58.583 1.00 33.41 550 GLU A O 1
ATOM 4123 N N . ILE A 1 551 ? 5.574 11.520 -58.331 1.00 32.09 551 ILE A N 1
ATOM 4124 C CA . ILE A 1 551 ? 5.906 12.533 -57.323 1.00 32.09 551 ILE A CA 1
ATOM 4125 C C . ILE A 1 551 ? 6.988 13.431 -57.926 1.00 32.09 551 ILE A C 1
ATOM 4127 O O . ILE A 1 551 ? 7.839 12.983 -58.696 1.00 32.09 551 ILE A O 1
ATOM 4131 N N . TYR A 1 552 ? 6.926 14.722 -57.612 1.00 29.03 552 TYR A N 1
ATOM 4132 C CA . TYR A 1 552 ? 7.867 15.714 -58.116 1.00 29.03 552 TYR A CA 1
ATOM 4133 C C . TYR A 1 552 ? 9.290 15.500 -57.568 1.00 29.03 552 TYR A C 1
ATOM 4135 O O . TYR A 1 552 ? 9.483 15.475 -56.355 1.00 29.03 552 TYR A O 1
ATOM 4143 N N . HIS A 1 553 ? 10.261 15.506 -58.490 1.00 34.59 553 HIS A N 1
ATOM 4144 C CA . HIS A 1 553 ? 11.719 15.375 -58.309 1.00 34.59 553 HIS A CA 1
ATOM 4145 C C . HIS A 1 553 ? 12.245 13.929 -58.161 1.00 34.59 553 HIS A C 1
ATOM 4147 O O . HIS A 1 553 ? 12.423 13.404 -57.069 1.00 34.59 553 HIS A O 1
ATOM 4153 N N . ASP A 1 554 ? 12.549 13.341 -59.324 1.00 39.78 554 ASP A N 1
ATOM 4154 C CA . ASP A 1 554 ? 13.549 12.301 -59.634 1.00 39.78 554 ASP A CA 1
ATOM 4155 C C . ASP A 1 554 ? 13.533 10.938 -58.899 1.00 39.78 554 ASP A C 1
ATOM 4157 O O . ASP A 1 554 ? 14.302 10.050 -59.273 1.00 39.78 554 ASP A O 1
ATOM 4161 N N . VAL A 1 555 ? 12.630 10.707 -57.942 1.00 39.19 555 VAL A N 1
ATOM 4162 C CA . VAL A 1 555 ? 12.524 9.448 -57.176 1.00 39.19 555 VAL A CA 1
ATOM 4163 C C . VAL A 1 555 ? 11.270 8.652 -57.574 1.00 39.19 555 VAL A C 1
ATOM 4165 O O . VAL A 1 555 ? 10.149 9.145 -57.467 1.00 39.19 555 VAL A O 1
ATOM 4168 N N . VAL A 1 556 ? 11.441 7.397 -58.018 1.00 42.09 556 VAL A N 1
ATOM 4169 C CA . VAL A 1 556 ? 10.332 6.486 -58.380 1.00 42.09 556 VAL A CA 1
ATOM 4170 C C . VAL A 1 556 ? 10.252 5.310 -57.407 1.00 42.09 556 VAL A C 1
ATOM 4172 O O . VAL A 1 556 ? 11.196 4.526 -57.325 1.00 42.09 556 VAL A O 1
ATOM 4175 N N . PHE A 1 557 ? 9.105 5.142 -56.742 1.00 42.56 557 PHE A N 1
ATOM 4176 C CA . PHE A 1 557 ? 8.829 4.026 -55.827 1.00 42.56 557 PHE A CA 1
ATOM 4177 C C . PHE A 1 557 ? 8.154 2.843 -56.533 1.00 42.56 557 PHE A C 1
ATOM 4179 O O . PHE A 1 557 ? 7.208 3.014 -57.305 1.00 42.56 557 PHE A O 1
ATOM 4186 N N . ILE A 1 558 ? 8.607 1.626 -56.232 1.00 43.41 558 ILE A N 1
ATOM 4187 C CA . ILE A 1 558 ? 8.062 0.360 -56.738 1.00 43.41 558 ILE A CA 1
ATOM 4188 C C . ILE A 1 558 ? 7.805 -0.564 -55.542 1.00 43.41 558 ILE A C 1
ATOM 4190 O O . ILE A 1 558 ? 8.706 -0.789 -54.739 1.00 43.41 558 ILE A O 1
ATOM 4194 N N . TRP A 1 559 ? 6.593 -1.118 -55.424 1.00 40.69 559 TRP A N 1
ATOM 4195 C CA . TRP A 1 559 ? 6.230 -2.035 -54.334 1.00 40.69 559 TRP A CA 1
ATOM 4196 C C . TRP A 1 559 ? 6.221 -3.495 -54.801 1.00 40.69 559 TRP A C 1
ATOM 4198 O O . TRP A 1 559 ? 5.569 -3.823 -55.795 1.00 40.69 559 TRP A O 1
ATOM 4208 N N . LEU A 1 560 ? 6.923 -4.377 -54.083 1.00 36.31 560 LEU A N 1
ATOM 4209 C CA . LEU A 1 560 ? 6.989 -5.814 -54.363 1.00 36.31 560 LEU A CA 1
ATOM 4210 C C . LEU A 1 560 ? 6.988 -6.629 -53.062 1.00 36.31 560 LEU A C 1
ATOM 4212 O O . LEU A 1 560 ? 7.954 -6.616 -52.309 1.00 36.31 560 LEU A O 1
ATOM 4216 N N . GLY A 1 561 ? 5.919 -7.396 -52.824 1.00 36.06 561 GLY A N 1
ATOM 4217 C CA . GLY A 1 561 ? 5.904 -8.464 -51.811 1.00 36.06 561 GLY A CA 1
ATOM 4218 C C . GLY A 1 561 ? 6.049 -8.026 -50.347 1.00 36.06 561 GLY A C 1
ATOM 4219 O O . GLY A 1 561 ? 6.426 -8.855 -49.529 1.00 36.06 561 GLY A O 1
ATOM 4220 N N . GLY A 1 562 ? 5.760 -6.760 -50.029 1.00 41.12 562 GLY A N 1
ATOM 4221 C CA . GLY A 1 562 ? 5.999 -6.150 -48.712 1.00 41.12 562 GLY A CA 1
ATOM 4222 C C . GLY A 1 562 ? 7.080 -5.065 -48.736 1.00 41.12 562 GLY A C 1
ATOM 4223 O O . GLY A 1 562 ? 7.050 -4.165 -47.905 1.00 41.12 562 GLY A O 1
ATOM 4224 N N . ASN A 1 563 ? 7.948 -5.075 -49.749 1.00 40.03 563 ASN A N 1
ATOM 4225 C CA . ASN A 1 563 ? 9.145 -4.241 -49.815 1.00 40.03 563 ASN A CA 1
ATOM 4226 C C . ASN A 1 563 ? 8.970 -3.041 -50.760 1.00 40.03 563 ASN A C 1
ATOM 4228 O O . ASN A 1 563 ? 8.349 -3.169 -51.822 1.00 40.03 563 ASN A O 1
ATOM 4232 N N . ILE A 1 564 ? 9.560 -1.893 -50.410 1.00 48.66 564 ILE A N 1
ATOM 4233 C CA . ILE A 1 564 ? 9.625 -0.690 -51.261 1.00 48.66 564 ILE A CA 1
ATOM 4234 C C . ILE A 1 564 ? 11.025 -0.580 -51.886 1.00 48.66 564 ILE A C 1
ATOM 4236 O O . ILE A 1 564 ? 12.023 -0.741 -51.189 1.00 48.66 564 ILE A O 1
ATOM 4240 N N . ILE A 1 565 ? 11.082 -0.305 -53.196 1.00 46.59 565 ILE A N 1
ATOM 4241 C CA . ILE A 1 565 ? 12.303 -0.185 -54.016 1.00 46.59 565 ILE A CA 1
ATOM 4242 C C . ILE A 1 565 ? 12.309 1.169 -54.747 1.00 46.59 565 ILE A C 1
ATOM 4244 O O . ILE A 1 565 ? 11.272 1.590 -55.264 1.00 46.59 565 ILE A O 1
ATOM 4248 N N . VAL A 1 566 ? 13.473 1.820 -54.840 1.00 48.03 566 VAL A N 1
ATOM 4249 C CA . VAL A 1 566 ? 13.668 3.154 -55.451 1.00 48.03 566 VAL A CA 1
ATOM 4250 C C . VAL A 1 566 ? 14.421 3.074 -56.801 1.00 48.03 566 VAL A C 1
ATOM 4252 O O . VAL A 1 566 ? 15.355 2.286 -56.931 1.00 48.03 566 VAL A O 1
ATOM 4255 N N . ASN A 1 567 ? 14.025 3.851 -57.829 1.00 40.28 567 ASN A N 1
ATOM 4256 C CA . ASN A 1 567 ? 14.581 3.770 -59.203 1.00 40.28 567 ASN A CA 1
ATOM 4257 C C . ASN A 1 567 ? 14.861 5.152 -59.880 1.00 40.28 567 ASN A C 1
ATOM 4259 O O . ASN A 1 567 ? 13.943 5.972 -59.953 1.00 40.28 567 ASN A O 1
ATOM 4263 N N . PRO A 1 568 ? 16.068 5.405 -60.447 1.00 34.53 568 PRO A N 1
ATOM 4264 C CA . PRO A 1 568 ? 16.517 6.733 -60.918 1.00 34.53 568 PRO A CA 1
ATOM 4265 C C . PRO A 1 568 ? 16.355 7.058 -62.438 1.00 34.53 568 PRO A C 1
ATOM 4267 O O . PRO A 1 568 ? 17.305 7.537 -63.059 1.00 34.53 568 PRO A O 1
ATOM 4270 N N . ALA A 1 569 ? 15.207 6.802 -63.094 1.00 32.12 569 ALA A N 1
ATOM 4271 C CA . ALA A 1 569 ? 15.095 6.904 -64.577 1.00 32.12 569 ALA A CA 1
ATOM 4272 C C . ALA A 1 569 ? 13.856 7.630 -65.195 1.00 32.12 569 ALA A C 1
ATOM 4274 O O . ALA A 1 569 ? 13.450 7.288 -66.310 1.00 32.12 569 ALA A O 1
ATOM 4275 N N . GLY A 1 570 ? 13.229 8.609 -64.521 1.00 33.72 570 GLY A N 1
ATOM 4276 C CA . GLY A 1 570 ? 12.011 9.321 -64.996 1.00 33.72 570 GLY A CA 1
ATOM 4277 C C . GLY A 1 570 ? 12.216 10.717 -65.641 1.00 33.72 570 GLY A C 1
ATOM 4278 O O . GLY A 1 570 ? 13.274 11.313 -65.484 1.00 33.72 570 GLY A O 1
ATOM 4279 N N . TYR A 1 571 ? 11.203 11.246 -66.363 1.00 27.33 571 TYR A N 1
ATOM 4280 C CA . TYR A 1 571 ? 11.092 12.658 -66.827 1.00 27.33 571 TYR A CA 1
ATOM 4281 C C . TYR A 1 571 ? 9.630 13.060 -67.198 1.00 27.33 571 TYR A C 1
ATOM 4283 O O . TYR A 1 571 ? 8.784 12.174 -67.316 1.00 27.33 571 TYR A O 1
ATOM 4291 N N . ILE A 1 572 ? 9.328 14.368 -67.370 1.00 31.00 572 ILE A N 1
ATOM 4292 C CA . ILE A 1 572 ? 7.957 14.969 -67.420 1.00 31.00 572 ILE A CA 1
ATOM 4293 C C . ILE A 1 572 ? 7.756 15.995 -68.579 1.00 31.00 572 ILE A C 1
ATOM 4295 O O . ILE A 1 572 ? 8.690 16.713 -68.933 1.00 31.00 572 ILE A O 1
ATOM 4299 N N . GLU A 1 573 ? 6.517 16.139 -69.096 1.00 27.89 573 GLU A N 1
ATOM 4300 C CA . GLU A 1 573 ? 5.981 17.300 -69.865 1.00 27.89 573 GLU A CA 1
ATOM 4301 C C . GLU A 1 573 ? 4.649 17.814 -69.239 1.00 27.89 573 GLU A C 1
ATOM 4303 O O . GLU A 1 573 ? 4.000 17.075 -68.505 1.00 27.89 573 GLU A O 1
ATOM 4308 N N . ASN A 1 574 ? 4.229 19.070 -69.488 1.00 29.19 574 ASN A N 1
ATOM 4309 C CA . ASN A 1 574 ? 3.184 19.777 -68.704 1.00 29.19 574 ASN A CA 1
ATOM 4310 C C . ASN A 1 574 ? 2.040 20.398 -69.557 1.00 29.19 574 ASN A C 1
ATOM 4312 O O . ASN A 1 574 ? 2.298 20.950 -70.628 1.00 29.19 574 ASN A O 1
ATOM 4316 N N . ALA A 1 575 ? 0.795 20.390 -69.052 1.00 31.47 575 ALA A N 1
ATOM 4317 C CA . ALA A 1 575 ? -0.394 21.011 -69.657 1.00 31.47 575 ALA A CA 1
ATOM 4318 C C . ALA A 1 575 ? -1.285 21.718 -68.604 1.00 31.47 575 ALA A C 1
ATOM 4320 O O . ALA A 1 575 ? -1.792 21.084 -67.685 1.00 31.47 575 ALA A O 1
ATOM 4321 N N . GLY A 1 576 ? -1.491 23.037 -68.738 1.00 31.95 576 GLY A N 1
ATOM 4322 C CA . GLY A 1 576 ? -2.103 23.877 -67.692 1.00 31.95 576 GLY A CA 1
ATOM 4323 C C . GLY A 1 576 ? -3.566 24.297 -67.912 1.00 31.95 576 GLY A C 1
ATOM 4324 O O . GLY A 1 576 ? -3.996 24.529 -69.041 1.00 31.95 576 GLY A O 1
ATOM 4325 N N . THR A 1 577 ? -4.293 24.491 -66.803 1.00 32.44 577 THR A N 1
ATOM 4326 C CA . THR A 1 577 ? -5.665 25.045 -66.723 1.00 32.44 577 THR A CA 1
ATOM 4327 C C . THR A 1 577 ? -5.751 26.058 -65.566 1.00 32.44 577 THR A C 1
ATOM 4329 O O . THR A 1 577 ? -4.928 26.009 -64.654 1.00 32.44 577 THR A O 1
ATOM 4332 N N . LEU A 1 578 ? -6.702 27.006 -65.594 1.00 33.94 578 LEU A N 1
ATOM 4333 C CA . LEU A 1 578 ? -6.825 28.067 -64.582 1.00 33.94 578 LEU A CA 1
ATOM 4334 C C . LEU A 1 578 ? -8.292 28.429 -64.270 1.00 33.94 578 LEU A C 1
ATOM 4336 O O . LEU A 1 578 ? -9.116 28.504 -65.180 1.00 33.94 578 LEU A O 1
ATOM 4340 N N . HIS A 1 579 ? -8.614 28.673 -62.993 1.00 37.12 579 HIS A N 1
ATOM 4341 C CA . HIS A 1 579 ? -9.994 28.786 -62.495 1.00 37.12 579 HIS A CA 1
ATOM 4342 C C . HIS A 1 579 ? -10.441 30.229 -62.190 1.00 37.12 579 HIS A C 1
ATOM 4344 O O . HIS A 1 579 ? -9.710 31.031 -61.614 1.00 37.12 579 HIS A O 1
ATOM 4350 N N . ASN A 1 580 ? -11.695 30.529 -62.542 1.00 36.16 580 ASN A N 1
ATOM 4351 C CA . ASN A 1 580 ? -12.455 31.738 -62.205 1.00 36.16 580 ASN A CA 1
ATOM 4352 C C . ASN A 1 580 ? -13.953 31.363 -62.172 1.00 36.16 580 ASN A C 1
ATOM 4354 O O . ASN A 1 580 ? -14.374 30.487 -62.925 1.00 36.16 580 ASN A O 1
ATOM 4358 N N . ASN A 1 581 ? -14.785 32.055 -61.385 1.00 44.19 581 ASN A N 1
ATOM 4359 C CA . ASN A 1 581 ? -16.236 31.800 -61.272 1.00 44.19 581 ASN A CA 1
ATOM 4360 C C . ASN A 1 581 ? -17.066 32.225 -62.511 1.00 44.19 581 ASN A C 1
ATOM 4362 O O . ASN A 1 581 ? -18.289 32.345 -62.448 1.00 44.19 581 ASN A O 1
ATOM 4366 N N . GLY A 1 582 ? -16.410 32.438 -63.652 1.00 48.62 582 GLY A N 1
ATOM 4367 C CA . GLY A 1 582 ? -17.015 32.565 -64.972 1.00 48.62 582 GLY A CA 1
ATOM 4368 C C . GLY A 1 582 ? -16.053 32.012 -66.022 1.00 48.62 582 GLY A C 1
ATOM 4369 O O . GLY A 1 582 ? -14.852 32.280 -65.969 1.00 48.62 582 GLY A O 1
ATOM 4370 N N . THR A 1 583 ? -16.565 31.222 -66.967 1.00 49.09 583 THR A N 1
ATOM 4371 C CA . THR A 1 583 ? -15.732 30.507 -67.942 1.00 49.09 583 THR A CA 1
ATOM 4372 C C . THR A 1 583 ? -15.139 31.462 -68.981 1.00 49.09 583 THR A C 1
ATOM 4374 O O . THR A 1 583 ? -15.867 32.113 -69.736 1.00 49.09 583 THR A O 1
ATOM 4377 N N . ILE A 1 584 ? -13.808 31.507 -69.052 1.00 46.75 584 ILE A N 1
ATOM 4378 C CA . ILE A 1 584 ? -13.047 32.150 -70.126 1.00 46.75 584 ILE A CA 1
ATOM 4379 C C . ILE A 1 584 ? -12.168 31.076 -70.755 1.00 46.75 584 ILE A C 1
ATOM 4381 O O . ILE A 1 584 ? -11.377 30.444 -70.063 1.00 46.75 584 ILE A O 1
ATOM 4385 N N . ILE A 1 585 ? -12.292 30.883 -72.065 1.00 53.69 585 ILE A N 1
ATOM 4386 C CA . ILE A 1 585 ? -11.474 29.935 -72.819 1.00 53.69 585 ILE A CA 1
ATOM 4387 C C . ILE A 1 585 ? -10.479 30.733 -73.658 1.00 53.69 585 ILE A C 1
ATOM 4389 O O . ILE A 1 585 ? -10.867 31.591 -74.459 1.00 53.69 585 ILE A O 1
ATOM 4393 N N . TYR A 1 586 ? -9.193 30.449 -73.474 1.00 52.94 586 TYR A N 1
ATOM 4394 C CA . TYR A 1 586 ? -8.132 30.973 -74.325 1.00 52.94 586 TYR A CA 1
ATOM 4395 C C . TYR A 1 586 ? -8.175 30.291 -75.697 1.00 52.94 586 TYR A C 1
ATOM 4397 O O . TYR A 1 586 ? -8.208 29.068 -75.784 1.00 52.94 586 TYR A O 1
ATOM 4405 N N . GLN A 1 587 ? -8.186 31.088 -76.764 1.00 56.47 587 GLN A N 1
ATOM 4406 C CA . GLN A 1 587 ? -8.300 30.625 -78.154 1.00 56.47 587 GLN A CA 1
ATOM 4407 C C . GLN A 1 587 ? -6.972 30.751 -78.930 1.00 56.47 587 GLN A C 1
ATOM 4409 O O . GLN A 1 587 ? -6.931 30.485 -80.130 1.00 56.47 587 GLN A O 1
ATOM 4414 N N . GLY A 1 588 ? -5.882 31.150 -78.261 1.00 55.41 588 GLY A N 1
ATOM 4415 C CA . GLY A 1 588 ? -4.527 31.201 -78.823 1.00 55.41 588 GLY A CA 1
ATOM 4416 C C . GLY A 1 588 ? -3.891 32.597 -78.870 1.00 55.41 588 GLY A C 1
ATOM 4417 O O . GLY A 1 588 ? -4.551 33.624 -78.690 1.00 55.41 588 GLY A O 1
ATOM 4418 N N . GLY A 1 589 ? -2.574 32.615 -79.097 1.00 62.72 589 GLY A N 1
ATOM 4419 C CA . GLY A 1 589 ? -1.702 33.786 -78.947 1.00 62.72 589 GLY A CA 1
ATOM 4420 C C . GLY A 1 589 ? -0.291 33.400 -78.481 1.00 62.72 589 GLY A C 1
ATOM 4421 O O . GLY A 1 589 ? 0.055 32.218 -78.463 1.00 62.72 589 GLY A O 1
ATOM 4422 N N . THR A 1 590 ? 0.524 34.387 -78.099 1.00 51.00 590 THR A N 1
ATOM 4423 C CA . THR A 1 590 ? 1.931 34.196 -77.695 1.00 51.00 590 THR A CA 1
ATOM 4424 C C . THR A 1 590 ? 2.224 34.909 -76.370 1.00 51.00 590 THR A C 1
ATOM 4426 O O . THR A 1 590 ? 2.654 36.068 -76.346 1.00 51.00 590 THR A O 1
ATOM 4429 N N . GLY A 1 591 ? 1.964 34.230 -75.258 1.00 53.47 591 GLY A N 1
ATOM 4430 C CA . GLY A 1 591 ? 2.155 34.752 -73.907 1.00 53.47 591 GLY A CA 1
ATOM 4431 C C . GLY A 1 591 ? 2.016 33.663 -72.853 1.00 53.47 591 GLY A C 1
ATOM 4432 O O . GLY A 1 591 ? 1.654 32.529 -73.165 1.00 53.47 591 GLY A O 1
ATOM 4433 N N . THR A 1 592 ? 2.314 34.015 -71.607 1.00 47.50 592 THR A N 1
ATOM 4434 C CA . THR A 1 592 ? 2.356 33.087 -70.469 1.00 47.50 592 THR A CA 1
ATOM 4435 C C . THR A 1 592 ? 1.508 33.600 -69.312 1.00 47.50 592 THR A C 1
ATOM 4437 O O . THR A 1 592 ? 1.384 34.811 -69.121 1.00 47.50 592 THR A O 1
ATOM 4440 N N . PHE A 1 593 ? 0.966 32.683 -68.515 1.00 49.28 593 PHE A N 1
ATOM 4441 C CA . PHE A 1 593 ? 0.390 32.994 -67.207 1.00 49.28 593 PHE A CA 1
ATOM 4442 C C . PHE A 1 593 ? 1.477 32.909 -66.131 1.00 49.28 593 PHE A C 1
ATOM 4444 O O . PHE A 1 593 ? 2.374 32.073 -66.234 1.00 49.28 593 PHE A O 1
ATOM 4451 N N . ASP A 1 594 ? 1.399 33.758 -65.109 1.00 47.22 594 ASP A N 1
ATOM 4452 C CA . ASP A 1 594 ? 2.146 33.571 -63.861 1.00 47.22 594 ASP A CA 1
ATOM 4453 C C . ASP A 1 594 ? 1.262 32.975 -62.750 1.00 47.22 594 ASP A C 1
ATOM 4455 O O . ASP A 1 594 ? 0.040 32.884 -62.888 1.00 47.22 594 ASP A O 1
ATOM 4459 N N . ASN A 1 595 ? 1.881 32.586 -61.627 1.00 35.47 595 ASN A N 1
ATOM 4460 C CA . ASN A 1 595 ? 1.190 31.995 -60.470 1.00 35.47 595 ASN A CA 1
ATOM 4461 C C . ASN A 1 595 ? 0.135 32.919 -59.822 1.00 35.47 595 ASN A C 1
ATOM 4463 O O . ASN A 1 595 ? -0.599 32.471 -58.948 1.00 35.47 595 ASN A O 1
ATOM 4467 N N . GLY A 1 596 ? 0.041 34.192 -60.226 1.00 42.41 596 GLY A N 1
ATOM 4468 C CA . GLY A 1 596 ? -1.022 35.115 -59.822 1.00 42.41 596 GLY A CA 1
ATOM 4469 C C . GLY A 1 596 ? -2.228 35.128 -60.767 1.00 42.41 596 GLY A C 1
ATOM 4470 O O . GLY A 1 596 ? -3.053 36.034 -60.661 1.00 42.41 596 GLY A O 1
ATOM 4471 N N . ALA A 1 597 ? -2.317 34.179 -61.708 1.00 47.78 597 ALA A N 1
ATOM 4472 C CA . ALA A 1 597 ? -3.304 34.129 -62.791 1.00 47.78 597 ALA A CA 1
ATOM 4473 C C . ALA A 1 597 ? -3.215 35.273 -63.822 1.00 47.78 597 ALA A C 1
ATOM 4475 O O . ALA A 1 597 ? -4.132 35.463 -64.626 1.00 47.78 597 ALA A O 1
ATOM 4476 N N . ILE A 1 598 ? -2.115 36.033 -63.847 1.00 48.56 598 ILE A N 1
ATOM 4477 C CA . ILE A 1 598 ? -1.967 37.179 -64.748 1.00 48.56 598 ILE A CA 1
ATOM 4478 C C . ILE A 1 598 ? -1.369 36.711 -66.078 1.00 48.56 598 ILE A C 1
ATOM 4480 O O . ILE A 1 598 ? -0.233 36.238 -66.135 1.00 48.56 598 ILE A O 1
ATOM 4484 N N . TYR A 1 599 ? -2.118 36.887 -67.170 1.00 55.06 599 TYR A N 1
ATOM 4485 C CA . TYR A 1 599 ? -1.612 36.667 -68.526 1.00 55.06 599 TYR A CA 1
ATOM 4486 C C . TYR A 1 599 ? -0.706 37.819 -68.975 1.00 55.06 599 TYR A C 1
ATOM 4488 O O . TYR A 1 599 ? -1.082 38.989 -68.883 1.00 55.06 599 TYR A O 1
ATOM 4496 N N . LYS A 1 600 ? 0.471 37.493 -69.515 1.00 51.78 600 LYS A N 1
ATOM 4497 C CA . LYS A 1 600 ? 1.430 38.452 -70.079 1.00 51.78 600 LYS A CA 1
ATOM 4498 C C . LYS A 1 600 ? 1.782 38.048 -71.510 1.00 51.78 600 LYS A C 1
ATOM 4500 O O . LYS A 1 600 ? 2.499 37.076 -71.736 1.00 51.78 600 LYS A O 1
ATOM 4505 N N . GLY A 1 601 ? 1.277 38.811 -72.478 1.00 61.69 601 GLY A N 1
ATOM 4506 C CA . GLY A 1 601 ? 1.519 38.617 -73.910 1.00 61.69 601 GLY A CA 1
ATOM 4507 C C . GLY A 1 601 ? 0.339 39.088 -74.759 1.00 61.69 601 GLY A C 1
ATOM 4508 O O . GLY A 1 601 ? -0.509 39.841 -74.290 1.00 61.69 601 GLY A O 1
ATOM 4509 N N . THR A 1 602 ? 0.265 38.630 -76.011 1.00 54.00 602 THR A N 1
ATOM 4510 C CA . THR A 1 602 ? -0.893 38.881 -76.894 1.00 54.00 602 THR A CA 1
ATOM 4511 C C . THR A 1 602 ? -1.751 37.625 -77.002 1.00 54.00 602 THR A C 1
ATOM 4513 O O . THR A 1 602 ? -1.209 36.520 -77.002 1.00 54.00 602 THR A O 1
ATOM 4516 N N . GLY A 1 603 ? -3.078 37.754 -77.051 1.00 61.28 603 GLY A N 1
ATOM 4517 C CA . GLY A 1 603 ? -3.970 36.593 -77.028 1.00 61.28 603 GLY A CA 1
ATOM 4518 C C . GLY A 1 603 ? -5.418 36.910 -77.380 1.00 61.28 603 GLY A C 1
ATOM 4519 O O . GLY A 1 603 ? -5.860 38.051 -77.252 1.00 61.28 603 GLY A O 1
ATOM 4520 N N . SER A 1 604 ? -6.151 35.889 -77.823 1.00 52.97 604 SER A N 1
ATOM 4521 C CA . SER A 1 604 ? -7.593 35.950 -78.064 1.00 52.97 604 SER A CA 1
ATOM 4522 C C . SER A 1 604 ? -8.334 35.057 -77.069 1.00 52.97 604 SER A C 1
ATOM 4524 O O . SER A 1 604 ? -7.926 33.923 -76.815 1.00 52.97 604 SER A O 1
ATOM 4526 N N . PHE A 1 605 ? -9.415 35.571 -76.487 1.00 62.12 605 PHE A N 1
ATOM 4527 C CA . PHE A 1 605 ? -10.151 34.933 -75.395 1.00 62.12 605 PHE A CA 1
ATOM 4528 C C . PHE A 1 605 ? -11.653 35.005 -75.666 1.00 62.12 605 PHE A C 1
ATOM 4530 O O . PHE A 1 605 ? -12.151 36.020 -76.153 1.00 62.12 605 PHE A O 1
ATOM 4537 N N . GLN A 1 606 ? -12.382 33.944 -75.318 1.00 49.59 606 GLN A N 1
ATOM 4538 C CA . GLN A 1 606 ? -13.832 33.858 -75.485 1.00 49.59 606 GLN A CA 1
ATOM 4539 C C . GLN A 1 606 ? -14.491 33.502 -74.148 1.00 49.59 606 GLN A C 1
ATOM 4541 O O . GLN A 1 606 ? -14.144 32.499 -73.530 1.00 49.59 606 GLN A O 1
ATOM 4546 N N . GLY A 1 607 ? -15.437 34.324 -73.690 1.00 61.00 607 GLY A N 1
ATOM 4547 C CA . GLY A 1 607 ? -16.111 34.143 -72.402 1.00 61.00 607 GLY A CA 1
ATOM 4548 C C . GLY A 1 607 ? -16.929 35.364 -71.986 1.00 61.00 607 GLY A C 1
ATOM 4549 O O . GLY A 1 607 ? -17.085 36.313 -72.754 1.00 61.00 607 GLY A O 1
ATOM 4550 N N . THR A 1 608 ? -17.458 35.348 -70.763 1.00 52.41 608 THR A N 1
ATOM 4551 C CA . THR A 1 608 ? -18.200 36.473 -70.165 1.00 52.41 608 THR A CA 1
ATOM 4552 C C . THR A 1 608 ? -17.607 36.809 -68.799 1.00 52.41 608 THR A C 1
ATOM 4554 O O . THR A 1 608 ? -17.364 35.909 -68.003 1.00 52.41 608 THR A O 1
ATOM 4557 N N . ILE A 1 609 ? -17.376 38.096 -68.520 1.00 52.62 609 ILE A N 1
ATOM 4558 C CA . ILE A 1 609 ? -16.734 38.559 -67.279 1.00 52.62 609 ILE A CA 1
ATOM 4559 C C . ILE A 1 609 ? -17.723 39.415 -66.473 1.00 52.62 609 ILE A C 1
ATOM 4561 O O . ILE A 1 609 ? -18.110 40.485 -66.953 1.00 52.62 609 ILE A O 1
ATOM 4565 N N . PRO A 1 610 ? -18.095 39.022 -65.241 1.00 46.81 610 PRO A N 1
ATOM 4566 C CA . PRO A 1 610 ? -18.702 39.930 -64.275 1.00 46.81 610 PRO A CA 1
ATOM 4567 C C . PRO A 1 610 ? -17.603 40.847 -63.719 1.00 46.81 610 PRO A C 1
ATOM 4569 O O . PRO A 1 610 ? -16.792 40.434 -62.893 1.00 46.81 610 PRO A O 1
ATOM 4572 N N . ASN A 1 611 ? -17.534 42.088 -64.203 1.00 40.25 611 ASN A N 1
ATOM 4573 C CA . ASN A 1 611 ? -16.523 43.051 -63.767 1.00 40.25 611 ASN A CA 1
ATOM 4574 C C . ASN A 1 611 ? -17.076 44.000 -62.689 1.00 40.25 611 ASN A C 1
ATOM 4576 O O . ASN A 1 611 ? -17.973 44.794 -62.969 1.00 40.25 611 ASN A O 1
ATOM 4580 N N . TYR A 1 612 ? -16.481 43.967 -61.493 1.00 41.94 612 TYR A N 1
ATOM 4581 C CA . TYR A 1 612 ? -16.774 44.889 -60.384 1.00 41.94 612 TYR A CA 1
ATOM 4582 C C . TYR A 1 612 ? -15.673 45.951 -60.156 1.00 41.94 612 TYR A C 1
ATOM 4584 O O . TYR A 1 612 ? -15.736 46.707 -59.188 1.00 41.94 612 TYR A O 1
ATOM 4592 N N . GLY A 1 613 ? -14.672 46.033 -61.042 1.00 39.12 613 GLY A N 1
ATOM 4593 C CA . GLY A 1 613 ? -13.576 47.009 -61.009 1.00 39.12 613 GLY A CA 1
ATOM 4594 C C . GLY A 1 613 ? -13.569 47.975 -62.204 1.00 39.12 613 GLY A C 1
ATOM 4595 O O . GLY A 1 613 ? -14.375 47.875 -63.129 1.00 39.12 613 GLY A O 1
ATOM 4596 N N . SER A 1 614 ? -12.630 48.928 -62.209 1.00 36.66 614 SER A N 1
ATOM 4597 C CA . SER A 1 614 ? -12.464 49.878 -63.323 1.00 36.66 614 SER A CA 1
ATOM 4598 C C . SER A 1 614 ? -11.326 49.461 -64.258 1.00 36.66 614 SER A C 1
ATOM 4600 O O . SER A 1 614 ? -10.191 49.272 -63.828 1.00 36.66 614 SER A O 1
ATOM 4602 N N . VAL A 1 615 ? -11.630 49.340 -65.554 1.00 40.66 615 VAL A N 1
ATOM 4603 C CA . VAL A 1 615 ? -10.650 49.038 -66.608 1.00 40.66 615 VAL A CA 1
ATOM 4604 C C . VAL A 1 615 ? -10.166 50.353 -67.220 1.00 40.66 615 VAL A C 1
ATOM 4606 O O . VAL A 1 615 ? -10.978 51.148 -67.696 1.00 40.66 615 VAL A O 1
ATOM 4609 N N . LYS A 1 616 ? -8.850 50.595 -67.225 1.00 32.12 616 LYS A N 1
ATOM 4610 C CA . LYS A 1 616 ? -8.242 51.688 -68.003 1.00 32.12 616 LYS A CA 1
ATOM 4611 C C . LYS A 1 616 ? -7.822 51.170 -69.386 1.00 32.12 616 LYS A C 1
ATOM 4613 O O . LYS A 1 616 ? -7.312 50.057 -69.456 1.00 32.12 616 LYS A O 1
ATOM 4618 N N . PRO A 1 617 ? -7.981 51.946 -70.475 1.00 30.31 617 PRO A N 1
ATOM 4619 C CA . PRO A 1 617 ? -7.511 51.525 -71.792 1.00 30.31 617 PRO A CA 1
ATOM 4620 C C . PRO A 1 617 ? -5.981 51.610 -71.872 1.00 30.31 617 PRO A C 1
ATOM 4622 O O . PRO A 1 617 ? -5.425 52.685 -71.638 1.00 30.31 617 PRO A O 1
ATOM 4625 N N . GLY A 1 618 ? -5.313 50.514 -72.239 1.00 33.38 618 GLY A N 1
ATOM 4626 C CA . GLY A 1 618 ? -3.867 50.508 -72.479 1.00 33.38 618 GLY A CA 1
ATOM 4627 C C . GLY A 1 618 ? -3.210 49.142 -72.292 1.00 33.38 618 GLY A C 1
ATOM 4628 O O . GLY A 1 618 ? -2.508 48.967 -71.303 1.00 33.38 618 GLY A O 1
ATOM 4629 N N . ASN A 1 619 ? -3.397 48.266 -73.289 1.00 33.12 619 ASN A N 1
ATOM 4630 C CA . ASN A 1 619 ? -2.855 46.901 -73.428 1.00 33.12 619 ASN A CA 1
ATOM 4631 C C . ASN A 1 619 ? -3.318 45.892 -72.367 1.00 33.12 619 ASN A C 1
ATOM 4633 O O . ASN A 1 619 ? -2.585 45.683 -71.379 1.00 33.12 619 ASN A O 1
#

Secondary structure (DSSP, 8-state):
-----------------PPPP-----------------------TTGGGGS-TT-----------TTSS-----------------PPPEEEEEES-SEEESTT-PEEEEEEEESS--SS-EEEEEEEEEES--SSSEEES-SEEEE-TT-SEEEEEEEE---S-----EEEEEEEE---BTBEE-S--EEEEEEE--SEESGGG-EEE-SHHHHHHHHHHSSS--EESS-EEE---SSS-S-----GGGTT--EESS-EEEES-SS----GGGTT--EESS-EEEES-SS----GGGTT--EESS-EEEE--TT--B-TT-TT--EESSEEEES-TT--B-GGGTT--EESS-EEEE--TT--B-GGGTT--EESS-EEEES-TT----TT-TT--EESS-EEEE--TT--B-GGGTT--EESS-EEEE--TT--B-GGGHHHHHHHHHS-S-SBSS-EEEESSSS---HHHHHHS-S-SSEEETTT--EESSHHHHHHHS-TTTTPEEEE-S-------SSS-----TTT-----SS------SS----SSS-EEEEETTEEEEE-------------SS-EEEEEEEEEE-TTS-EEEEEEEEE-----SPPPS--